Protein AF-0000000079718919 (afdb_homodimer)

Sequence (500 aa):
MRYFVQFSYQGRSYHGWQKQPNAISVQEVLENAFSLILRETVSLTGAGRTDTGVHAREMFAHFDSDSLFEETALVHRLNAYLPDDIAIVSIFKVSAEAHARFNATERTYEYWIVQNKNPFLVDGAYYVKYPLNIEQMNKAAAILVENKDFECFSKSNTDVKTYLCDVRKAQWIKDEEKLVFTISADRFLRNMVRAIVGTLLDVGLGKSSHTDMEYVLASKDRGKAGVSVPAKGLYLTSIKYPNNIFDHNGMRYFVQFSYQGRSYHGWQKQPNAISVQEVLENAFSLILRETVSLTGAGRTDTGVHAREMFAHFDSDSLFEETALVHRLNAYLPDDIAIVSIFKVSAEAHARFNATERTYEYWIVQNKNPFLVDGAYYVKYPLNIEQMNKAAAILVENKDFECFSKSNTDVKTYLCDVRKAQWIKDEEKLVFTISADRFLRNMVRAIVGTLLDVGLGKSSHTDMEYVLASKDRGKAGVSVPAKGLYLTSIKYPNNIFDHNG

Nearest PDB structures (foldseek):
  2nr0-assembly1_B  TM=9.378E-01  e=8.195E-27  Escherichia coli K-12
  1vs3-assembly1_B  TM=9.331E-01  e=2.948E-26  Thermus thermophilus HB8
  2nre-assembly1_A-2  TM=9.370E-01  e=4.939E-24  Escherichia coli K-12
  8q70-assembly1_A-2  TM=8.753E-01  e=7.188E-19  Pyrococcus furiosus
  7r9f-assembly1_A-2  TM=7.290E-01  e=6.333E-15  Saccharomyces cerevisiae

pLDDT: mean 95.97, std 6.85, range [35.44, 98.94]

Radius of gyration: 26.05 Å; Cα contacts (8 Å, |Δi|>4): 1152; chains: 2; bounding box: 63×74×56 Å

InterPro domains:
  IPR001406 Pseudouridine synthase I, TruA [MF_00171] (1-241)
  IPR001406 Pseudouridine synthase I, TruA [PIRSF001430] (1-245)
  IPR001406 Pseudouridine synthase I, TruA [PTHR11142] (3-241)
  IPR001406 Pseudouridine synthase I, TruA [TIGR00071] (5-236)
  IPR001406 Pseudouridine synthase I, TruA [cd02570] (7-241)
  IPR020094 Pseudouridine synthase TruA/RsuA/RluB/E/F, N-terminal [G3DSA:3.30.70.580] (1-104)
  IPR020095 Pseudouridine synthase I, TruA, C-terminal [G3DSA:3.30.70.660] (105-239)
  IPR020097 Pseudouridine synthase I, TruA, alpha/beta domain [PF01416] (8-103)
  IPR020097 Pseudouridine synthase I, TruA, alpha/beta domain [PF01416] (141-242)
  IPR020103 Pseudouridine synthase, catalytic domain superfamily [SSF55120] (1-246)

Organism: NCBI:txid616991

Secondary structure (DSSP, 8-state):
-EEEEEEEE-GGGSS-SS-BTTB--HHHHHHHHHHHHHTS----EES--PPTT-EEEEEEEEEE------HHHHHHHHHHHS-TTEEEEEEEEE-TT--TTTT--EEEEEEEEESS--TTSTTTSEE--S---HHHHHHHHHHHHT--B-GGGSPSS---S--B--EEEEEEEEETTEEEEEEEES---TTHHHHHHHHHHHHHTTSS-TTHHHHHHHHT-GGGSPPPPPGGGEEEEEEE--GGGB----/-EEEEEEEE-GGGSS-SS-BTTB--HHHHHHHHHHHHHTS----EES--PPTT-EEEEEEEEEE------HHHHHHHHHHHS-TTEEEEEEEEE-TT--TTTT--EEEEEEEEESS--TTSTTTSEE--S---HHHHHHHHHHHHT--B-GGGSPSS---S--B--EEEEEEEEETTEEEEEEEES---TTHHHHHHHHHHHHHTTSS-TTHHHHHHHHT-GGGSPPPPPGGGEEEEEEE--GGGB----

Solvent-accessible surface area (backbone atoms only — not comparable to full-atom values): 25404 Å² total; per-residue (Å²): 85,29,30,39,38,35,30,29,30,49,18,73,86,25,56,14,31,56,69,50,97,87,47,59,15,51,45,46,55,48,28,52,50,50,16,62,76,67,71,42,91,44,65,71,43,48,39,64,76,47,53,52,23,27,27,24,70,34,42,41,24,26,36,64,47,85,72,89,73,57,47,69,59,50,36,51,54,48,45,69,69,44,58,71,40,41,22,60,76,46,48,46,68,29,33,81,81,56,41,42,41,79,49,35,57,32,38,30,38,36,36,32,32,21,61,60,82,45,31,88,37,64,78,48,29,40,78,43,79,64,79,62,41,59,67,46,24,35,57,27,32,48,52,51,47,77,42,43,61,45,44,16,32,31,55,80,91,61,93,66,91,66,49,67,34,54,36,73,41,45,42,68,44,82,52,91,82,29,38,36,36,38,36,28,18,48,53,79,58,62,62,21,68,35,16,47,51,23,33,37,46,35,24,17,63,64,77,41,54,41,72,47,46,58,53,29,45,72,60,48,34,44,86,66,40,32,59,68,47,72,37,44,14,34,29,33,59,37,70,40,63,59,76,80,39,51,51,69,78,118,87,30,30,38,36,35,28,30,30,48,19,73,85,23,55,12,29,57,68,49,96,90,48,59,15,51,45,46,56,48,27,53,51,49,15,62,77,66,70,42,92,43,64,71,44,50,38,63,78,48,53,53,24,28,27,24,70,34,42,40,24,26,38,64,48,84,72,89,74,57,48,69,59,51,37,51,53,48,46,69,68,44,59,71,42,39,21,60,74,45,49,46,67,30,32,82,81,55,42,44,41,79,49,34,56,32,37,29,38,36,37,33,32,22,59,60,80,45,32,86,37,64,76,48,26,41,81,43,77,64,77,62,42,60,67,46,24,33,57,27,32,49,52,51,47,76,44,42,60,46,42,15,32,31,56,79,93,61,93,65,91,66,50,67,35,54,36,74,43,45,42,69,44,81,52,91,80,30,38,37,35,38,37,29,18,48,54,79,56,62,62,22,68,35,17,48,50,24,34,37,47,36,26,18,62,62,76,40,55,41,70,46,47,57,54,30,45,72,60,49,34,44,86,65,41,32,59,70,47,71,36,42,14,32,29,32,58,37,70,40,64,59,78,80,39,50,52,68,79,116

Foldseek 3Di:
DKKKWKKWFQQQQFQKADDDDPTHHVQVLQQVLCCVVQVHRKHWDWQDIAGRRATAQIIMIMIDDPGDDDWVVSQVSSQVVGDPRMHIDTMADWDPPDGSHPQWQKWKKKFKEACDDDPVCPQAHHHDPDFFPQVQLFLLQVVVQVDFAQLLQADPPDPDPGRGKHKHDWHWDDDVRIIMTMIMIRDHHVLRVQQSVQQSRCCRRVVDTSVCSVVSRVVSHNVSTGDRGDNSRMYTYDIDGDPNGHPPPD/DKKKWKKWFQQQQFQKADDDDPTHHVQVLQQVLCCVVQVHRKHWDWQDIAGRRATAQIIMIMIDDPGDDDWVVSQVSSQVVGDPRMHIDTMADWDPPDGSHPQWQKWKKKFKEACDDDPVCPQAHHHDPDFFDQVQLFLLQVVVQVDFAQLLQADPPDPDPGRGKHKHDWHWDDDVRIIMTMIMIRDHHVLRVQQSVQQSRCCRRVVDTSVCSVVSRVVSHNVSTGDRGDNSRMYTYDIDGDPNGHPPPD

Structure (mmCIF, N/CA/C/O backbone):
data_AF-0000000079718919-model_v1
#
loop_
_entity.id
_entity.type
_entity.pdbx_description
1 polymer 'tRNA pseudouridine38-40 synthase'
#
loop_
_atom_site.group_PDB
_atom_site.id
_atom_site.type_symbol
_atom_site.label_atom_id
_atom_site.label_alt_id
_atom_site.label_comp_id
_atom_site.label_asym_id
_atom_site.label_entity_id
_atom_site.label_seq_id
_atom_site.pdbx_PDB_ins_code
_atom_site.Cartn_x
_atom_site.Cartn_y
_atom_site.Cartn_z
_atom_site.occupancy
_atom_site.B_iso_or_equiv
_atom_site.auth_seq_id
_atom_site.auth_comp_id
_atom_site.auth_asym_id
_atom_site.auth_atom_id
_atom_site.pdbx_PDB_model_num
ATOM 1 N N . MET A 1 1 ? -10.75 -34.656 -10.258 1 93.75 1 MET A N 1
ATOM 2 C CA . MET A 1 1 ? -10.859 -33.469 -11.078 1 93.75 1 MET A CA 1
ATOM 3 C C . MET A 1 1 ? -9.766 -32.469 -10.727 1 93.75 1 MET A C 1
ATOM 5 O O . MET A 1 1 ? -9.336 -32.375 -9.578 1 93.75 1 MET A O 1
ATOM 9 N N . ARG A 1 2 ? -9.25 -31.859 -11.766 1 96.62 2 ARG A N 1
ATOM 10 C CA . ARG A 1 2 ? -8.195 -30.875 -11.547 1 96.62 2 ARG A CA 1
ATOM 11 C C . ARG A 1 2 ? -8.773 -29.453 -11.453 1 96.62 2 ARG A C 1
ATOM 13 O O . ARG A 1 2 ? -9.641 -29.094 -12.242 1 96.62 2 ARG A O 1
ATOM 20 N N . TYR A 1 3 ? -8.266 -28.703 -10.461 1 97.81 3 TYR A N 1
ATOM 21 C CA . TYR A 1 3 ? -8.672 -27.312 -10.25 1 97.81 3 TYR A CA 1
ATOM 22 C C . TYR A 1 3 ? -7.465 -26.391 -10.203 1 97.81 3 TYR A C 1
ATOM 24 O O . TYR A 1 3 ? -6.387 -26.797 -9.758 1 97.81 3 TYR A O 1
ATOM 32 N N . PHE A 1 4 ? -7.66 -25.203 -10.727 1 98.38 4 PHE A N 1
ATOM 33 C CA . PHE A 1 4 ? -6.738 -24.094 -10.469 1 98.38 4 PHE A CA 1
ATOM 34 C C . PHE A 1 4 ? -7.234 -23.234 -9.312 1 98.38 4 PHE A C 1
ATOM 36 O O . PHE A 1 4 ? -8.438 -23.016 -9.172 1 98.38 4 PHE A O 1
ATOM 43 N N . VAL A 1 5 ? -6.367 -22.812 -8.547 1 98.62 5 VAL A N 1
ATOM 44 C CA . VAL A 1 5 ? -6.629 -21.781 -7.559 1 98.62 5 VAL A CA 1
ATOM 45 C C . VAL A 1 5 ? -5.773 -20.547 -7.855 1 98.62 5 VAL A C 1
ATOM 47 O O . VAL A 1 5 ? -4.57 -20.672 -8.094 1 98.62 5 VAL A O 1
ATOM 50 N N . GLN A 1 6 ? -6.426 -19.422 -7.988 1 98.69 6 GLN A N 1
ATOM 51 C CA . GLN A 1 6 ? -5.777 -18.125 -8.078 1 98.69 6 GLN A CA 1
ATOM 52 C C . GLN A 1 6 ? -5.711 -17.453 -6.711 1 98.69 6 GLN A C 1
ATOM 54 O O . GLN A 1 6 ? -6.715 -17.375 -5.996 1 98.69 6 GLN A O 1
ATOM 59 N N . PHE A 1 7 ? -4.547 -16.969 -6.344 1 98.75 7 PHE A N 1
ATOM 60 C CA . PHE A 1 7 ? -4.422 -16.391 -5.012 1 98.75 7 PHE A CA 1
ATOM 61 C C . PHE A 1 7 ? -3.32 -15.336 -4.984 1 98.75 7 PHE A C 1
ATOM 63 O O . PHE A 1 7 ? -2.6 -15.148 -5.969 1 98.75 7 PHE A O 1
ATOM 70 N N . SER A 1 8 ? -3.262 -14.547 -3.938 1 98.75 8 SER A N 1
ATOM 71 C CA . SER A 1 8 ? -2.234 -13.555 -3.648 1 98.75 8 SER A CA 1
ATOM 72 C C . SER A 1 8 ? -1.724 -13.68 -2.219 1 98.75 8 SER A C 1
ATOM 74 O O . SER A 1 8 ? -2.379 -14.297 -1.373 1 98.75 8 SER A O 1
ATOM 76 N N . TYR A 1 9 ? -0.496 -13.203 -2 1 98.69 9 TYR A N 1
ATOM 77 C CA . TYR A 1 9 ? 0.038 -13.234 -0.643 1 98.69 9 TYR A CA 1
ATOM 78 C C . TYR A 1 9 ? 1.132 -12.188 -0.463 1 98.69 9 TYR A C 1
ATOM 80 O O . TYR A 1 9 ? 1.843 -11.859 -1.413 1 98.69 9 TYR A O 1
ATOM 88 N N . GLN A 1 10 ? 1.203 -11.625 0.717 1 98.44 10 GLN A N 1
ATOM 89 C CA . GLN A 1 10 ? 2.363 -10.875 1.187 1 98.44 10 GLN A CA 1
ATOM 90 C C . GLN A 1 10 ? 3.426 -11.805 1.761 1 98.44 10 GLN A C 1
ATOM 92 O O . GLN A 1 10 ? 3.174 -12.523 2.732 1 98.44 10 GLN A O 1
ATOM 97 N N . GLY A 1 11 ? 4.594 -11.82 1.207 1 98.19 11 GLY A N 1
ATOM 98 C CA . GLY A 1 11 ? 5.566 -12.875 1.424 1 98.19 11 GLY A CA 1
ATOM 99 C C . GLY A 1 11 ? 6.445 -12.641 2.639 1 98.19 11 GLY A C 1
ATOM 100 O O . GLY A 1 11 ? 7.258 -13.492 2.998 1 98.19 11 GLY A O 1
ATOM 101 N N . ARG A 1 12 ? 6.246 -11.57 3.375 1 96.94 12 ARG A N 1
ATOM 102 C CA . ARG A 1 12 ? 7.133 -11.141 4.449 1 96.94 12 ARG A CA 1
ATOM 103 C C . ARG A 1 12 ? 7.32 -12.25 5.484 1 96.94 12 ARG A C 1
ATOM 105 O O . ARG A 1 12 ? 8.422 -12.461 5.984 1 96.94 12 ARG A O 1
ATOM 112 N N . SER A 1 13 ? 6.316 -12.938 5.809 1 97.06 13 SER A N 1
ATOM 113 C CA . SER A 1 13 ? 6.34 -13.898 6.906 1 97.06 13 SER A CA 1
ATOM 114 C C . SER A 1 13 ? 6.633 -15.305 6.41 1 97.06 13 SER A C 1
ATOM 116 O O . SER A 1 13 ? 6.527 -16.266 7.164 1 97.06 13 SER A O 1
ATOM 118 N N . TYR A 1 14 ? 7.02 -15.438 5.176 1 98 14 TYR A N 1
ATOM 119 C CA . TYR A 1 14 ? 7.141 -16.781 4.609 1 98 14 TYR A CA 1
ATOM 120 C C . TYR A 1 14 ? 8.531 -17 4.023 1 98 14 TYR A C 1
ATOM 122 O O . TYR A 1 14 ? 9.156 -16.062 3.529 1 98 14 TYR A O 1
ATOM 130 N N . HIS A 1 15 ? 8.93 -18.172 4.066 1 97.44 15 HIS A N 1
ATOM 131 C CA . HIS A 1 15 ? 10.195 -18.594 3.465 1 97.44 15 HIS A CA 1
ATOM 132 C C . HIS A 1 15 ? 9.984 -19.094 2.039 1 97.44 15 HIS A C 1
ATOM 134 O O . HIS A 1 15 ? 10.461 -20.172 1.681 1 97.44 15 HIS A O 1
ATOM 140 N N . GLY A 1 16 ? 9.203 -18.312 1.299 1 96.69 16 GLY A N 1
ATOM 141 C CA . GLY A 1 16 ? 8.938 -18.625 -0.098 1 96.69 16 GLY A CA 1
ATOM 142 C C . GLY A 1 16 ? 7.68 -19.438 -0.301 1 96.69 16 GLY A C 1
ATOM 143 O O . GLY A 1 16 ? 6.902 -19.641 0.635 1 96.69 16 GLY A O 1
ATOM 144 N N . TRP A 1 17 ? 7.516 -19.812 -1.487 1 96.62 17 TRP A N 1
ATOM 145 C CA . TRP A 1 17 ? 6.359 -20.609 -1.866 1 96.62 17 TRP A CA 1
ATOM 146 C C . TRP A 1 17 ? 6.516 -22.047 -1.39 1 96.62 17 TRP A C 1
ATOM 148 O O . TRP A 1 17 ? 5.648 -22.578 -0.691 1 96.62 17 TRP A O 1
ATOM 158 N N . GLN A 1 18 ? 7.621 -22.672 -1.676 1 94.62 18 GLN A N 1
ATOM 159 C CA . GLN A 1 18 ? 7.812 -24.109 -1.602 1 94.62 18 GLN A CA 1
ATOM 160 C C . GLN A 1 18 ? 7.941 -24.578 -0.154 1 94.62 18 GLN A C 1
ATOM 162 O O . GLN A 1 18 ? 8.672 -23.969 0.635 1 94.62 18 GLN A O 1
ATOM 167 N N . LYS A 1 19 ? 7.219 -25.641 0.083 1 95.62 19 LYS A N 1
ATOM 168 C CA . LYS A 1 19 ? 7.262 -26.266 1.403 1 95.62 19 LYS A CA 1
ATOM 169 C C . LYS A 1 19 ? 8.688 -26.688 1.767 1 95.62 19 LYS A C 1
ATOM 171 O O . LYS A 1 19 ? 9.406 -27.234 0.933 1 95.62 19 LYS A O 1
ATOM 176 N N . GLN A 1 20 ? 9.047 -26.344 3.018 1 90.75 20 GLN A N 1
ATOM 177 C CA . GLN A 1 20 ? 10.352 -26.688 3.572 1 90.75 20 GLN A CA 1
ATOM 178 C C . GLN A 1 20 ? 10.219 -27.219 4.996 1 90.75 20 GLN A C 1
ATOM 180 O O . GLN A 1 20 ? 9.305 -26.828 5.727 1 90.75 20 GLN A O 1
ATOM 185 N N . PRO A 1 21 ? 11.031 -28.172 5.469 1 89.5 21 PRO A N 1
ATOM 186 C CA . PRO A 1 21 ? 10.898 -28.812 6.777 1 89.5 21 PRO A CA 1
ATOM 187 C C . PRO A 1 21 ? 10.992 -27.812 7.934 1 89.5 21 PRO A C 1
ATOM 189 O O . PRO A 1 21 ? 10.25 -27.938 8.914 1 89.5 21 PRO A O 1
ATOM 192 N N . ASN A 1 22 ? 11.805 -26.797 7.883 1 90.75 22 ASN A N 1
ATOM 193 C CA . ASN A 1 22 ? 12.078 -26 9.07 1 90.75 22 ASN A CA 1
ATOM 194 C C . ASN A 1 22 ? 11.672 -24.531 8.859 1 90.75 22 ASN A C 1
ATOM 196 O O . ASN A 1 22 ? 12.211 -23.641 9.516 1 90.75 22 ASN A O 1
ATOM 200 N N . ALA A 1 23 ? 10.773 -24.375 8.016 1 94.19 23 ALA A N 1
ATOM 201 C CA . ALA A 1 23 ? 10.352 -22.984 7.789 1 94.19 23 ALA A CA 1
ATOM 202 C C . ALA A 1 23 ? 8.938 -22.938 7.215 1 94.19 23 ALA A C 1
ATOM 204 O O . ALA A 1 23 ? 8.547 -23.797 6.43 1 94.19 23 ALA A O 1
ATOM 205 N N . ILE A 1 24 ? 8.18 -21.953 7.59 1 97.12 24 ILE A N 1
ATOM 206 C CA . ILE A 1 24 ? 6.805 -21.797 7.121 1 97.12 24 ILE A CA 1
ATOM 207 C C . ILE A 1 24 ? 6.801 -21.281 5.684 1 97.12 24 ILE A C 1
ATOM 209 O O . ILE A 1 24 ? 7.508 -20.328 5.359 1 97.12 24 ILE A O 1
ATOM 213 N N . SER A 1 25 ? 6.098 -21.953 4.809 1 98.12 25 SER A N 1
ATOM 214 C CA . SER A 1 25 ? 5.965 -21.562 3.41 1 98.12 25 SER A CA 1
ATOM 215 C C . SER A 1 25 ? 4.504 -21.297 3.045 1 98.12 25 SER A C 1
ATOM 217 O O . SER A 1 25 ? 3.596 -21.719 3.766 1 98.12 25 SER A O 1
ATOM 219 N N . VAL A 1 26 ? 4.258 -20.594 2.004 1 98.56 26 VAL A N 1
ATOM 220 C CA . VAL A 1 26 ? 2.904 -20.312 1.528 1 98.56 26 VAL A CA 1
ATOM 221 C C . VAL A 1 26 ? 2.217 -21.625 1.15 1 98.56 26 VAL A C 1
ATOM 223 O O . VAL A 1 26 ? 1.047 -21.844 1.479 1 98.56 26 VAL A O 1
ATOM 226 N N . GLN A 1 27 ? 2.977 -22.5 0.453 1 98.5 27 GLN A N 1
ATOM 227 C CA . GLN A 1 27 ? 2.455 -23.797 0.025 1 98.5 27 GLN A CA 1
ATOM 228 C C . GLN A 1 27 ? 1.922 -24.594 1.211 1 98.5 27 GLN A C 1
ATOM 230 O O . GLN A 1 27 ? 0.815 -25.141 1.156 1 98.5 27 GLN A O 1
ATOM 235 N N . GLU A 1 28 ? 2.699 -24.672 2.252 1 98.25 28 GLU A N 1
ATOM 236 C CA . GLU A 1 28 ? 2.316 -25.422 3.439 1 98.25 28 GLU A CA 1
ATOM 237 C C . GLU A 1 28 ? 1.033 -24.875 4.055 1 98.25 28 GLU A C 1
ATOM 239 O O . GLU A 1 28 ? 0.125 -25.641 4.395 1 98.25 28 GLU A O 1
ATOM 244 N N . VAL A 1 29 ? 0.955 -23.594 4.195 1 98.62 29 VAL A N 1
ATOM 245 C CA . VAL A 1 29 ? -0.207 -22.953 4.801 1 98.62 29 VAL A CA 1
ATOM 246 C C . VAL A 1 29 ? -1.449 -23.234 3.955 1 98.62 29 VAL A C 1
ATOM 248 O O . VAL A 1 29 ? -2.508 -23.562 4.488 1 98.62 29 VAL A O 1
ATOM 251 N N . LEU A 1 30 ? -1.323 -23.125 2.662 1 98.75 30 LEU A N 1
ATOM 252 C CA . LEU A 1 30 ? -2.441 -23.375 1.757 1 98.75 30 LEU A CA 1
ATOM 253 C C . LEU A 1 30 ? -2.865 -24.844 1.799 1 98.75 30 LEU A C 1
ATOM 255 O O . LEU A 1 30 ? -4.055 -25.141 1.899 1 98.75 30 LEU A O 1
ATOM 259 N N . GLU A 1 31 ? -1.901 -25.734 1.683 1 98.62 31 GLU A N 1
ATOM 260 C CA . GLU A 1 31 ? -2.227 -27.156 1.685 1 98.62 31 GLU A CA 1
ATOM 261 C C . GLU A 1 31 ? -2.934 -27.562 2.977 1 98.62 31 GLU A C 1
ATOM 263 O O . GLU A 1 31 ? -3.881 -28.359 2.953 1 98.62 31 GLU A O 1
ATOM 268 N N . ASN A 1 32 ? -2.449 -27.031 4.078 1 98.38 32 ASN A N 1
ATOM 269 C CA . ASN A 1 32 ? -3.115 -27.297 5.352 1 98.38 32 ASN A CA 1
ATOM 270 C C . ASN A 1 32 ? -4.562 -26.828 5.336 1 98.38 32 ASN A C 1
ATOM 272 O O . ASN A 1 32 ? -5.465 -27.547 5.77 1 98.38 32 ASN A O 1
ATOM 276 N N . ALA A 1 33 ? -4.805 -25.625 4.879 1 98.75 33 ALA A N 1
ATOM 277 C CA . ALA A 1 33 ? -6.148 -25.062 4.82 1 98.75 33 ALA A CA 1
ATOM 278 C C . ALA A 1 33 ? -7.047 -25.875 3.898 1 98.75 33 ALA A C 1
ATOM 280 O O . ALA A 1 33 ? -8.164 -26.234 4.27 1 98.75 33 ALA A O 1
ATOM 281 N N . PHE A 1 34 ? -6.574 -26.156 2.674 1 98.69 34 PHE A N 1
ATOM 282 C CA . PHE A 1 34 ? -7.336 -26.953 1.712 1 98.69 34 PHE A CA 1
ATOM 283 C C . PHE A 1 34 ? -7.676 -28.312 2.283 1 98.69 34 PHE A C 1
ATOM 285 O O . PHE A 1 34 ? -8.82 -28.766 2.188 1 98.69 34 PHE A O 1
ATOM 292 N N . SER A 1 35 ? -6.688 -28.953 2.844 1 98.56 35 SER A N 1
ATOM 293 C CA . SER A 1 35 ? -6.887 -30.297 3.361 1 98.56 35 SER A CA 1
ATOM 294 C C . SER A 1 35 ? -7.914 -30.312 4.488 1 98.56 35 SER A C 1
ATOM 296 O O . SER A 1 35 ? -8.758 -31.219 4.551 1 98.56 35 SER A O 1
ATOM 298 N N . LEU A 1 36 ? -7.816 -29.359 5.32 1 98.25 36 LEU A N 1
ATOM 299 C CA . LEU A 1 36 ? -8.758 -29.25 6.43 1 98.25 36 LEU A CA 1
ATOM 300 C C . LEU A 1 36 ? -10.18 -29.047 5.922 1 98.25 36 LEU A C 1
ATOM 302 O O . LEU A 1 36 ? -11.102 -29.766 6.328 1 98.25 36 LEU A O 1
ATOM 306 N N . ILE A 1 37 ? -10.398 -28.141 5.043 1 98.06 37 ILE A N 1
ATOM 307 C CA . ILE A 1 37 ? -11.719 -27.703 4.621 1 98.06 37 ILE A CA 1
ATOM 308 C C . ILE A 1 37 ? -12.344 -28.75 3.701 1 98.06 37 ILE A C 1
ATOM 310 O O . ILE A 1 37 ? -13.547 -29 3.752 1 98.06 37 ILE A O 1
ATOM 314 N N . LEU A 1 38 ? -11.523 -29.406 2.891 1 97.69 38 LEU A N 1
ATOM 315 C CA . LEU A 1 38 ? -12.031 -30.422 1.966 1 97.69 38 LEU A CA 1
ATOM 316 C C . LEU A 1 38 ? -12.039 -31.797 2.615 1 97.69 38 LEU A C 1
ATOM 318 O O . LEU A 1 38 ? -12.531 -32.75 2.025 1 97.69 38 LEU A O 1
ATOM 322 N N . ARG A 1 39 ? -11.391 -31.906 3.811 1 97.06 39 ARG A N 1
ATOM 323 C CA . ARG A 1 39 ? -11.328 -33.156 4.57 1 97.06 39 ARG A CA 1
ATOM 324 C C . ARG A 1 39 ? -10.672 -34.25 3.754 1 97.06 39 ARG A C 1
ATOM 326 O O . ARG A 1 39 ? -11.18 -35.375 3.693 1 97.06 39 ARG A O 1
ATOM 333 N N . GLU A 1 40 ? -9.625 -33.875 3.062 1 97.44 40 GLU A N 1
ATOM 334 C CA . GLU A 1 40 ? -8.75 -34.781 2.314 1 97.44 40 GLU A CA 1
ATOM 335 C C . GLU A 1 40 ? -7.344 -34.188 2.182 1 97.44 40 GLU A C 1
ATOM 337 O O . GLU A 1 40 ? -7.152 -33 2.312 1 97.44 40 GLU A O 1
ATOM 342 N N . THR A 1 41 ? -6.43 -35.125 1.991 1 97.44 41 THR A N 1
ATOM 343 C CA . THR A 1 41 ? -5.078 -34.625 1.77 1 97.44 41 THR A CA 1
ATOM 344 C C . THR A 1 41 ? -4.973 -33.906 0.417 1 97.44 41 THR A C 1
ATOM 346 O O . THR A 1 41 ? -5.254 -34.531 -0.622 1 97.44 41 THR A O 1
ATOM 349 N N . VAL A 1 42 ? -4.613 -32.656 0.385 1 98 42 VAL A N 1
ATOM 350 C CA . VAL A 1 42 ? -4.504 -31.875 -0.843 1 98 42 VAL A CA 1
ATOM 351 C C . VAL A 1 42 ? -3.061 -31.422 -1.045 1 98 42 VAL A C 1
ATOM 353 O O . VAL A 1 42 ? -2.426 -30.922 -0.115 1 98 42 VAL A O 1
ATOM 356 N N . SER A 1 43 ? -2.51 -31.734 -2.174 1 98 43 SER A N 1
ATOM 357 C CA . SER A 1 43 ? -1.211 -31.219 -2.596 1 98 43 SER A CA 1
ATOM 358 C C . SER A 1 43 ? -1.363 -30.141 -3.67 1 98 43 SER A C 1
ATOM 360 O O . SER A 1 43 ? -2.133 -30.312 -4.617 1 98 43 SER A O 1
ATOM 362 N N . LEU A 1 44 ? -0.668 -29.062 -3.482 1 98.5 44 LEU A N 1
ATOM 363 C CA . LEU A 1 44 ? -0.723 -27.969 -4.449 1 98.5 44 LEU A CA 1
ATOM 364 C C . LEU A 1 44 ? 0.582 -27.859 -5.234 1 98.5 44 LEU A C 1
ATOM 366 O O . LEU A 1 44 ? 1.667 -27.922 -4.648 1 98.5 44 LEU A O 1
ATOM 370 N N . THR A 1 45 ? 0.476 -27.781 -6.516 1 98.19 45 THR A N 1
ATOM 371 C CA . THR A 1 45 ? 1.601 -27.453 -7.387 1 98.19 45 THR A CA 1
ATOM 372 C C . THR A 1 45 ? 1.509 -26 -7.867 1 98.19 45 THR A C 1
ATOM 374 O O . THR A 1 45 ? 0.561 -25.625 -8.562 1 98.19 45 THR A O 1
ATOM 377 N N . GLY A 1 46 ? 2.443 -25.219 -7.539 1 97.75 46 GLY A N 1
ATOM 378 C CA . GLY A 1 46 ? 2.418 -23.797 -7.855 1 97.75 46 GLY A CA 1
ATOM 379 C C . GLY A 1 46 ? 2.893 -23.5 -9.258 1 97.75 46 GLY A C 1
ATOM 380 O O . GLY A 1 46 ? 3.6 -24.297 -9.875 1 97.75 46 GLY A O 1
ATOM 381 N N . ALA A 1 47 ? 2.471 -22.297 -9.719 1 97.44 47 ALA A N 1
ATOM 382 C CA . ALA A 1 47 ? 2.865 -21.828 -11.039 1 97.44 47 ALA A CA 1
ATOM 383 C C . ALA A 1 47 ? 4.336 -21.422 -11.062 1 97.44 47 ALA A C 1
ATOM 385 O O . ALA A 1 47 ? 4.918 -21.234 -12.133 1 97.44 47 ALA A O 1
ATOM 386 N N . GLY A 1 48 ? 4.918 -21.234 -9.984 1 92.12 48 GLY A N 1
ATOM 387 C CA . GLY A 1 48 ? 6.309 -20.859 -9.797 1 92.12 48 GLY A CA 1
ATOM 388 C C . GLY A 1 48 ? 6.742 -20.891 -8.344 1 92.12 48 GLY A C 1
ATOM 389 O O . GLY A 1 48 ? 5.926 -21.141 -7.449 1 92.12 48 GLY A O 1
ATOM 390 N N . ARG A 1 49 ? 7.996 -20.734 -8.18 1 90.69 49 ARG A N 1
ATOM 391 C CA . ARG A 1 49 ? 8.555 -20.703 -6.832 1 90.69 49 ARG A CA 1
ATOM 392 C C . ARG A 1 49 ? 9.125 -19.312 -6.523 1 90.69 49 ARG A C 1
ATOM 394 O O . ARG A 1 49 ? 10.031 -18.844 -7.211 1 90.69 49 ARG A O 1
ATOM 401 N N . THR A 1 50 ? 8.5 -18.672 -5.59 1 95.44 50 THR A N 1
ATOM 402 C CA . THR A 1 50 ? 9.016 -17.375 -5.156 1 95.44 50 THR A CA 1
ATOM 403 C C . THR A 1 50 ? 9.984 -17.547 -3.99 1 95.44 50 THR A C 1
ATOM 405 O O . THR A 1 50 ? 9.797 -18.422 -3.139 1 95.44 50 THR A O 1
ATOM 408 N N . ASP A 1 51 ? 10.984 -16.656 -3.936 1 94.69 51 ASP A N 1
ATOM 409 C CA . ASP A 1 51 ? 11.977 -16.656 -2.859 1 94.69 51 ASP A CA 1
ATOM 410 C C . ASP A 1 51 ? 11.359 -16.188 -1.546 1 94.69 51 ASP A C 1
ATOM 412 O O . ASP A 1 51 ? 10.258 -15.633 -1.537 1 94.69 51 ASP A O 1
ATOM 416 N N . THR A 1 52 ? 12.133 -16.5 -0.5 1 96.69 52 THR A N 1
ATOM 417 C CA . THR A 1 52 ? 11.781 -15.977 0.815 1 96.69 52 THR A CA 1
ATOM 418 C C . THR A 1 52 ? 11.539 -14.477 0.752 1 96.69 52 THR A C 1
ATOM 420 O O . THR A 1 52 ? 12.344 -13.734 0.194 1 96.69 52 THR A O 1
ATOM 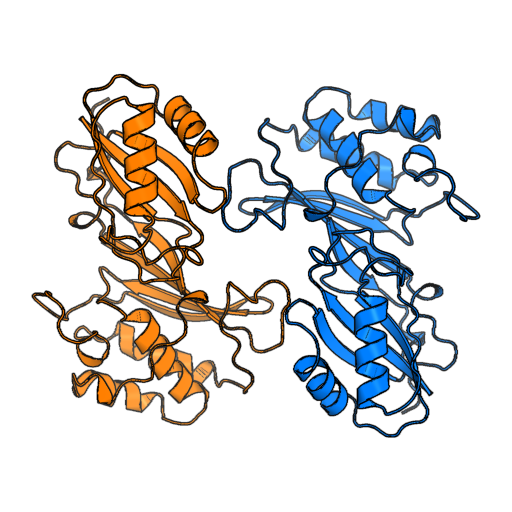423 N N . GLY A 1 53 ? 10.375 -14.078 1.227 1 97.88 53 GLY A N 1
ATOM 424 C CA . GLY A 1 53 ? 10.102 -12.656 1.38 1 97.88 53 GLY A CA 1
ATOM 425 C C . GLY A 1 53 ? 9.453 -12.039 0.153 1 97.88 53 GLY A C 1
ATOM 426 O O . GLY A 1 53 ? 8.992 -10.898 0.196 1 97.88 53 GLY A O 1
ATOM 427 N N . VAL A 1 54 ? 9.391 -12.758 -0.969 1 98.62 54 VAL A N 1
ATOM 428 C CA . VAL A 1 54 ? 8.836 -12.219 -2.205 1 98.62 54 VAL A CA 1
ATOM 429 C C . VAL A 1 54 ? 7.309 -12.289 -2.154 1 98.62 54 VAL A C 1
ATOM 431 O O . VAL A 1 54 ? 6.742 -13.25 -1.639 1 98.62 54 VAL A O 1
ATOM 434 N N . HIS A 1 55 ? 6.695 -11.258 -2.674 1 98.75 55 HIS A N 1
ATOM 435 C CA . HIS A 1 55 ? 5.242 -11.148 -2.688 1 98.75 55 HIS A CA 1
ATOM 436 C C . HIS A 1 55 ? 4.66 -11.695 -3.986 1 98.75 55 HIS A C 1
ATOM 438 O O . HIS A 1 55 ? 5.367 -11.812 -4.988 1 98.75 55 HIS A O 1
ATOM 444 N N . ALA A 1 56 ? 3.387 -11.984 -3.92 1 98.75 56 ALA A N 1
ATOM 445 C CA . ALA A 1 56 ? 2.645 -12.312 -5.133 1 98.75 56 ALA A CA 1
ATOM 446 C C . ALA A 1 56 ? 1.275 -11.641 -5.141 1 98.75 56 ALA A C 1
ATOM 448 O O . ALA A 1 56 ? 0.438 -11.914 -4.277 1 98.75 56 ALA A O 1
ATOM 449 N N . ARG A 1 57 ? 1.068 -10.805 -6.078 1 98.31 57 ARG A N 1
ATOM 450 C CA . ARG A 1 57 ? -0.25 -10.219 -6.281 1 98.31 57 ARG A CA 1
ATOM 451 C C . ARG A 1 57 ? -1.16 -11.156 -7.062 1 98.31 57 ARG A C 1
ATOM 453 O O . ARG A 1 57 ? -2.385 -11.078 -6.957 1 98.31 57 ARG A O 1
ATOM 460 N N . GLU A 1 58 ? -0.518 -11.961 -7.863 1 98.5 58 GLU A N 1
ATOM 461 C CA . GLU A 1 58 ? -1.208 -13.039 -8.57 1 98.5 58 GLU A CA 1
ATOM 462 C C . GLU A 1 58 ? -0.343 -14.289 -8.648 1 98.5 58 GLU A C 1
ATOM 464 O O . GLU A 1 58 ? 0.764 -14.258 -9.188 1 98.5 58 GLU A O 1
ATOM 469 N N . MET A 1 59 ? -0.847 -15.336 -8.133 1 98.62 59 MET A N 1
ATOM 470 C CA . MET A 1 59 ? -0.232 -16.656 -8.188 1 98.62 59 MET A CA 1
ATOM 471 C C . MET A 1 59 ? -1.278 -17.734 -8.477 1 98.62 59 MET A C 1
ATOM 473 O O . MET A 1 59 ? -2.469 -17.531 -8.227 1 98.62 59 MET A O 1
ATOM 477 N N . PHE A 1 60 ? -0.857 -18.797 -9.117 1 98.56 60 PHE A N 1
ATOM 478 C CA . PHE A 1 60 ? -1.735 -19.938 -9.375 1 98.56 60 PHE A CA 1
ATOM 479 C C . PHE A 1 60 ? -1.126 -21.219 -8.844 1 98.56 60 PHE A C 1
ATOM 481 O O . PHE A 1 60 ? 0.098 -21.359 -8.758 1 98.56 60 PHE A O 1
ATOM 488 N N . ALA A 1 61 ? -1.938 -22.062 -8.508 1 98.69 61 ALA A N 1
ATOM 489 C CA . ALA A 1 61 ? -1.593 -23.453 -8.234 1 98.69 61 ALA A CA 1
ATOM 490 C C . ALA A 1 61 ? -2.697 -24.406 -8.711 1 98.69 61 ALA A C 1
ATOM 492 O O . ALA A 1 61 ? -3.822 -23.969 -8.969 1 98.69 61 ALA A O 1
ATOM 493 N N . HIS A 1 62 ? -2.334 -25.625 -8.961 1 98.5 62 HIS A N 1
ATOM 494 C CA . HIS A 1 62 ? -3.383 -26.609 -9.25 1 98.5 62 HIS A CA 1
ATOM 495 C C . HIS A 1 62 ? -3.4 -27.719 -8.211 1 98.5 62 HIS A C 1
ATOM 497 O O . HIS A 1 62 ? -2.406 -27.938 -7.512 1 98.5 62 HIS A O 1
ATOM 503 N N . PHE A 1 63 ? -4.48 -28.312 -8.039 1 98.5 63 PHE A N 1
ATOM 504 C CA . PHE A 1 63 ? -4.699 -29.453 -7.164 1 98.5 63 PHE A CA 1
ATOM 505 C C . PHE A 1 63 ? -5.797 -30.344 -7.715 1 98.5 63 PHE A C 1
ATOM 507 O O . PHE A 1 63 ? -6.559 -29.938 -8.594 1 98.5 63 PHE A O 1
ATOM 514 N N . ASP A 1 64 ? -5.797 -31.562 -7.266 1 97.69 64 ASP A N 1
ATOM 515 C CA . ASP A 1 64 ? -6.828 -32.531 -7.641 1 97.69 64 ASP A CA 1
ATOM 516 C C . ASP A 1 64 ? -7.75 -32.812 -6.461 1 97.69 64 ASP A C 1
ATOM 518 O O . ASP A 1 64 ? -7.301 -32.906 -5.316 1 97.69 64 ASP A O 1
ATOM 522 N N . SER A 1 65 ? -8.969 -32.875 -6.77 1 96.81 65 SER A N 1
ATOM 523 C CA . SER A 1 65 ? -9.938 -33.219 -5.742 1 96.81 65 SER A CA 1
ATOM 524 C C . SER A 1 65 ? -11.141 -33.938 -6.344 1 96.81 65 SER A C 1
ATOM 526 O O . SER A 1 65 ? -11.625 -33.562 -7.418 1 96.81 65 SER A O 1
ATOM 528 N N . ASP A 1 66 ? -11.617 -34.938 -5.602 1 91.69 66 ASP A N 1
ATOM 529 C CA . ASP A 1 66 ? -12.836 -35.625 -6.012 1 91.69 66 ASP A CA 1
ATOM 530 C C . ASP A 1 66 ? -14.039 -35.156 -5.195 1 91.69 66 ASP A C 1
ATOM 532 O O . ASP A 1 66 ? -15.164 -35.594 -5.43 1 91.69 66 ASP A O 1
ATOM 536 N N . SER A 1 67 ? -13.734 -34.25 -4.285 1 92.25 67 SER A N 1
ATOM 537 C CA . SER A 1 67 ? -14.812 -33.719 -3.451 1 92.25 67 SER A CA 1
ATOM 538 C C . SER A 1 67 ? -15.734 -32.812 -4.254 1 92.25 67 SER A C 1
ATOM 540 O O . SER A 1 67 ? -15.297 -32.156 -5.195 1 92.25 67 SER A O 1
ATOM 542 N N . LEU A 1 68 ? -17.016 -32.875 -3.865 1 91.62 68 LEU A N 1
ATOM 543 C CA . LEU A 1 68 ? -17.984 -31.953 -4.445 1 91.62 68 LEU A CA 1
ATOM 544 C C . LEU A 1 68 ? -18.047 -30.672 -3.643 1 91.62 68 LEU A C 1
ATOM 546 O O . LEU A 1 68 ? -18.188 -30.703 -2.418 1 91.62 68 LEU A O 1
ATOM 550 N N . PHE A 1 69 ? -17.766 -29.625 -4.23 1 94.94 69 PHE A N 1
ATOM 551 C CA . PHE A 1 69 ? -17.875 -28.328 -3.59 1 94.94 69 PHE A CA 1
ATOM 552 C C . PHE A 1 69 ? -18.266 -27.266 -4.605 1 94.94 69 PHE A C 1
ATOM 554 O O . PHE A 1 69 ? -18.094 -27.453 -5.812 1 94.94 69 PHE A O 1
ATOM 561 N N . GLU A 1 70 ? -18.969 -26.25 -4.113 1 96.94 70 GLU A N 1
ATOM 562 C CA . GLU A 1 70 ? -19.188 -25.047 -4.895 1 96.94 70 GLU A CA 1
ATOM 563 C C . GLU A 1 70 ? -17.984 -24.109 -4.832 1 96.94 70 GLU A C 1
ATOM 565 O O . GLU A 1 70 ? -17.531 -23.734 -3.744 1 96.94 70 GLU A O 1
ATOM 570 N N . GLU A 1 71 ? -17.391 -23.75 -5.965 1 97.25 71 GLU A N 1
ATOM 571 C CA . GLU A 1 71 ? -16.125 -23.031 -6.055 1 97.25 71 GLU A CA 1
ATOM 572 C C . GLU A 1 71 ? -16.156 -21.734 -5.246 1 97.25 71 GLU A C 1
ATOM 574 O O . GLU A 1 71 ? -15.234 -21.469 -4.469 1 97.25 71 GLU A O 1
ATOM 579 N N . THR A 1 72 ? -17.188 -20.984 -5.371 1 96.94 72 THR A N 1
ATOM 580 C CA . THR A 1 72 ? -17.297 -19.703 -4.664 1 96.94 72 THR A CA 1
ATOM 581 C C . THR A 1 72 ? -17.375 -19.922 -3.158 1 96.94 72 THR A C 1
ATOM 583 O O . THR A 1 72 ? -16.781 -19.172 -2.383 1 96.94 72 THR A O 1
ATOM 586 N N . ALA A 1 73 ? -18.125 -20.906 -2.768 1 97.69 73 ALA A N 1
ATOM 587 C CA . ALA A 1 73 ? -18.234 -21.219 -1.349 1 97.69 73 ALA A CA 1
ATOM 588 C C . ALA A 1 73 ? -16.891 -21.656 -0.777 1 97.69 73 ALA A C 1
ATOM 590 O O . ALA A 1 73 ? -16.531 -21.312 0.352 1 97.69 73 ALA A O 1
ATOM 591 N N . LEU A 1 74 ? -16.203 -22.469 -1.554 1 98.38 74 LEU A N 1
ATOM 592 C CA . LEU A 1 74 ? -14.891 -22.906 -1.116 1 98.38 74 LEU A CA 1
ATOM 593 C C . LEU A 1 74 ? -13.945 -21.734 -0.945 1 98.38 74 LEU A C 1
ATOM 595 O O . LEU A 1 74 ? -13.195 -21.656 0.032 1 98.38 74 LEU A O 1
ATOM 599 N N . VAL A 1 75 ? -13.961 -20.766 -1.882 1 98.56 75 VAL A N 1
ATOM 600 C CA . VAL A 1 75 ? -13.156 -19.547 -1.792 1 98.56 75 VAL A CA 1
ATOM 601 C C . VAL A 1 75 ? -13.461 -18.828 -0.481 1 98.56 75 VAL A C 1
ATOM 603 O O . VAL A 1 75 ? -12.547 -18.453 0.248 1 98.56 75 VAL A O 1
ATOM 606 N N . HIS A 1 76 ? -14.711 -18.734 -0.204 1 97.69 76 HIS A N 1
ATOM 607 C CA . HIS A 1 76 ? -15.133 -18.031 1 1 97.69 76 HIS A CA 1
ATOM 608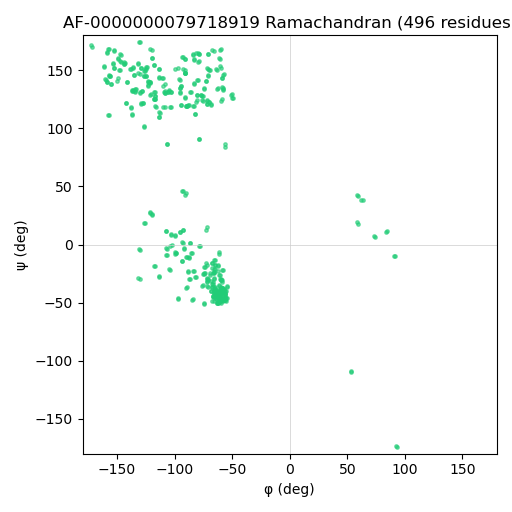 C C . HIS A 1 76 ? -14.633 -18.734 2.256 1 97.69 76 HIS A C 1
ATOM 610 O O . HIS A 1 76 ? -14.109 -18.094 3.168 1 97.69 76 HIS A O 1
ATOM 616 N N . ARG A 1 77 ? -14.789 -19.984 2.32 1 98.31 77 ARG A N 1
ATOM 617 C CA . ARG A 1 77 ? -14.367 -20.766 3.484 1 98.31 77 ARG A CA 1
ATOM 618 C C . ARG A 1 77 ? -12.859 -20.703 3.678 1 98.31 77 ARG A C 1
ATOM 620 O O . ARG A 1 77 ? -12.383 -20.547 4.805 1 98.31 77 ARG A O 1
ATOM 627 N N . LEU A 1 78 ? -12.156 -20.828 2.584 1 98.81 78 LEU A N 1
ATOM 628 C CA . LEU A 1 78 ? -10.703 -20.766 2.656 1 98.81 78 LEU A CA 1
ATOM 629 C C . LEU A 1 78 ? -10.242 -19.391 3.148 1 98.81 78 LEU A C 1
ATOM 631 O O . LEU A 1 78 ? -9.375 -19.297 4.02 1 98.81 78 LEU A O 1
ATOM 635 N N . ASN A 1 79 ? -10.812 -18.344 2.619 1 98.5 79 ASN A N 1
ATOM 636 C CA . ASN A 1 79 ? -10.414 -17 3 1 98.5 79 ASN A CA 1
ATOM 637 C C . ASN A 1 79 ? -10.75 -16.703 4.461 1 98.5 79 ASN A C 1
ATOM 639 O O . ASN A 1 79 ? -10.062 -15.922 5.113 1 98.5 79 ASN A O 1
ATOM 643 N N . ALA A 1 80 ? -11.766 -17.344 4.922 1 97.75 80 ALA A N 1
ATOM 644 C CA . ALA A 1 80 ? -12.117 -17.188 6.332 1 97.75 80 ALA A CA 1
ATOM 645 C C . ALA A 1 80 ? -11.102 -17.891 7.23 1 97.75 80 ALA A C 1
ATOM 647 O O . ALA A 1 80 ? -10.844 -17.438 8.352 1 97.75 80 ALA A O 1
ATOM 648 N N . TYR A 1 81 ? -10.516 -18.891 6.805 1 98.56 81 TYR A N 1
ATOM 649 C CA . TYR A 1 81 ? -9.609 -19.719 7.598 1 98.56 81 TYR A CA 1
ATOM 650 C C . TYR A 1 81 ? -8.172 -19.219 7.477 1 98.56 81 TYR A C 1
ATOM 652 O O . TYR A 1 81 ? -7.43 -19.203 8.461 1 98.56 81 TYR A O 1
ATOM 660 N N . LEU A 1 82 ? -7.762 -18.766 6.348 1 98.81 82 LEU A N 1
ATOM 661 C CA . LEU A 1 82 ? -6.379 -18.406 6.051 1 98.81 82 LEU A CA 1
ATOM 662 C C . LEU A 1 82 ? -5.977 -17.141 6.781 1 98.81 82 LEU A C 1
ATOM 664 O O . LEU A 1 82 ? -6.828 -16.297 7.074 1 98.81 82 LEU A O 1
ATOM 668 N N . PRO A 1 83 ? -4.625 -17.062 7.078 1 98.5 83 PRO A N 1
ATOM 669 C CA . PRO A 1 83 ? -4.164 -15.797 7.656 1 98.5 83 PRO A CA 1
ATOM 670 C C . PRO A 1 83 ? -4.41 -14.602 6.738 1 98.5 83 PRO A C 1
ATOM 672 O O . PRO A 1 83 ? -4.691 -14.781 5.551 1 98.5 83 PRO A O 1
ATOM 675 N N . ASP A 1 84 ? -4.25 -13.367 7.281 1 98 84 ASP A N 1
ATOM 676 C CA . ASP A 1 84 ? -4.586 -12.133 6.57 1 98 84 ASP A CA 1
ATOM 677 C C . ASP A 1 84 ? -3.668 -11.922 5.371 1 98 84 ASP A C 1
ATOM 679 O O . ASP A 1 84 ? -4.039 -11.25 4.406 1 98 84 ASP A O 1
ATOM 683 N N . ASP A 1 85 ? -2.518 -12.508 5.441 1 98.31 85 ASP A N 1
ATOM 684 C CA . ASP A 1 85 ? -1.507 -12.188 4.434 1 98.31 85 ASP A CA 1
ATOM 685 C C . ASP A 1 85 ? -1.571 -13.164 3.264 1 98.31 85 ASP A C 1
ATOM 687 O O . AS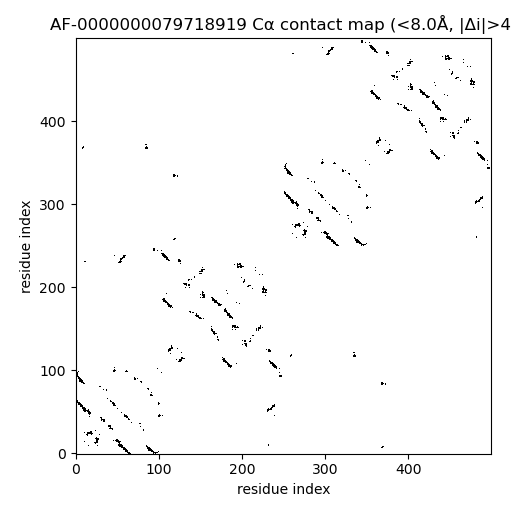P A 1 85 ? -0.663 -13.211 2.432 1 98.31 85 ASP A O 1
ATOM 691 N N . ILE A 1 86 ? -2.629 -14 3.141 1 98.81 86 ILE A N 1
ATOM 692 C CA . ILE A 1 86 ? -2.932 -14.844 1.991 1 98.81 86 ILE A CA 1
ATOM 693 C C . ILE A 1 86 ? -4.41 -14.703 1.626 1 98.81 86 ILE A C 1
ATOM 695 O O . ILE A 1 86 ? -5.277 -14.781 2.496 1 98.81 86 ILE A O 1
ATOM 699 N N . ALA A 1 87 ? -4.684 -14.531 0.384 1 98.81 87 ALA A N 1
ATOM 700 C CA . ALA A 1 87 ? -6.066 -14.398 -0.071 1 98.81 87 ALA A CA 1
ATOM 701 C C . ALA A 1 87 ? -6.32 -15.25 -1.312 1 98.81 87 ALA A C 1
ATOM 703 O O . ALA A 1 87 ? -5.547 -15.203 -2.271 1 98.81 87 ALA A O 1
ATOM 704 N N . ILE A 1 88 ? -7.395 -16.016 -1.309 1 98.81 88 ILE A N 1
ATOM 705 C CA . ILE A 1 88 ? -7.848 -16.75 -2.48 1 98.81 88 ILE A CA 1
ATOM 706 C C . ILE A 1 88 ? -8.734 -15.852 -3.346 1 98.81 88 ILE A C 1
ATOM 708 O O . ILE A 1 88 ? -9.656 -15.219 -2.842 1 98.81 88 ILE A O 1
ATOM 712 N N . VAL A 1 89 ? -8.453 -15.82 -4.598 1 98.12 89 VAL A N 1
ATOM 713 C CA . VAL A 1 89 ? -9.203 -14.984 -5.527 1 98.12 89 VAL A CA 1
ATOM 714 C C . VAL A 1 89 ? -10.281 -15.812 -6.219 1 98.12 89 VAL A C 1
ATOM 716 O O . VAL A 1 89 ? -11.445 -15.406 -6.273 1 98.12 89 VAL A O 1
ATOM 719 N N . SER A 1 90 ? -9.875 -16.984 -6.676 1 98.12 90 SER A N 1
ATOM 720 C CA . SER A 1 90 ? -10.82 -17.828 -7.391 1 98.12 90 SER A CA 1
ATOM 721 C C . SER A 1 90 ? -10.336 -19.281 -7.438 1 98.12 90 SER A C 1
ATOM 723 O O . SER A 1 90 ? -9.148 -19.547 -7.281 1 98.12 90 SER A O 1
ATOM 725 N N . ILE A 1 91 ? -11.211 -20.156 -7.531 1 98.25 91 ILE A N 1
ATOM 726 C CA . ILE A 1 91 ? -11 -21.578 -7.789 1 98.25 91 ILE A CA 1
ATOM 727 C C . ILE A 1 91 ? -11.883 -22.016 -8.953 1 98.25 91 ILE A C 1
ATOM 729 O O . ILE A 1 91 ? -13.07 -21.688 -9.008 1 98.25 91 ILE A O 1
ATOM 733 N N . PHE A 1 92 ? -11.242 -22.734 -9.875 1 97 92 PHE A N 1
ATOM 734 C CA . PHE A 1 92 ? -12.039 -23.141 -11.023 1 97 92 PHE A CA 1
ATOM 735 C C . PHE A 1 92 ? -11.5 -24.438 -11.625 1 97 92 PHE A C 1
ATOM 737 O O . PHE A 1 92 ? -10.305 -24.719 -11.516 1 97 92 PHE A O 1
ATOM 744 N N . LYS A 1 93 ? -12.398 -25.172 -12.234 1 95.56 93 LYS A N 1
ATOM 745 C CA . LYS A 1 93 ? -12.047 -26.438 -12.859 1 95.56 93 LYS A CA 1
ATOM 746 C C . LYS A 1 93 ? -11.25 -26.219 -14.141 1 95.56 93 LYS A C 1
ATOM 748 O O . LYS A 1 93 ? -11.539 -25.312 -14.914 1 95.56 93 LYS A O 1
ATOM 753 N N . VAL A 1 94 ? -10.273 -27.062 -14.336 1 96.5 94 VAL A N 1
ATOM 754 C CA . VAL A 1 94 ? -9.469 -27.031 -15.555 1 96.5 94 VAL A CA 1
ATOM 755 C C . VAL A 1 94 ? -9.359 -28.422 -16.141 1 96.5 94 VAL A C 1
ATOM 757 O O . VAL A 1 94 ? -9.891 -29.391 -15.578 1 96.5 94 VAL A O 1
ATOM 760 N N . SER A 1 95 ? -8.742 -28.5 -17.344 1 94.25 95 SER A N 1
ATOM 761 C CA . SER A 1 95 ? -8.508 -29.812 -17.953 1 94.25 95 SER A CA 1
ATOM 762 C C . SER A 1 95 ? -7.633 -30.688 -17.062 1 94.25 95 SER A C 1
ATOM 764 O O . SER A 1 95 ? -6.805 -30.172 -16.312 1 94.25 95 SER A O 1
ATOM 766 N N . ALA A 1 96 ? -7.797 -31.953 -17.172 1 93.81 96 ALA A N 1
ATOM 767 C CA . ALA A 1 96 ? -7.082 -32.906 -16.328 1 93.81 96 ALA A CA 1
ATOM 768 C C . ALA A 1 96 ? -5.574 -32.812 -16.562 1 93.81 96 ALA A C 1
ATOM 770 O O . ALA A 1 96 ? -4.789 -33.125 -15.664 1 93.81 96 ALA A O 1
ATOM 771 N N . GLU A 1 97 ? -5.18 -32.312 -17.688 1 94.06 97 GLU A N 1
ATOM 772 C CA . GLU A 1 97 ? -3.764 -32.281 -18.031 1 94.06 97 GLU A CA 1
ATOM 773 C C . GLU A 1 97 ? -3.16 -30.922 -17.75 1 94.06 97 GLU A C 1
ATOM 775 O O . GLU A 1 97 ? -1.955 -30.719 -17.922 1 94.06 97 GLU A O 1
ATOM 780 N N . ALA A 1 98 ? -4.047 -29.984 -17.391 1 96.31 98 ALA A N 1
ATOM 781 C CA . ALA A 1 98 ? -3.562 -28.625 -17.125 1 96.31 98 ALA A CA 1
ATOM 782 C C . ALA A 1 98 ? -2.525 -28.641 -16 1 96.31 98 ALA A C 1
ATOM 784 O O . ALA A 1 98 ? -2.676 -29.344 -15.008 1 96.31 98 ALA A O 1
ATOM 785 N N . HIS A 1 99 ? -1.468 -27.938 -16.203 1 97.5 99 HIS A N 1
ATOM 786 C CA . HIS A 1 99 ? -0.384 -27.844 -15.234 1 97.5 99 HIS A CA 1
ATOM 787 C C . HIS A 1 99 ? -0.049 -26.391 -14.93 1 97.5 99 HIS A C 1
ATOM 789 O O . HIS A 1 99 ? 0.343 -25.641 -15.828 1 97.5 99 HIS A O 1
ATOM 795 N N . ALA A 1 100 ? -0.151 -26.016 -13.648 1 97.5 100 ALA A N 1
ATOM 796 C CA . ALA A 1 100 ? -0.011 -24.625 -13.25 1 97.5 100 ALA A CA 1
ATOM 797 C C . ALA A 1 100 ? 1.353 -24.062 -13.648 1 97.5 100 ALA A C 1
ATOM 799 O O . ALA A 1 100 ? 1.462 -22.906 -14.07 1 97.5 100 ALA A O 1
ATOM 800 N N . ARG A 1 101 ? 2.375 -24.812 -13.562 1 96 101 ARG A N 1
ATOM 801 C CA . ARG A 1 101 ? 3.738 -24.359 -13.812 1 96 101 ARG A CA 1
ATOM 802 C C . ARG A 1 101 ? 4.066 -24.391 -15.305 1 96 101 ARG A C 1
ATOM 804 O O . ARG A 1 101 ? 4.473 -23.375 -15.875 1 96 101 ARG A O 1
ATOM 811 N N . PHE A 1 102 ? 3.725 -25.516 -15.93 1 95.06 102 PHE A N 1
ATOM 812 C CA . PHE A 1 102 ? 4.285 -25.781 -17.25 1 95.06 102 PHE A CA 1
ATOM 813 C C . PHE A 1 102 ? 3.406 -25.172 -18.344 1 95.06 102 PHE A C 1
ATOM 815 O O . PHE A 1 102 ? 3.875 -24.906 -19.453 1 95.06 102 PHE A O 1
ATOM 822 N N . ASN A 1 103 ? 2.172 -24.984 -18.031 1 97.19 103 ASN A N 1
ATOM 823 C CA . ASN A 1 103 ? 1.293 -24.406 -19.047 1 97.19 103 ASN A CA 1
ATOM 824 C C . ASN A 1 103 ? 1.331 -22.875 -19 1 97.19 103 ASN A C 1
ATOM 826 O O . ASN A 1 103 ? 0.783 -22.219 -19.891 1 97.19 103 ASN A O 1
ATOM 830 N N . ALA A 1 104 ? 1.944 -22.328 -17.938 1 97.06 104 ALA A N 1
ATOM 831 C CA . ALA A 1 104 ? 2.082 -20.875 -17.906 1 97.06 104 ALA A CA 1
ATOM 832 C C . ALA A 1 104 ? 2.953 -20.391 -19.062 1 97.06 104 ALA A C 1
ATOM 834 O O . ALA A 1 104 ? 4.039 -20.922 -19.297 1 97.06 104 ALA A O 1
ATOM 835 N N . THR A 1 105 ? 2.51 -19.375 -19.734 1 97.62 105 THR A N 1
ATOM 836 C CA . THR A 1 105 ? 3.215 -18.906 -20.922 1 97.62 105 THR A CA 1
ATOM 837 C C . THR A 1 105 ? 3.998 -17.641 -20.625 1 97.62 105 THR A C 1
ATOM 839 O O . THR A 1 105 ? 4.895 -17.266 -21.391 1 97.62 105 THR A O 1
ATOM 842 N N . GLU A 1 106 ? 3.592 -17 -19.625 1 98.38 106 GLU A N 1
ATOM 843 C CA . GLU A 1 106 ? 4.242 -15.742 -19.281 1 98.38 106 GLU A CA 1
ATOM 844 C C . GLU A 1 106 ? 4.086 -15.422 -17.797 1 98.38 106 GLU A C 1
ATOM 846 O O . GLU A 1 106 ? 3.023 -15.648 -17.219 1 98.38 106 GLU A O 1
ATOM 851 N N . ARG A 1 107 ? 5.121 -14.961 -17.234 1 98.38 107 ARG A N 1
ATOM 852 C CA . ARG A 1 107 ? 5.117 -14.391 -15.891 1 98.38 107 ARG A CA 1
ATOM 853 C C . ARG A 1 107 ? 5.625 -12.953 -15.906 1 98.38 107 ARG A C 1
ATOM 855 O O . ARG A 1 107 ? 6.574 -12.633 -16.625 1 98.38 107 ARG A O 1
ATOM 862 N N . THR A 1 108 ? 4.992 -12.148 -15.141 1 98.88 108 THR A N 1
ATOM 863 C CA . THR A 1 108 ? 5.414 -10.758 -15.008 1 98.88 108 THR A CA 1
ATOM 864 C C . THR A 1 108 ? 5.742 -10.422 -13.555 1 98.88 108 THR A C 1
ATOM 866 O O . THR A 1 108 ? 4.973 -10.75 -12.648 1 98.88 108 THR A O 1
ATOM 869 N N . TYR A 1 109 ? 6.883 -9.875 -13.398 1 98.81 109 TYR A N 1
ATOM 870 C CA . TYR A 1 109 ? 7.301 -9.383 -12.094 1 98.81 109 TYR A CA 1
ATOM 871 C C . TYR A 1 109 ? 7.426 -7.863 -12.102 1 98.81 109 TYR A C 1
ATOM 873 O O . TYR A 1 109 ? 7.688 -7.262 -13.141 1 98.81 109 TYR A O 1
ATOM 881 N N . GLU A 1 110 ? 7.203 -7.301 -10.938 1 98.88 110 GLU A N 1
ATOM 882 C CA . GLU A 1 110 ? 7.559 -5.91 -10.664 1 98.88 110 GLU A CA 1
ATOM 883 C C . GLU A 1 110 ? 8.523 -5.805 -9.484 1 98.88 110 GLU A C 1
ATOM 885 O O . GLU A 1 110 ? 8.383 -6.531 -8.5 1 98.88 110 GLU A O 1
ATOM 890 N N . TYR A 1 111 ? 9.453 -4.965 -9.609 1 98.94 111 TYR A N 1
ATOM 891 C CA . TYR A 1 111 ? 10.297 -4.586 -8.484 1 98.94 111 TYR A CA 1
ATOM 892 C C . TYR A 1 111 ? 10.141 -3.105 -8.156 1 98.94 111 TYR A C 1
ATOM 894 O O . TYR A 1 111 ? 10.305 -2.25 -9.031 1 98.94 111 TYR A O 1
ATOM 902 N N . TRP A 1 112 ? 9.867 -2.814 -6.883 1 98.88 112 TRP A N 1
ATOM 903 C CA . TRP A 1 112 ? 9.578 -1.442 -6.477 1 98.88 112 TRP A CA 1
ATOM 904 C C . TRP A 1 112 ? 10.758 -0.835 -5.723 1 98.88 112 TRP A C 1
ATOM 906 O O . TRP A 1 112 ? 11.289 -1.45 -4.797 1 98.88 112 TRP A O 1
ATOM 916 N N . ILE A 1 113 ? 11.125 0.371 -6.141 1 98.75 113 ILE A N 1
ATOM 917 C CA . ILE A 1 113 ? 12.164 1.151 -5.477 1 98.75 113 ILE A CA 1
ATOM 918 C C . ILE A 1 113 ? 11.602 2.504 -5.047 1 98.75 113 ILE A C 1
ATOM 920 O O . ILE A 1 113 ? 10.844 3.131 -5.793 1 98.75 113 ILE A O 1
ATOM 924 N N . VAL A 1 114 ? 11.922 2.906 -3.883 1 98.12 114 VAL A N 1
ATOM 925 C CA . VAL A 1 114 ? 11.633 4.277 -3.477 1 98.12 114 VAL A CA 1
ATOM 926 C C . VAL A 1 114 ? 12.938 5.043 -3.283 1 98.12 114 VAL A C 1
ATOM 928 O O . VAL A 1 114 ? 13.93 4.484 -2.807 1 98.12 114 VAL A O 1
ATOM 931 N N . GLN A 1 115 ? 12.953 6.371 -3.65 1 96.5 115 GLN A N 1
ATOM 932 C CA . GLN A 1 115 ? 14.156 7.188 -3.555 1 96.5 115 GLN A CA 1
ATOM 933 C C . GLN A 1 115 ? 14.055 8.188 -2.402 1 96.5 115 GLN A C 1
ATOM 935 O O . GLN A 1 115 ? 15.008 8.898 -2.107 1 96.5 115 GLN A O 1
ATOM 940 N N . ASN A 1 116 ? 12.898 8.297 -1.806 1 95.94 116 ASN A N 1
ATOM 941 C CA . ASN A 1 116 ? 12.633 9.055 -0.588 1 95.94 116 ASN A CA 1
ATOM 942 C C . ASN A 1 116 ? 11.992 8.18 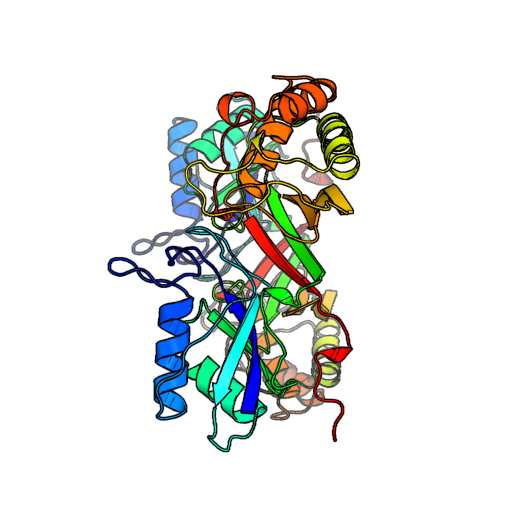0.49 1 95.94 116 ASN A C 1
ATOM 944 O O . ASN A 1 116 ? 11.273 7.23 0.179 1 95.94 116 ASN A O 1
ATOM 948 N N . LYS A 1 117 ? 12.383 8.492 1.739 1 97.31 117 LYS A N 1
ATOM 949 C CA . LYS A 1 117 ? 11.75 7.773 2.846 1 97.31 117 LYS A CA 1
ATOM 950 C C . LYS A 1 117 ? 10.234 7.789 2.719 1 97.31 117 LYS A C 1
ATOM 952 O O . LYS A 1 117 ? 9.633 8.844 2.477 1 97.31 117 LYS A O 1
ATOM 957 N N . ASN A 1 118 ? 9.578 6.609 2.811 1 97.62 118 ASN A N 1
ATOM 958 C CA . ASN A 1 118 ? 8.133 6.457 2.639 1 97.62 118 ASN A CA 1
ATOM 959 C C . ASN A 1 118 ? 7.543 5.52 3.688 1 97.62 118 ASN A C 1
ATOM 961 O O . ASN A 1 118 ? 7.746 4.305 3.625 1 97.62 118 ASN A O 1
ATOM 965 N N . PRO A 1 119 ? 6.754 6.023 4.582 1 98.06 119 PRO A N 1
ATOM 966 C CA . PRO A 1 119 ? 6.223 5.207 5.672 1 98.06 119 PRO A CA 1
ATOM 967 C C . PRO A 1 119 ? 5.285 4.105 5.184 1 98.06 119 PRO A C 1
ATOM 969 O O . PRO A 1 119 ? 5.016 3.148 5.914 1 98.06 119 PRO A O 1
ATOM 972 N N . PHE A 1 120 ? 4.801 4.188 4.023 1 97.25 120 PHE A N 1
ATOM 973 C CA . PHE A 1 120 ? 3.762 3.287 3.543 1 97.25 120 PHE A CA 1
ATOM 974 C C . PHE A 1 120 ? 4.359 2.18 2.682 1 97.25 120 PHE A C 1
ATOM 976 O O . PHE A 1 120 ? 3.668 1.23 2.312 1 97.25 120 PHE A O 1
ATOM 983 N N . LEU A 1 121 ? 5.656 2.283 2.367 1 97.25 121 LEU A N 1
ATOM 984 C CA . LEU A 1 121 ? 6.262 1.323 1.45 1 97.25 121 LEU A CA 1
ATOM 985 C C . LEU A 1 121 ? 7.492 0.679 2.076 1 97.25 121 LEU A C 1
ATOM 987 O O . LEU A 1 121 ? 8.297 0.063 1.375 1 97.25 121 LEU A O 1
ATOM 991 N N . VAL A 1 122 ? 7.582 0.784 3.398 1 96.06 122 VAL A N 1
ATOM 992 C CA . VAL A 1 122 ? 8.75 0.301 4.129 1 96.06 122 VAL A CA 1
ATOM 993 C C . VAL A 1 122 ? 8.938 -1.194 3.881 1 96.06 122 VAL A C 1
ATOM 995 O O . VAL A 1 122 ? 10.047 -1.653 3.619 1 96.06 122 VAL A O 1
ATOM 998 N N . ASP A 1 123 ? 7.848 -1.906 3.824 1 94.5 123 ASP A N 1
ATOM 999 C CA . ASP A 1 123 ? 7.922 -3.359 3.701 1 94.5 123 ASP A CA 1
ATOM 1000 C C . ASP A 1 123 ? 7.617 -3.807 2.273 1 94.5 123 ASP A C 1
ATOM 1002 O O . ASP A 1 123 ? 7.5 -5.004 2.004 1 94.5 123 ASP A O 1
ATOM 1006 N N . GLY A 1 124 ? 7.523 -2.861 1.39 1 97.5 124 GLY A N 1
ATOM 1007 C CA . GLY A 1 124 ? 7.047 -3.246 0.071 1 97.5 124 GLY A CA 1
ATOM 1008 C C . GLY A 1 124 ? 7.926 -2.734 -1.054 1 97.5 124 GLY A C 1
ATOM 1009 O O . GLY A 1 124 ? 7.691 -3.045 -2.223 1 97.5 124 GLY A O 1
ATOM 1010 N N . ALA A 1 125 ? 8.953 -1.916 -0.635 1 98.5 125 ALA A N 1
ATOM 1011 C CA . ALA A 1 125 ? 9.844 -1.347 -1.644 1 98.5 125 ALA A CA 1
ATOM 1012 C C . ALA A 1 125 ? 11.281 -1.261 -1.126 1 98.5 125 ALA A C 1
ATOM 1014 O O . ALA A 1 125 ? 11.508 -1.298 0.085 1 98.5 125 ALA A O 1
ATOM 1015 N N . TYR A 1 126 ? 12.219 -1.252 -2.041 1 98.69 126 TYR A N 1
ATOM 1016 C CA . TYR A 1 126 ? 13.633 -1.11 -1.729 1 98.69 126 TYR A CA 1
ATOM 1017 C C . TYR A 1 126 ? 14.047 0.357 -1.708 1 98.69 126 TYR A C 1
ATOM 1019 O O . TYR A 1 126 ? 13.867 1.072 -2.697 1 98.69 126 TYR A O 1
ATOM 1027 N N . TYR A 1 127 ? 14.516 0.863 -0.63 1 98 127 TYR A N 1
ATOM 1028 C CA . TYR A 1 127 ? 14.93 2.254 -0.5 1 98 127 TYR A CA 1
ATOM 1029 C C . TYR A 1 127 ? 16.344 2.451 -1.028 1 98 127 TYR A C 1
ATOM 1031 O O . TYR A 1 127 ? 17.297 1.895 -0.484 1 98 127 TYR A O 1
ATOM 1039 N N . VAL A 1 128 ? 16.438 3.168 -2.109 1 97.25 128 VAL A N 1
ATOM 1040 C CA . VAL A 1 128 ? 17.734 3.559 -2.684 1 97.25 128 VAL A CA 1
ATOM 1041 C C . VAL A 1 128 ? 17.906 5.074 -2.582 1 97.25 128 VAL A C 1
ATOM 1043 O O . VAL A 1 128 ? 17.281 5.828 -3.334 1 97.25 128 VAL A O 1
ATOM 1046 N N . LYS A 1 129 ? 18.797 5.523 -1.741 1 92.25 129 LYS A N 1
ATOM 1047 C CA . LYS A 1 129 ? 18.922 6.926 -1.349 1 92.25 129 LYS A CA 1
ATOM 1048 C C . LYS A 1 129 ? 19.547 7.758 -2.463 1 92.25 129 LYS A C 1
ATOM 1050 O O . LYS A 1 129 ? 19.219 8.938 -2.623 1 92.25 129 LYS A O 1
ATOM 1055 N N . TYR A 1 130 ? 20.328 7.156 -3.332 1 94.5 130 TYR A N 1
ATOM 1056 C CA . TYR A 1 130 ? 21.109 7.91 -4.309 1 94.5 130 TYR A CA 1
ATOM 1057 C C . TYR A 1 130 ? 20.328 8.086 -5.605 1 94.5 130 TYR A C 1
ATOM 1059 O O . TYR A 1 130 ? 19.547 7.215 -5.992 1 94.5 130 TYR A O 1
ATOM 1067 N N . PRO A 1 131 ? 20.594 9.219 -6.219 1 95.69 131 PRO A N 1
ATOM 1068 C CA . PRO A 1 131 ? 19.938 9.414 -7.512 1 95.69 131 PRO A CA 1
ATOM 1069 C C . PRO A 1 131 ? 20.281 8.328 -8.523 1 95.69 131 PRO A C 1
ATOM 1071 O O . PRO A 1 131 ? 21.422 7.84 -8.547 1 95.69 131 PRO A O 1
ATOM 1074 N N . LEU A 1 132 ? 19.266 7.969 -9.328 1 98.12 132 LEU A N 1
ATOM 1075 C CA . LEU A 1 132 ? 19.422 6.918 -10.328 1 98.12 132 LEU A CA 1
ATOM 1076 C C . LEU A 1 132 ? 19.234 7.469 -11.734 1 98.12 132 LEU A C 1
ATOM 1078 O O . LEU A 1 132 ? 18.297 8.242 -11.977 1 98.12 132 LEU A O 1
ATOM 1082 N N . ASN A 1 133 ? 20.141 7.164 -12.641 1 98.5 133 ASN A N 1
ATOM 1083 C CA . ASN A 1 133 ? 19.953 7.484 -14.055 1 98.5 133 ASN A CA 1
ATOM 1084 C C . ASN A 1 133 ? 19.031 6.492 -14.734 1 98.5 133 ASN A C 1
ATOM 1086 O O . ASN A 1 133 ? 19.484 5.508 -15.32 1 98.5 133 ASN A O 1
ATOM 1090 N N . ILE A 1 134 ? 17.734 6.777 -14.75 1 98.44 134 ILE A N 1
ATOM 1091 C CA . ILE A 1 134 ? 16.688 5.863 -15.195 1 98.44 134 ILE A CA 1
ATOM 1092 C C . ILE A 1 134 ? 16.844 5.582 -16.688 1 98.44 134 ILE A C 1
ATOM 1094 O O . ILE A 1 134 ? 16.609 4.465 -17.156 1 98.44 134 ILE A O 1
ATOM 1098 N N . GLU A 1 135 ? 17.234 6.594 -17.391 1 98.5 135 GLU A N 1
ATOM 1099 C CA . GLU A 1 135 ? 17.438 6.426 -18.828 1 98.5 135 GLU A CA 1
ATOM 1100 C C . GLU A 1 135 ? 18.5 5.355 -19.125 1 98.5 135 GLU A C 1
ATOM 1102 O O . GLU A 1 135 ? 18.281 4.469 -19.938 1 98.5 135 GLU A O 1
ATOM 1107 N N . GLN A 1 136 ? 19.625 5.438 -18.453 1 98.62 136 GLN A N 1
ATOM 1108 C CA . GLN A 1 136 ? 20.672 4.453 -18.641 1 98.62 136 GLN A CA 1
ATOM 1109 C C . GLN A 1 136 ? 20.234 3.068 -18.172 1 98.62 136 GLN A C 1
ATOM 1111 O O . GLN A 1 136 ? 20.594 2.061 -18.797 1 98.62 136 GLN A O 1
ATOM 1116 N N . MET A 1 137 ? 19.516 3.051 -17.109 1 98.75 137 MET A N 1
ATOM 1117 C CA . MET A 1 137 ? 18.984 1.783 -16.625 1 98.75 137 MET A CA 1
ATOM 1118 C C . MET A 1 137 ? 18.062 1.143 -17.656 1 98.75 137 MET A C 1
ATOM 1120 O O . MET A 1 137 ? 18.125 -0.068 -17.891 1 98.75 137 MET A O 1
ATOM 1124 N N . ASN A 1 138 ? 17.234 1.966 -18.328 1 98.88 138 ASN A N 1
ATOM 1125 C CA . ASN A 1 138 ? 16.328 1.446 -19.344 1 98.88 138 ASN A CA 1
ATOM 1126 C C . ASN A 1 138 ? 17.078 1.006 -20.594 1 98.88 138 ASN A C 1
ATOM 1128 O O . ASN A 1 138 ? 16.672 0.043 -21.266 1 98.88 138 ASN A O 1
ATOM 1132 N N . LYS A 1 139 ? 18.078 1.721 -20.922 1 98.69 139 LYS A N 1
ATOM 1133 C CA . LYS A 1 139 ? 18.922 1.265 -22.031 1 98.69 139 LYS A CA 1
ATOM 1134 C C . LYS A 1 139 ? 19.5 -0.117 -21.734 1 98.69 139 LYS A C 1
ATOM 1136 O O . LYS A 1 139 ? 19.5 -0.989 -22.609 1 98.69 139 LYS A O 1
ATOM 1141 N N . ALA A 1 140 ? 20 -0.315 -20.547 1 98.69 140 ALA A N 1
ATOM 1142 C CA . ALA A 1 140 ? 20.531 -1.614 -20.141 1 98.69 140 ALA A CA 1
ATOM 1143 C C . ALA A 1 140 ? 19.438 -2.674 -20.125 1 98.69 140 ALA A C 1
ATOM 1145 O O . ALA A 1 140 ? 19.656 -3.807 -20.562 1 98.69 140 ALA A O 1
ATOM 1146 N N . ALA A 1 141 ? 18.281 -2.326 -19.625 1 98.75 141 ALA A N 1
ATOM 1147 C CA . ALA A 1 141 ? 17.156 -3.248 -19.562 1 98.75 141 ALA A CA 1
ATOM 1148 C C . ALA A 1 141 ? 16.75 -3.725 -20.953 1 98.75 141 ALA A C 1
ATOM 1150 O O . ALA A 1 141 ? 16.375 -4.887 -21.125 1 98.75 141 ALA A O 1
ATOM 1151 N N . ALA A 1 142 ? 16.797 -2.83 -21.906 1 98.5 142 ALA A N 1
ATOM 1152 C CA . ALA A 1 142 ? 16.438 -3.162 -23.281 1 98.5 142 ALA A CA 1
ATOM 1153 C C . ALA A 1 142 ? 17.312 -4.281 -23.828 1 98.5 142 ALA A C 1
ATOM 1155 O O . ALA A 1 142 ? 16.875 -5.082 -24.656 1 98.5 142 ALA A O 1
ATOM 1156 N N . ILE A 1 143 ? 18.5 -4.367 -23.375 1 98.5 143 ILE A N 1
ATOM 1157 C CA . ILE A 1 143 ? 19.438 -5.383 -23.828 1 98.5 143 ILE A CA 1
ATOM 1158 C C . ILE A 1 143 ? 18.969 -6.762 -23.359 1 98.5 143 ILE A C 1
ATOM 1160 O O . ILE A 1 143 ? 19.188 -7.762 -24.047 1 98.5 143 ILE A O 1
ATOM 1164 N N . LEU A 1 144 ? 18.312 -6.832 -22.234 1 98.5 144 LEU A N 1
ATOM 1165 C CA . LEU A 1 144 ? 17.781 -8.094 -21.719 1 98.5 144 LEU A CA 1
ATOM 1166 C C . LEU A 1 144 ? 16.797 -8.719 -22.703 1 98.5 144 LEU A C 1
ATOM 1168 O O . LEU A 1 144 ? 16.797 -9.938 -22.891 1 98.5 144 LEU A O 1
ATOM 1172 N N . VAL A 1 145 ? 15.953 -7.875 -23.297 1 98.31 145 VAL A N 1
ATOM 1173 C CA . VAL A 1 145 ? 14.906 -8.336 -24.203 1 98.31 145 VAL A CA 1
ATOM 1174 C C . VAL A 1 145 ? 15.539 -8.938 -25.453 1 98.31 145 VAL A C 1
ATOM 1176 O O . VAL A 1 145 ? 14.969 -9.844 -26.078 1 98.31 145 VAL A O 1
ATOM 1179 N N . GLU A 1 146 ? 16.75 -8.539 -25.75 1 97 146 GLU A N 1
ATOM 1180 C CA . GLU A 1 146 ? 17.438 -8.961 -26.969 1 97 146 GLU A CA 1
ATOM 1181 C C . GLU A 1 146 ? 18.281 -10.203 -26.719 1 97 146 GLU A C 1
ATOM 1183 O O . GLU A 1 146 ? 18.984 -10.672 -27.625 1 97 146 GLU A O 1
ATOM 1188 N N . ASN A 1 147 ? 18.266 -10.703 -25.547 1 97.12 147 ASN A N 1
ATOM 1189 C CA . ASN A 1 147 ? 19.109 -11.844 -25.188 1 97.12 147 ASN A CA 1
ATOM 1190 C C . ASN A 1 147 ? 18.281 -13.031 -24.734 1 97.12 147 ASN A C 1
ATOM 1192 O O . ASN A 1 147 ? 17.094 -12.891 -24.438 1 97.12 147 ASN A O 1
ATOM 1196 N N . LYS A 1 148 ? 18.953 -14.203 -24.641 1 97.44 148 LYS A N 1
ATOM 1197 C CA . LYS A 1 148 ? 18.203 -15.406 -24.297 1 97.44 148 LYS A CA 1
ATOM 1198 C C . LYS A 1 148 ? 18.859 -16.172 -23.172 1 97.44 148 LYS A C 1
ATOM 1200 O O . LYS A 1 148 ? 18.203 -16.938 -22.453 1 97.44 148 LYS A O 1
ATOM 1205 N N . ASP A 1 149 ? 20.141 -16.078 -23.062 1 97.81 149 ASP A N 1
ATOM 1206 C CA . ASP A 1 149 ? 20.859 -16.812 -22.031 1 97.81 149 ASP A CA 1
ATOM 1207 C C . ASP A 1 149 ? 21.062 -15.945 -20.781 1 97.81 149 ASP A C 1
ATOM 1209 O O . ASP A 1 149 ? 21.75 -14.922 -20.844 1 97.81 149 ASP A O 1
ATOM 1213 N N . PHE A 1 150 ? 20.547 -16.359 -19.656 1 98.19 150 PHE A N 1
ATOM 1214 C CA . PHE A 1 150 ? 20.578 -15.547 -18.453 1 98.19 150 PHE A CA 1
ATOM 1215 C C . PHE A 1 150 ? 21.297 -16.266 -17.328 1 98.19 150 PHE A C 1
ATOM 1217 O O . PHE A 1 150 ? 20.984 -16.062 -16.156 1 98.19 150 PHE A O 1
ATOM 1224 N N . GLU A 1 151 ? 22.219 -17.141 -17.656 1 96.88 151 GLU A N 1
ATOM 1225 C CA . GLU A 1 151 ? 22.984 -17.938 -16.688 1 96.88 151 GLU A CA 1
ATOM 1226 C C . GLU A 1 151 ? 23.656 -17.031 -15.656 1 96.88 151 GLU A C 1
ATOM 1228 O O . GLU A 1 151 ? 23.75 -17.391 -14.484 1 96.88 151 GLU A O 1
ATOM 1233 N N . CYS A 1 152 ? 24.141 -15.836 -16.078 1 97.12 152 CYS A N 1
ATOM 1234 C CA . CYS A 1 152 ? 24.859 -14.922 -15.195 1 97.12 152 CYS A CA 1
ATOM 1235 C C . CYS A 1 152 ? 23.938 -14.406 -14.094 1 97.12 152 CYS A C 1
ATOM 1237 O O . CYS A 1 152 ? 24.406 -13.812 -13.117 1 97.12 152 CYS A O 1
ATOM 1239 N N . PHE A 1 153 ? 22.656 -14.594 -14.227 1 97.69 153 PHE A N 1
ATOM 1240 C CA . PHE A 1 153 ? 21.719 -14.094 -13.234 1 97.69 153 PHE A CA 1
ATOM 1241 C C . PHE A 1 153 ? 21.156 -15.234 -12.398 1 97.69 153 PHE A C 1
ATOM 1243 O O . PHE A 1 153 ? 20.328 -15.008 -11.508 1 97.69 153 PHE A O 1
ATOM 1250 N N . SER A 1 154 ? 21.516 -16.391 -12.727 1 95.38 154 SER A N 1
ATOM 1251 C CA . SER A 1 154 ? 21 -17.562 -12.039 1 95.38 154 SER A CA 1
ATOM 1252 C C . SER A 1 154 ? 21.766 -17.844 -10.758 1 95.38 154 SER A C 1
ATOM 1254 O O . SER A 1 154 ? 22.984 -17.719 -10.719 1 95.38 154 SER A O 1
ATOM 1256 N N . LYS A 1 155 ? 21.016 -18.203 -9.719 1 90.5 155 LYS A N 1
ATOM 1257 C CA . LYS A 1 155 ? 21.703 -18.719 -8.539 1 90.5 155 LYS A CA 1
ATOM 1258 C C . LYS A 1 155 ? 22.5 -19.984 -8.867 1 90.5 155 LYS A C 1
ATOM 1260 O O . LYS A 1 155 ? 22.203 -20.656 -9.859 1 90.5 155 LYS A O 1
ATOM 1265 N N . SER A 1 156 ? 23.453 -20.25 -7.988 1 82.5 156 SER A N 1
ATOM 1266 C CA . SER A 1 156 ? 24.25 -21.453 -8.18 1 82.5 156 SER A CA 1
ATOM 1267 C C . SER A 1 156 ? 23.516 -22.703 -7.73 1 82.5 156 SER A C 1
ATOM 1269 O O . SER A 1 156 ? 22.594 -22.625 -6.906 1 82.5 156 SER A O 1
ATOM 1271 N N . ASN A 1 157 ? 23.859 -23.797 -8.195 1 80.94 157 ASN A N 1
ATOM 1272 C CA . ASN A 1 157 ? 23.375 -25.109 -7.762 1 80.94 157 ASN A CA 1
ATOM 1273 C C . ASN A 1 157 ? 21.875 -25.25 -7.98 1 80.94 157 ASN A C 1
ATOM 1275 O O . ASN A 1 157 ? 21.141 -25.672 -7.082 1 80.94 157 ASN A O 1
ATOM 1279 N N . THR A 1 158 ? 21.469 -24.719 -9.031 1 78.88 158 THR A N 1
ATOM 1280 C CA . THR A 1 158 ? 20.062 -24.891 -9.391 1 78.88 158 THR A CA 1
ATOM 1281 C C . THR A 1 158 ? 19.875 -26.125 -10.273 1 78.88 158 THR A C 1
ATOM 1283 O O . THR A 1 158 ? 20.828 -26.609 -10.891 1 78.88 158 THR A O 1
ATOM 1286 N N . ASP A 1 159 ? 18.75 -26.734 -10.188 1 80.44 159 ASP A N 1
ATOM 1287 C CA . ASP A 1 159 ? 18.422 -27.953 -10.938 1 80.44 159 ASP A CA 1
ATOM 1288 C C . ASP A 1 159 ? 17.781 -27.609 -12.289 1 80.44 159 ASP A C 1
ATOM 1290 O O . ASP A 1 159 ? 16.844 -28.281 -12.711 1 80.44 159 ASP A O 1
ATOM 1294 N N . VAL A 1 160 ? 18.312 -26.672 -12.992 1 83.94 160 VAL A N 1
ATOM 1295 C CA . VAL A 1 160 ? 17.672 -26.297 -14.25 1 83.94 160 VAL A CA 1
ATOM 1296 C C . VAL A 1 160 ? 18.391 -26.953 -15.414 1 83.94 160 VAL A C 1
ATOM 1298 O O . VAL A 1 160 ? 19.594 -27.234 -15.336 1 83.94 160 VAL A O 1
ATOM 1301 N N . LYS A 1 161 ? 17.688 -27.203 -16.453 1 88.88 161 LYS A N 1
ATOM 1302 C CA . LYS A 1 161 ? 18.234 -27.844 -17.656 1 88.88 161 LYS A CA 1
ATOM 1303 C C . LYS A 1 161 ? 18.844 -26.812 -18.594 1 88.88 161 LYS A C 1
ATOM 1305 O O . LYS A 1 161 ? 19.719 -27.156 -19.406 1 88.88 161 LYS A O 1
ATOM 1310 N N . THR A 1 162 ? 18.344 -25.672 -18.578 1 94.06 162 THR A N 1
ATOM 1311 C CA . THR A 1 162 ? 18.828 -24.594 -19.453 1 94.06 162 THR A CA 1
ATOM 1312 C C . THR A 1 162 ? 18.703 -23.25 -18.75 1 94.06 162 THR A C 1
ATOM 1314 O O . THR A 1 162 ? 17.938 -23.109 -17.781 1 94.06 162 THR A O 1
ATOM 1317 N N . TYR A 1 163 ? 19.469 -22.375 -19.203 1 96.25 163 TYR A N 1
ATOM 1318 C CA . TYR A 1 163 ? 19.438 -21.031 -18.641 1 96.25 163 TYR A CA 1
ATOM 1319 C C . TYR A 1 163 ? 18.781 -20.047 -19.609 1 96.25 163 TYR A C 1
ATOM 1321 O O . TYR A 1 163 ? 18.875 -18.828 -19.422 1 96.25 163 TYR A O 1
ATOM 1329 N N . LEU A 1 164 ? 18.156 -20.625 -20.625 1 97.38 164 LEU A N 1
ATOM 1330 C CA . LEU A 1 164 ? 17.5 -19.797 -21.641 1 97.38 164 LEU A CA 1
ATOM 1331 C C . LEU A 1 164 ? 16.141 -19.328 -21.172 1 97.38 164 LEU A C 1
ATOM 1333 O O . LEU A 1 164 ? 15.352 -20.109 -20.641 1 97.38 164 LEU A O 1
ATOM 1337 N N . CYS A 1 165 ? 15.906 -18.078 -21.25 1 98 165 CYS A N 1
ATOM 1338 C CA . CYS A 1 165 ? 14.617 -17.438 -21 1 98 165 CYS A CA 1
ATOM 1339 C C . CYS A 1 165 ? 14.227 -16.516 -22.141 1 98 165 CYS A C 1
ATOM 1341 O O . CYS A 1 165 ? 15.094 -16 -22.859 1 98 165 CYS A O 1
ATOM 1343 N N . ASP A 1 166 ? 12.977 -16.344 -22.328 1 98.44 166 ASP A N 1
ATOM 1344 C CA . ASP A 1 166 ? 12.445 -15.414 -23.328 1 98.44 166 ASP A CA 1
ATOM 1345 C C . ASP A 1 166 ? 11.867 -14.172 -22.656 1 98.44 166 ASP A C 1
ATOM 1347 O O . ASP A 1 166 ? 10.664 -14.102 -22.406 1 98.44 166 ASP A O 1
ATOM 1351 N N . VAL A 1 167 ? 12.719 -13.219 -22.422 1 98.69 167 VAL A N 1
ATOM 1352 C CA . VAL A 1 167 ? 12.281 -11.961 -21.828 1 98.69 167 VAL A CA 1
ATOM 1353 C C . VAL A 1 167 ? 11.594 -11.102 -22.875 1 98.69 167 VAL A C 1
ATOM 1355 O O . VAL A 1 167 ? 12.164 -10.812 -23.938 1 98.69 167 VAL A O 1
ATOM 1358 N N . ARG A 1 168 ? 10.438 -10.664 -22.516 1 98.5 168 ARG A N 1
ATOM 1359 C CA . ARG A 1 168 ? 9.609 -9.977 -23.516 1 98.5 168 ARG A CA 1
ATOM 1360 C C . ARG A 1 168 ? 9.438 -8.5 -23.156 1 98.5 168 ARG A C 1
ATOM 1362 O O . ARG A 1 168 ? 9.141 -7.684 -24.031 1 98.5 168 ARG A O 1
ATOM 1369 N N . LYS A 1 169 ? 9.508 -8.211 -21.969 1 98.69 169 LYS A N 1
ATOM 1370 C CA . LYS A 1 169 ? 9.414 -6.848 -21.469 1 98.69 169 LYS A CA 1
ATOM 1371 C C . LYS A 1 169 ? 10.398 -6.617 -20.312 1 98.69 169 LYS A C 1
ATOM 1373 O O . LYS A 1 169 ? 10.625 -7.512 -19.5 1 98.69 169 LYS A O 1
ATOM 1378 N N . ALA A 1 170 ? 11.016 -5.484 -20.297 1 98.88 170 ALA A N 1
ATOM 1379 C CA . ALA A 1 170 ? 11.891 -5.031 -19.219 1 98.88 170 ALA A CA 1
ATOM 1380 C C . ALA A 1 170 ? 12 -3.51 -19.203 1 98.88 170 ALA A C 1
ATOM 1382 O O . ALA A 1 170 ? 12.617 -2.92 -20.094 1 98.88 170 ALA A O 1
ATOM 1383 N N . GLN A 1 171 ? 11.43 -2.936 -18.172 1 98.81 171 GLN A N 1
ATOM 1384 C CA . GLN A 1 171 ? 11.391 -1.478 -18.234 1 98.81 171 GLN A CA 1
ATOM 1385 C C . GLN A 1 171 ? 11.18 -0.877 -16.844 1 98.81 171 GLN A C 1
ATOM 1387 O O . GLN A 1 171 ? 10.422 -1.417 -16.031 1 98.81 171 GLN A O 1
ATOM 1392 N N . TRP A 1 172 ? 11.875 0.23 -16.656 1 98.81 172 TRP A N 1
ATOM 1393 C CA . TRP A 1 172 ? 11.648 1.069 -15.484 1 98.81 172 TRP A CA 1
ATOM 1394 C C . TRP A 1 172 ? 10.68 2.203 -15.812 1 98.81 172 TRP A C 1
ATOM 1396 O O . TRP A 1 172 ? 10.812 2.859 -16.844 1 98.81 172 TRP A O 1
ATOM 1406 N N . ILE A 1 173 ? 9.734 2.438 -14.953 1 98.56 173 ILE A N 1
ATOM 1407 C CA . ILE A 1 173 ? 8.82 3.57 -15.062 1 98.56 173 ILE A CA 1
ATOM 1408 C C . ILE A 1 173 ? 8.641 4.23 -13.695 1 98.56 173 ILE A C 1
ATOM 1410 O O . ILE A 1 173 ? 8.469 3.543 -12.688 1 98.56 173 ILE A O 1
ATOM 1414 N N . LYS A 1 174 ? 8.75 5.5 -13.656 1 96.38 174 LYS A N 1
ATOM 1415 C CA . LYS A 1 174 ? 8.391 6.223 -12.438 1 96.38 174 LYS A CA 1
ATOM 1416 C C . LYS A 1 174 ? 6.875 6.238 -12.242 1 96.38 174 LYS A C 1
ATOM 1418 O O . LYS A 1 174 ? 6.129 6.609 -13.148 1 96.38 174 LYS A O 1
ATOM 1423 N N . ASP A 1 175 ? 6.449 5.77 -11.125 1 92.81 175 ASP A N 1
ATOM 1424 C CA . ASP A 1 175 ? 5.039 5.723 -10.758 1 92.81 175 ASP A CA 1
ATOM 1425 C C . ASP A 1 175 ? 4.801 6.398 -9.406 1 92.81 175 ASP A C 1
ATOM 1427 O O . ASP A 1 175 ? 4.867 5.746 -8.359 1 92.81 175 ASP A O 1
ATOM 1431 N N . GLU A 1 176 ? 4.305 7.645 -9.438 1 88.75 176 GLU A N 1
ATOM 1432 C CA . GLU A 1 176 ? 4.074 8.43 -8.234 1 88.75 176 GLU A CA 1
ATOM 1433 C C . GLU A 1 176 ? 5.332 8.5 -7.371 1 88.75 176 GLU A C 1
ATOM 1435 O O . GLU A 1 176 ? 6.363 9.016 -7.812 1 88.75 176 GLU A O 1
ATOM 1440 N N . GLU A 1 177 ? 5.266 7.801 -6.254 1 90.94 177 GLU A N 1
ATOM 1441 C CA . GLU A 1 177 ? 6.352 7.953 -5.285 1 90.94 177 GLU A CA 1
ATOM 1442 C C . GLU A 1 177 ? 7.348 6.801 -5.387 1 90.94 177 GLU A C 1
ATOM 1444 O O . GLU A 1 177 ? 8.266 6.695 -4.57 1 90.94 177 GLU A O 1
ATOM 1449 N N . LYS A 1 178 ? 7.152 5.949 -6.445 1 97.25 178 LYS A N 1
ATOM 1450 C CA . LYS A 1 178 ? 8.055 4.809 -6.543 1 97.25 178 LYS A CA 1
ATOM 1451 C C . LYS A 1 178 ? 8.523 4.602 -7.98 1 97.25 178 LYS A C 1
ATOM 1453 O O . LYS A 1 178 ? 7.902 5.102 -8.922 1 97.25 178 LYS A O 1
ATOM 1458 N N . LEU A 1 179 ? 9.711 4.031 -8.156 1 98.31 179 LEU A N 1
ATOM 1459 C CA . LEU A 1 179 ? 10.227 3.484 -9.406 1 98.31 179 LEU A CA 1
ATOM 1460 C C . LEU A 1 179 ? 9.875 2.008 -9.539 1 98.31 179 LEU A C 1
ATOM 1462 O O . LEU A 1 179 ? 10.109 1.224 -8.617 1 98.31 179 LEU A O 1
ATOM 1466 N N . VAL A 1 180 ? 9.258 1.683 -10.641 1 98.88 180 VAL A N 1
ATOM 1467 C CA . VAL A 1 180 ? 8.797 0.312 -10.836 1 98.88 180 VAL A CA 1
ATOM 1468 C C . VAL A 1 180 ? 9.531 -0.319 -12.016 1 98.88 180 VAL A C 1
ATOM 1470 O O . VAL A 1 180 ? 9.492 0.205 -13.133 1 98.88 180 VAL A O 1
ATOM 1473 N N . PHE A 1 181 ? 10.266 -1.362 -11.766 1 98.94 181 PHE A N 1
ATOM 1474 C CA . PHE A 1 181 ? 10.82 -2.201 -12.82 1 98.94 181 PHE A CA 1
ATOM 1475 C C . PHE A 1 181 ? 9.844 -3.32 -13.188 1 98.94 181 PHE A C 1
ATOM 1477 O O . PHE A 1 181 ? 9.445 -4.102 -12.328 1 98.94 181 PHE A O 1
ATOM 1484 N N . THR A 1 182 ? 9.391 -3.383 -14.391 1 98.94 182 THR A N 1
ATOM 1485 C CA . THR A 1 182 ? 8.523 -4.453 -14.867 1 98.94 182 THR A CA 1
ATOM 1486 C C . THR A 1 182 ? 9.281 -5.371 -15.82 1 98.94 182 THR A C 1
ATOM 1488 O O . THR A 1 182 ? 9.922 -4.902 -16.766 1 98.94 182 THR A O 1
ATOM 1491 N N . ILE A 1 183 ? 9.203 -6.668 -15.586 1 98.94 183 ILE A N 1
ATOM 1492 C CA . ILE A 1 183 ? 9.828 -7.645 -16.469 1 98.94 183 ILE A CA 1
ATOM 1493 C C . ILE A 1 183 ? 8.875 -8.812 -16.703 1 98.94 183 ILE A C 1
ATOM 1495 O O . ILE A 1 183 ? 8.211 -9.273 -15.781 1 98.94 183 ILE A O 1
ATOM 1499 N N . SER A 1 184 ? 8.727 -9.188 -17.938 1 98.88 184 SER A N 1
ATOM 1500 C CA . SER A 1 184 ? 7.914 -10.336 -18.328 1 98.88 184 SER A CA 1
ATOM 1501 C C . SER A 1 184 ? 8.727 -11.344 -19.125 1 98.88 184 SER A C 1
ATOM 1503 O O . SER A 1 184 ? 9.555 -10.961 -19.969 1 98.88 184 SER A O 1
ATOM 1505 N N . ALA A 1 185 ? 8.523 -12.586 -18.906 1 98.69 185 ALA A N 1
ATOM 1506 C CA . ALA A 1 185 ? 9.211 -13.656 -19.625 1 98.69 185 ALA A CA 1
ATOM 1507 C C . ALA A 1 185 ? 8.414 -14.953 -19.562 1 98.69 185 ALA A C 1
ATOM 1509 O O . ALA A 1 185 ? 7.418 -15.047 -18.844 1 98.69 185 ALA A O 1
ATOM 1510 N N . ASP A 1 186 ? 8.828 -15.891 -20.375 1 97.5 186 ASP A N 1
ATOM 1511 C CA . ASP A 1 186 ? 8.227 -17.219 -20.328 1 97.5 186 ASP A CA 1
ATOM 1512 C C . ASP A 1 186 ? 8.555 -17.922 -19 1 97.5 186 ASP A C 1
ATOM 1514 O O . ASP A 1 186 ? 7.746 -18.688 -18.484 1 97.5 186 ASP A O 1
ATOM 1518 N N . ARG A 1 187 ? 9.641 -17.672 -18.547 1 96.56 187 ARG A N 1
ATOM 1519 C CA . ARG A 1 187 ? 10.109 -18.219 -17.281 1 96.56 187 ARG A CA 1
ATOM 1520 C C . ARG A 1 187 ? 11.234 -17.359 -16.703 1 96.56 187 ARG A C 1
ATOM 1522 O O . ARG A 1 187 ? 11.812 -16.531 -17.391 1 96.56 187 ARG A O 1
ATOM 1529 N N . PHE A 1 188 ? 11.5 -17.578 -15.508 1 97.25 188 PHE A N 1
ATOM 1530 C CA . PHE A 1 188 ? 12.633 -16.969 -14.828 1 97.25 188 PHE A CA 1
ATOM 1531 C C . PHE A 1 188 ? 13.438 -18.016 -14.07 1 97.25 188 PHE A C 1
ATOM 1533 O O . PHE A 1 188 ? 12.883 -19 -13.586 1 97.25 188 PHE A O 1
ATOM 1540 N N . LEU A 1 189 ? 14.688 -17.781 -14.008 1 96.62 189 LEU A N 1
ATOM 1541 C CA . LEU A 1 189 ? 15.555 -18.609 -13.172 1 96.62 189 LEU A CA 1
ATOM 1542 C C . LEU A 1 189 ? 15.484 -18.156 -11.719 1 96.62 189 LEU A C 1
ATOM 1544 O O . LEU A 1 189 ? 14.977 -17.078 -11.414 1 96.62 189 LEU A O 1
ATOM 1548 N N . ARG A 1 190 ? 16 -19.078 -10.812 1 94.81 190 ARG A N 1
ATOM 1549 C CA . ARG A 1 190 ? 16.031 -18.734 -9.398 1 94.81 190 ARG A CA 1
ATOM 1550 C C . ARG A 1 190 ? 16.844 -17.484 -9.148 1 94.81 190 ARG A C 1
ATOM 1552 O O . ARG A 1 190 ? 18 -17.391 -9.57 1 94.81 190 ARG A O 1
ATOM 1559 N N . ASN A 1 191 ? 16.25 -16.469 -8.492 1 96.25 191 ASN A N 1
ATOM 1560 C CA . ASN A 1 191 ? 16.891 -15.227 -8.062 1 96.25 191 ASN A CA 1
ATOM 1561 C C . ASN A 1 191 ? 17.172 -14.305 -9.242 1 96.25 191 ASN A C 1
ATOM 1563 O O . ASN A 1 191 ? 17.766 -13.242 -9.078 1 96.25 191 ASN A O 1
ATOM 1567 N N . MET A 1 192 ? 16.719 -14.648 -10.344 1 97.81 192 MET A N 1
ATOM 1568 C CA . MET A 1 192 ? 17.094 -13.984 -11.586 1 97.81 192 MET A CA 1
ATOM 1569 C C . MET A 1 192 ? 16.703 -12.508 -11.562 1 97.81 192 MET A C 1
ATOM 1571 O O . MET A 1 192 ? 17.547 -11.633 -11.789 1 97.81 192 MET A O 1
ATOM 1575 N N . VAL A 1 193 ? 15.461 -12.203 -11.203 1 98.69 193 VAL A N 1
ATOM 1576 C CA . VAL A 1 193 ? 14.938 -10.836 -11.289 1 98.69 193 VAL A CA 1
ATOM 1577 C C . VAL A 1 193 ? 15.672 -9.938 -10.305 1 98.69 193 VAL A C 1
ATOM 1579 O O . VAL A 1 193 ? 16.031 -8.805 -10.633 1 98.69 193 VAL A O 1
ATOM 1582 N N . ARG A 1 194 ? 15.945 -10.438 -9.156 1 98.69 194 ARG A N 1
ATOM 1583 C CA . ARG A 1 194 ? 16.625 -9.648 -8.133 1 98.69 194 ARG A CA 1
ATOM 1584 C C . ARG A 1 194 ? 18.062 -9.344 -8.539 1 98.69 194 ARG A C 1
ATOM 1586 O O . ARG A 1 194 ? 18.562 -8.25 -8.281 1 98.69 194 ARG A O 1
ATOM 1593 N N . ALA A 1 195 ? 18.703 -10.289 -9.188 1 98.44 195 ALA A N 1
ATOM 1594 C CA . ALA A 1 195 ? 20.047 -10.062 -9.703 1 98.44 195 ALA A CA 1
ATOM 1595 C C . ALA A 1 195 ? 20.047 -9.055 -10.852 1 98.44 195 ALA A C 1
ATOM 1597 O O . ALA A 1 195 ? 20.938 -8.211 -10.953 1 98.44 195 ALA A O 1
ATOM 1598 N N . ILE A 1 196 ? 19.047 -9.18 -11.68 1 98.75 196 ILE A N 1
ATOM 1599 C CA . ILE A 1 196 ? 18.906 -8.242 -12.789 1 98.75 196 ILE A CA 1
ATOM 1600 C C . ILE A 1 196 ? 18.75 -6.824 -12.242 1 98.75 196 ILE A C 1
ATOM 1602 O O . ILE A 1 196 ? 19.438 -5.902 -12.68 1 98.75 196 ILE A O 1
ATOM 1606 N N . VAL A 1 197 ? 17.875 -6.656 -11.289 1 98.88 197 VAL A N 1
ATOM 1607 C CA . VAL A 1 197 ? 17.625 -5.34 -10.711 1 98.88 197 VAL A CA 1
ATOM 1608 C C . VAL A 1 197 ? 18.922 -4.797 -10.094 1 98.88 197 VAL A C 1
ATOM 1610 O O . VAL A 1 197 ? 19.266 -3.627 -10.281 1 98.88 197 VAL A O 1
ATOM 1613 N N . GLY A 1 198 ? 19.625 -5.656 -9.375 1 98.81 198 GLY A N 1
ATOM 1614 C CA . GLY A 1 198 ? 20.906 -5.234 -8.82 1 98.81 198 GLY A CA 1
ATOM 1615 C C . GLY A 1 198 ? 21.875 -4.727 -9.875 1 98.81 198 GLY A C 1
ATOM 1616 O O . GLY A 1 198 ? 22.562 -3.727 -9.656 1 98.81 198 GLY A O 1
ATOM 1617 N N . THR A 1 199 ? 21.922 -5.398 -10.953 1 98.81 199 THR A N 1
ATOM 1618 C CA . THR A 1 199 ? 22.812 -5.012 -12.055 1 98.81 199 THR A CA 1
ATOM 1619 C C . THR A 1 199 ? 22.359 -3.688 -12.664 1 98.81 199 THR A C 1
ATOM 1621 O O . THR A 1 199 ? 23.188 -2.818 -12.945 1 98.81 199 THR A O 1
ATOM 1624 N N . LEU A 1 200 ? 21.094 -3.568 -12.883 1 98.88 200 LEU A N 1
ATOM 1625 C CA . LEU A 1 200 ? 20.547 -2.332 -13.43 1 98.88 200 LEU A CA 1
ATOM 1626 C C . LEU A 1 200 ? 20.797 -1.161 -12.492 1 98.88 200 LEU A C 1
ATOM 1628 O O . LEU A 1 200 ? 21.016 -0.034 -12.938 1 98.88 200 LEU A O 1
ATOM 1632 N N . LEU A 1 201 ? 20.75 -1.407 -11.188 1 98.75 201 LEU A N 1
ATOM 1633 C CA . LEU A 1 201 ? 21.047 -0.37 -10.203 1 98.75 201 LEU A CA 1
ATOM 1634 C C . LEU A 1 201 ? 22.5 0.08 -10.312 1 98.75 201 LEU A C 1
ATOM 1636 O O . LEU A 1 201 ? 22.797 1.271 -10.188 1 98.75 201 LEU A O 1
ATOM 1640 N N . ASP A 1 202 ? 23.422 -0.854 -10.547 1 98.56 202 ASP A N 1
ATOM 1641 C CA . ASP A 1 202 ? 24.812 -0.475 -10.766 1 98.56 202 ASP A CA 1
ATOM 1642 C C . ASP A 1 202 ? 24.938 0.512 -11.922 1 98.56 202 ASP A C 1
ATOM 1644 O O . ASP A 1 202 ? 25.672 1.493 -11.836 1 98.56 202 ASP A O 1
ATOM 1648 N N . VAL A 1 203 ? 24.219 0.234 -12.961 1 98.69 203 VAL A N 1
ATOM 1649 C CA . VAL A 1 203 ? 24.203 1.125 -14.117 1 98.69 203 VAL A CA 1
ATOM 1650 C C . VAL A 1 203 ? 23.625 2.48 -13.719 1 98.69 203 VAL A C 1
ATOM 1652 O O . VAL A 1 203 ? 24.219 3.523 -14.016 1 98.69 203 VAL A O 1
ATOM 1655 N N . GLY A 1 204 ? 22.484 2.461 -13.078 1 98.56 204 GLY A N 1
ATOM 1656 C CA . GLY A 1 204 ? 21.828 3.691 -12.68 1 98.56 204 GLY A CA 1
ATOM 1657 C C . GLY A 1 204 ? 22.672 4.547 -11.75 1 98.56 204 GLY A C 1
ATOM 1658 O O . GLY A 1 204 ? 22.562 5.773 -11.758 1 98.56 204 GLY A O 1
ATOM 1659 N N . LEU A 1 205 ? 23.531 3.916 -10.93 1 98.19 205 LEU A N 1
ATOM 1660 C CA . LEU A 1 205 ? 24.375 4.594 -9.961 1 98.19 205 LEU A CA 1
ATOM 1661 C C . LEU A 1 205 ? 25.688 5.059 -10.602 1 98.19 205 LEU A C 1
ATOM 1663 O O . LEU A 1 205 ? 26.484 5.734 -9.961 1 98.19 205 LEU A O 1
ATOM 1667 N N . GLY A 1 206 ? 25.891 4.641 -11.852 1 97.69 206 GLY A N 1
ATOM 1668 C CA . GLY A 1 206 ? 27.078 5.035 -12.586 1 97.69 206 GLY A CA 1
ATOM 1669 C C . GLY A 1 206 ? 28.281 4.152 -12.297 1 97.69 206 GLY A C 1
ATOM 1670 O O . GLY A 1 206 ? 29.406 4.504 -12.625 1 97.69 206 GLY A O 1
ATOM 1671 N N . LYS A 1 207 ? 28.016 3.082 -11.648 1 97.12 207 LYS A N 1
ATOM 1672 C CA . LYS A 1 207 ? 29.094 2.148 -11.352 1 97.12 207 LYS A CA 1
ATOM 1673 C C . LYS A 1 207 ? 29.516 1.37 -12.602 1 97.12 207 LYS A C 1
ATOM 1675 O O . LYS A 1 207 ? 30.609 0.816 -12.656 1 97.12 207 LYS A O 1
ATOM 1680 N N . SER A 1 208 ? 28.625 1.258 -13.547 1 96.75 208 SER A N 1
ATOM 1681 C CA . SER A 1 208 ? 28.859 0.63 -14.844 1 96.75 208 SER A CA 1
ATOM 1682 C C . SER A 1 208 ? 28.031 1.31 -15.938 1 96.75 208 SER A C 1
ATOM 1684 O O . SER A 1 208 ? 27.156 2.119 -15.648 1 96.75 208 SER A O 1
ATOM 1686 N N . SER A 1 209 ? 28.406 1.057 -17.125 1 96.56 209 SER A N 1
ATOM 1687 C CA . SER A 1 209 ? 27.656 1.586 -18.25 1 96.56 209 SER A CA 1
ATOM 1688 C C . SER A 1 209 ? 26.562 0.609 -18.703 1 96.56 209 SER A C 1
ATOM 1690 O O . SER A 1 209 ? 26.625 -0.579 -18.375 1 96.56 209 SER A O 1
ATOM 1692 N N . HIS A 1 210 ? 25.547 1.169 -19.438 1 96 210 HIS A N 1
ATOM 1693 C CA . HIS A 1 210 ? 24.5 0.29 -19.953 1 96 210 HIS A CA 1
ATOM 1694 C C . HIS A 1 210 ? 25.078 -0.756 -20.906 1 96 210 HIS A C 1
ATOM 1696 O O . HIS A 1 210 ? 24.562 -1.871 -20.984 1 96 210 HIS A O 1
ATOM 1702 N N . THR A 1 211 ? 26.219 -0.479 -21.562 1 95.25 211 THR A N 1
ATOM 1703 C CA . THR A 1 211 ? 26.828 -1.403 -22.516 1 95.25 211 THR A CA 1
ATOM 1704 C C . THR A 1 211 ? 27.484 -2.574 -21.797 1 95.25 211 THR A C 1
ATOM 1706 O O . THR A 1 211 ? 27.703 -3.631 -22.391 1 95.25 211 THR A O 1
ATOM 1709 N N . ASP A 1 212 ? 27.75 -2.357 -20.516 1 96.12 212 ASP A N 1
ATOM 1710 C CA . ASP A 1 212 ? 28.359 -3.424 -19.734 1 96.12 212 ASP A CA 1
ATOM 1711 C C . ASP A 1 212 ? 27.391 -4.598 -19.562 1 96.12 212 ASP A C 1
ATOM 1713 O O . ASP A 1 212 ? 27.812 -5.715 -19.266 1 96.12 212 ASP A O 1
ATOM 1717 N N . MET A 1 213 ? 26.125 -4.332 -19.734 1 97.19 213 MET A N 1
ATOM 1718 C CA . MET A 1 213 ? 25.141 -5.395 -19.625 1 97.19 213 MET A CA 1
ATOM 1719 C C . MET A 1 213 ? 25.438 -6.523 -20.609 1 97.19 213 MET A C 1
ATOM 1721 O O . MET A 1 213 ? 25.297 -7.699 -20.266 1 97.19 213 MET A O 1
ATOM 1725 N N . GLU A 1 214 ? 25.875 -6.172 -21.797 1 96.81 214 GLU A N 1
ATOM 1726 C CA . GLU A 1 214 ? 26.234 -7.176 -22.797 1 96.81 214 GLU A CA 1
ATOM 1727 C C . GLU A 1 214 ? 27.391 -8.055 -22.312 1 96.81 214 GLU A C 1
ATOM 1729 O O . GLU A 1 214 ? 27.359 -9.273 -22.5 1 96.81 214 GLU A O 1
ATOM 1734 N N . TYR A 1 215 ? 28.297 -7.375 -21.688 1 96.56 215 TYR A N 1
ATOM 1735 C CA . TYR A 1 215 ? 29.438 -8.102 -21.156 1 96.56 215 TYR A CA 1
ATOM 1736 C C . TYR A 1 215 ? 29.031 -9.031 -20.031 1 96.56 215 TYR A C 1
ATOM 1738 O O . TYR A 1 215 ? 29.469 -10.188 -19.969 1 96.56 215 TYR A O 1
ATOM 1746 N N . VAL A 1 216 ? 28.234 -8.57 -19.156 1 97.75 216 VAL A N 1
ATOM 1747 C CA . VAL A 1 216 ? 27.734 -9.367 -18.047 1 97.75 216 VAL A CA 1
ATOM 1748 C C . VAL A 1 216 ? 27.016 -10.602 -18.562 1 97.75 216 VAL A C 1
ATOM 1750 O O . VAL A 1 216 ? 27.328 -11.727 -18.156 1 97.75 216 VAL A O 1
ATOM 1753 N N . LEU A 1 217 ? 26.125 -10.414 -19.547 1 97.75 217 LEU A N 1
ATOM 1754 C CA . LEU A 1 217 ? 25.359 -11.508 -20.125 1 97.75 217 LEU A CA 1
ATOM 1755 C C . LEU A 1 217 ? 26.266 -12.508 -20.828 1 97.75 217 LEU A C 1
ATOM 1757 O O . LEU A 1 217 ? 26.125 -13.719 -20.641 1 97.75 217 LEU A O 1
ATOM 1761 N N . ALA A 1 218 ? 27.234 -12.008 -21.531 1 96.81 218 ALA A N 1
ATOM 1762 C CA . ALA A 1 218 ? 28.156 -12.852 -22.312 1 96.81 218 ALA A CA 1
ATOM 1763 C C . ALA A 1 218 ? 29.047 -13.664 -21.375 1 96.81 218 ALA A C 1
ATOM 1765 O O . ALA A 1 218 ? 29.484 -14.766 -21.734 1 96.81 218 ALA A O 1
ATOM 1766 N N . SER A 1 219 ? 29.266 -13.203 -20.234 1 96.56 219 SER A N 1
ATOM 1767 C CA . SER A 1 219 ? 30.188 -13.852 -19.312 1 96.56 219 SER A CA 1
ATOM 1768 C C . SER A 1 219 ? 29.609 -15.156 -18.766 1 96.56 219 SER A C 1
ATOM 1770 O O . SER A 1 219 ? 30.344 -16.047 -18.359 1 96.56 219 SER A O 1
ATOM 1772 N N . LYS A 1 220 ? 28.328 -15.234 -18.625 1 96.06 220 LYS A N 1
ATOM 1773 C CA . LYS A 1 220 ? 27.609 -16.359 -18.031 1 96.06 220 LYS A CA 1
ATOM 1774 C C . LYS A 1 220 ? 28.047 -16.609 -16.594 1 96.06 220 LYS A C 1
ATOM 1776 O O . LYS A 1 220 ? 27.875 -17.703 -16.078 1 96.06 220 LYS A O 1
ATOM 1781 N N . ASP A 1 221 ? 28.672 -15.602 -16.031 1 95.62 221 ASP A N 1
ATOM 1782 C CA . ASP A 1 221 ? 29.25 -15.672 -14.688 1 95.62 221 ASP A CA 1
ATOM 1783 C C . ASP A 1 221 ? 28.438 -14.828 -13.695 1 95.62 221 ASP A C 1
ATOM 1785 O O . ASP A 1 221 ? 28.422 -13.602 -13.797 1 95.62 221 ASP A O 1
ATOM 1789 N N . ARG A 1 222 ? 27.891 -15.477 -12.711 1 96 222 ARG A N 1
ATOM 1790 C CA . ARG A 1 222 ? 27.078 -14.797 -11.711 1 96 222 ARG A CA 1
ATOM 1791 C C . ARG A 1 222 ? 27.875 -13.727 -10.984 1 96 222 ARG A C 1
ATOM 1793 O O . ARG A 1 222 ? 27.344 -12.688 -10.586 1 96 222 ARG A O 1
ATOM 1800 N N . GLY A 1 223 ? 29.141 -13.914 -10.859 1 95.69 223 GLY A N 1
ATOM 1801 C CA . GLY A 1 223 ? 30.016 -12.984 -10.156 1 95.69 223 GLY A CA 1
ATOM 1802 C C . GLY A 1 223 ? 30.156 -11.648 -10.859 1 95.69 223 GLY A C 1
ATOM 1803 O O . GLY A 1 223 ? 30.625 -10.672 -10.258 1 95.69 223 GLY A O 1
ATOM 1804 N N . LYS A 1 224 ? 29.766 -11.602 -12.117 1 96.69 224 LYS A N 1
ATOM 1805 C CA . LYS A 1 224 ? 29.891 -10.375 -12.891 1 96.69 224 LYS A CA 1
ATOM 1806 C C . LYS A 1 224 ? 28.609 -9.555 -12.828 1 96.69 224 LYS A C 1
ATOM 1808 O O . LYS A 1 224 ? 28.578 -8.391 -13.219 1 96.69 224 LYS A O 1
ATOM 1813 N N . ALA A 1 225 ? 27.516 -10.164 -12.367 1 97.12 225 ALA A N 1
ATOM 1814 C CA . ALA A 1 225 ? 26.234 -9.477 -12.227 1 97.12 225 ALA A CA 1
ATOM 1815 C C . ALA A 1 225 ? 26.156 -8.719 -10.906 1 97.12 225 ALA A C 1
ATOM 1817 O O . ALA A 1 225 ? 27 -8.906 -10.023 1 97.12 225 ALA A O 1
ATOM 1818 N N . GLY A 1 226 ? 25.25 -7.828 -10.797 1 96.62 226 GLY A N 1
ATOM 1819 C CA . GLY A 1 226 ? 25.031 -7.074 -9.578 1 96.62 226 GLY A CA 1
ATOM 1820 C C . GLY A 1 226 ? 24.547 -7.926 -8.422 1 96.62 226 GLY A C 1
ATOM 1821 O O . GLY A 1 226 ? 24.188 -9.094 -8.617 1 96.62 226 GLY A O 1
ATOM 1822 N N . VAL A 1 227 ? 24.594 -7.391 -7.273 1 97.12 227 VAL A N 1
ATOM 1823 C CA . VAL A 1 227 ? 24.141 -8.062 -6.062 1 97.12 227 VAL A CA 1
ATOM 1824 C C . VAL A 1 227 ? 22.641 -8.336 -6.152 1 97.12 227 VAL A C 1
ATOM 1826 O O . VAL A 1 227 ? 21.922 -7.605 -6.836 1 97.12 227 VAL A O 1
ATOM 1829 N N . SER A 1 228 ? 22.188 -9.391 -5.504 1 97.56 228 SER A N 1
ATOM 1830 C CA . SER A 1 228 ? 20.75 -9.633 -5.395 1 97.56 228 SER A CA 1
ATOM 1831 C C . SER A 1 228 ? 20.078 -8.617 -4.473 1 97.56 228 SER A C 1
ATOM 1833 O O . SER A 1 228 ? 20.422 -8.531 -3.289 1 97.56 228 SER A O 1
ATOM 1835 N N . VAL A 1 229 ? 19.125 -7.918 -4.961 1 98.56 229 VAL A N 1
ATOM 1836 C CA . VAL A 1 229 ? 18.453 -6.875 -4.191 1 98.56 229 VAL A CA 1
ATOM 1837 C C . VAL A 1 229 ? 17.453 -7.504 -3.234 1 98.56 229 VAL A C 1
ATOM 1839 O O . VAL A 1 229 ? 17.125 -8.688 -3.355 1 98.56 229 VAL A O 1
ATOM 1842 N N . PRO A 1 230 ? 16.984 -6.75 -2.232 1 98.44 230 PRO A N 1
ATOM 1843 C CA . PRO A 1 230 ? 16.078 -7.297 -1.227 1 98.44 230 PRO A CA 1
ATOM 1844 C C . PRO A 1 230 ? 14.805 -7.879 -1.839 1 98.44 230 PRO A C 1
ATOM 1846 O O . PRO A 1 230 ? 14.25 -7.301 -2.779 1 98.44 230 PRO A O 1
ATOM 1849 N N . ALA A 1 231 ? 14.281 -8.93 -1.231 1 98.5 231 ALA A N 1
ATOM 1850 C CA . ALA A 1 231 ? 13.109 -9.648 -1.724 1 98.5 231 ALA A CA 1
ATOM 1851 C C . ALA A 1 231 ? 11.844 -8.82 -1.539 1 98.5 231 ALA A C 1
ATOM 1853 O O . ALA A 1 231 ? 10.898 -8.938 -2.322 1 98.5 231 ALA A O 1
ATOM 1854 N N . LYS A 1 232 ? 11.812 -7.961 -0.525 1 98.19 232 LYS A N 1
ATOM 1855 C CA . LYS A 1 232 ? 10.609 -7.246 -0.127 1 98.19 232 LYS A CA 1
ATOM 1856 C C . LYS A 1 232 ? 10.117 -6.328 -1.244 1 98.19 232 LYS A C 1
ATOM 1858 O O . LYS A 1 232 ? 8.969 -5.867 -1.219 1 98.19 232 LYS A O 1
ATOM 1863 N N . GLY A 1 233 ? 10.992 -6.035 -2.184 1 98.69 233 GLY A N 1
ATOM 1864 C CA . GLY A 1 233 ? 10.594 -5.164 -3.279 1 98.69 233 GLY A CA 1
ATOM 1865 C C . GLY A 1 233 ? 10.055 -5.918 -4.477 1 98.69 233 GLY A C 1
ATOM 1866 O O . GLY A 1 233 ? 9.602 -5.312 -5.445 1 98.69 233 GLY A O 1
ATOM 1867 N N . LEU A 1 234 ? 10.055 -7.207 -4.457 1 98.88 234 LEU A N 1
ATOM 1868 C CA . LEU A 1 234 ? 9.727 -8.008 -5.629 1 98.88 234 LEU A CA 1
ATOM 1869 C C . LEU A 1 234 ? 8.312 -8.578 -5.52 1 98.88 234 LEU A C 1
ATOM 1871 O O . LEU A 1 234 ? 7.945 -9.141 -4.484 1 98.88 234 LEU A O 1
ATOM 1875 N N . TYR A 1 235 ? 7.527 -8.406 -6.613 1 98.81 235 TYR A N 1
ATOM 1876 C CA . TYR A 1 235 ? 6.141 -8.852 -6.691 1 98.81 235 TYR A CA 1
ATOM 1877 C C . TYR A 1 235 ? 5.906 -9.664 -7.957 1 98.81 235 TYR A C 1
ATOM 1879 O O . TYR A 1 235 ? 6.16 -9.195 -9.07 1 98.81 235 TYR A O 1
ATOM 1887 N N . LEU A 1 236 ? 5.465 -10.906 -7.82 1 98.81 236 LEU A N 1
ATOM 1888 C CA . LEU A 1 236 ? 4.828 -11.562 -8.953 1 98.81 236 LEU A CA 1
ATOM 1889 C C . LEU A 1 236 ? 3.449 -10.969 -9.219 1 98.81 236 LEU A C 1
ATOM 1891 O O . LEU A 1 236 ? 2.564 -11.039 -8.367 1 98.81 236 LEU A O 1
ATOM 1895 N N . THR A 1 237 ? 3.236 -10.43 -10.445 1 98.5 237 THR A N 1
ATOM 1896 C CA . THR A 1 237 ? 2.039 -9.609 -10.586 1 98.5 237 THR A CA 1
ATOM 1897 C C . THR A 1 237 ? 1.084 -10.219 -11.609 1 98.5 237 THR A C 1
ATOM 1899 O O . THR A 1 237 ? -0.093 -9.859 -11.656 1 98.5 237 THR A O 1
ATOM 1902 N N . SER A 1 238 ? 1.648 -11.094 -12.43 1 98.38 238 SER A N 1
ATOM 1903 C CA . SER A 1 238 ? 0.77 -11.656 -13.445 1 98.38 238 SER A CA 1
ATOM 1904 C C . SER A 1 238 ? 1.314 -12.977 -13.977 1 98.38 238 SER A C 1
ATOM 1906 O O . SER A 1 238 ? 2.523 -13.125 -14.164 1 98.38 238 SER A O 1
ATOM 1908 N N . ILE A 1 239 ? 0.464 -13.898 -14.188 1 98.44 239 ILE A N 1
ATOM 1909 C CA . ILE A 1 239 ? 0.757 -15.148 -14.875 1 98.44 239 ILE A CA 1
ATOM 1910 C C . ILE A 1 239 ? -0.286 -15.391 -15.969 1 98.44 239 ILE A C 1
ATOM 1912 O O . ILE A 1 239 ? -1.489 -15.281 -15.719 1 98.44 239 ILE A O 1
ATOM 1916 N N . LYS A 1 240 ? 0.185 -15.695 -17.141 1 97.88 240 LYS A N 1
ATOM 1917 C CA . LYS A 1 240 ? -0.724 -15.938 -18.25 1 97.88 240 LYS A CA 1
ATOM 1918 C C . LYS A 1 240 ? -0.731 -17.406 -18.641 1 97.88 240 LYS A C 1
ATOM 1920 O O . LYS A 1 240 ? 0.313 -18.062 -18.641 1 97.88 240 LYS A O 1
ATOM 1925 N N . TYR A 1 241 ? -1.865 -17.891 -19 1 97.12 241 TYR A N 1
ATOM 1926 C CA . TYR A 1 241 ? -2.076 -19.25 -19.484 1 97.12 241 TYR A CA 1
ATOM 1927 C C . TYR A 1 241 ? -2.742 -19.25 -20.844 1 97.12 241 TYR A C 1
ATOM 1929 O O . TYR A 1 241 ? -3.457 -18.297 -21.203 1 97.12 241 TYR A O 1
ATOM 1937 N N . PRO A 1 242 ? -2.469 -20.297 -21.578 1 94.56 242 PRO A N 1
ATOM 1938 C CA . PRO A 1 242 ? -3.23 -20.422 -22.828 1 94.56 242 PRO A CA 1
ATOM 1939 C C . PRO A 1 242 ? -4.703 -20.734 -22.594 1 94.56 242 PRO A C 1
ATOM 1941 O O . PRO A 1 242 ? -5.059 -21.297 -21.547 1 94.56 242 PRO A O 1
ATOM 1944 N N . ASN A 1 243 ? -5.582 -20.328 -23.438 1 87.44 243 ASN A N 1
ATOM 1945 C CA . ASN A 1 243 ? -7.027 -20.484 -23.297 1 87.44 243 ASN A CA 1
ATOM 1946 C C . ASN A 1 243 ? -7.418 -21.953 -23.172 1 87.44 243 ASN A C 1
ATOM 1948 O O . ASN A 1 243 ? -8.484 -22.281 -22.656 1 87.44 243 ASN A O 1
ATOM 1952 N N . ASN A 1 244 ? -6.629 -22.844 -23.609 1 83.75 244 ASN A N 1
ATOM 1953 C CA . ASN A 1 244 ? -7.008 -24.25 -23.719 1 83.75 244 ASN A CA 1
ATOM 1954 C C . ASN A 1 244 ? -6.938 -24.938 -22.359 1 83.75 244 ASN A C 1
ATOM 1956 O O . ASN A 1 244 ? -7.289 -26.109 -22.234 1 83.75 244 ASN A O 1
ATOM 1960 N N . ILE A 1 245 ? -6.535 -24.188 -21.344 1 82.25 245 ILE A N 1
ATOM 1961 C CA . ILE A 1 245 ? -6.445 -24.875 -20.062 1 82.25 245 ILE A CA 1
ATOM 1962 C C . ILE A 1 245 ? -7.816 -24.891 -19.391 1 82.25 245 ILE A C 1
ATOM 1964 O O . ILE A 1 245 ? -8.047 -25.672 -18.453 1 82.25 245 ILE A O 1
ATOM 1968 N N . PHE A 1 246 ? -8.617 -23.938 -19.828 1 78.06 246 PHE A N 1
ATOM 1969 C CA . PHE A 1 246 ? -9.93 -23.844 -19.219 1 78.06 246 PHE A CA 1
ATOM 1970 C C . PHE A 1 246 ? -10.859 -24.938 -19.719 1 78.06 246 PHE A C 1
ATOM 1972 O O . PHE A 1 246 ? -10.805 -25.312 -20.891 1 78.06 246 PHE A O 1
ATOM 1979 N N . ASP A 1 247 ? -11.43 -25.75 -18.781 1 67.62 247 ASP A N 1
ATOM 1980 C CA . ASP A 1 247 ? -12.359 -26.812 -19.141 1 67.62 247 ASP A CA 1
ATOM 1981 C C . ASP A 1 247 ? -13.539 -26.281 -19.938 1 67.62 247 ASP A C 1
ATOM 1983 O O . ASP A 1 247 ? -14.297 -25.438 -19.453 1 67.62 247 ASP A O 1
ATOM 1987 N N . HIS A 1 248 ? -13.391 -26.125 -21.281 1 55.25 248 HIS A N 1
ATOM 1988 C CA . HIS A 1 248 ? -14.492 -25.719 -22.141 1 55.25 248 HIS A CA 1
ATOM 1989 C C . HIS A 1 248 ? -15.633 -26.734 -22.109 1 55.25 248 HIS A C 1
ATOM 1991 O O . HIS A 1 248 ? -16.625 -26.594 -22.828 1 55.25 248 HIS A O 1
ATOM 1997 N N . ASN A 1 249 ? -15.453 -27.781 -21.5 1 46.44 249 ASN A N 1
ATOM 1998 C CA . ASN A 1 249 ? -16.516 -28.766 -21.688 1 46.44 249 ASN A CA 1
ATOM 1999 C C . ASN A 1 249 ? -17.781 -28.359 -20.953 1 46.44 249 ASN A C 1
ATOM 2001 O O . ASN A 1 249 ? -18.719 -29.172 -20.828 1 46.44 249 ASN A O 1
ATOM 2005 N N . GLY A 1 250 ? -18.125 -27.156 -20.375 1 35.44 250 GLY A N 1
ATOM 2006 C CA . GLY A 1 250 ? -19.578 -27.188 -20.25 1 35.44 250 GLY A CA 1
ATOM 2007 C C . GLY A 1 250 ? -20.297 -27.062 -21.578 1 35.44 250 GLY A C 1
ATOM 2008 O O . GLY A 1 250 ? -19.703 -26.625 -22.562 1 35.44 250 GLY A O 1
ATOM 2009 N N . MET B 1 1 ? 12.734 32.375 13.945 1 93.81 1 MET B N 1
ATOM 2010 C CA . MET B 1 1 ? 12.172 32.188 12.609 1 93.81 1 MET B CA 1
ATOM 2011 C C . MET B 1 1 ? 11.18 31.031 12.602 1 93.81 1 MET B C 1
ATOM 2013 O O . MET B 1 1 ? 11.352 30.062 13.336 1 93.81 1 MET B O 1
ATOM 2017 N N . ARG B 1 2 ? 10.133 31.25 11.875 1 96.69 2 ARG B N 1
ATOM 2018 C CA . ARG B 1 2 ? 9.117 30.203 11.789 1 96.69 2 ARG B CA 1
ATOM 2019 C C . ARG B 1 2 ? 9.336 29.328 10.562 1 96.69 2 ARG B C 1
ATOM 2021 O O . ARG B 1 2 ? 9.625 29.844 9.477 1 96.69 2 ARG B O 1
ATOM 2028 N N . TYR B 1 3 ? 9.203 28.016 10.773 1 97.88 3 TYR B N 1
ATOM 2029 C CA . TYR B 1 3 ? 9.344 27.031 9.703 1 97.88 3 TYR B CA 1
ATOM 2030 C C . TYR B 1 3 ? 8.125 26.109 9.633 1 97.88 3 TYR B C 1
ATOM 2032 O O . TYR B 1 3 ? 7.508 25.812 10.664 1 97.88 3 TYR B O 1
ATOM 2040 N N . PHE B 1 4 ? 7.781 25.734 8.414 1 98.38 4 PHE B N 1
ATOM 2041 C CA . PHE B 1 4 ? 6.875 24.609 8.211 1 98.38 4 PHE B CA 1
ATOM 2042 C C . PHE B 1 4 ? 7.656 23.328 7.953 1 98.38 4 PHE B C 1
ATOM 2044 O O . PHE B 1 4 ? 8.703 23.344 7.301 1 98.38 4 PHE B O 1
ATOM 2051 N N . VAL B 1 5 ? 7.184 22.297 8.461 1 98.62 5 VAL B N 1
ATOM 2052 C CA . VAL B 1 5 ? 7.645 20.969 8.102 1 98.62 5 VAL B CA 1
ATOM 2053 C C . VAL B 1 5 ? 6.496 20.172 7.477 1 98.62 5 VAL B C 1
ATOM 2055 O O . VAL B 1 5 ? 5.383 20.156 8.008 1 98.62 5 VAL B O 1
ATOM 2058 N N . GLN B 1 6 ? 6.738 19.656 6.293 1 98.69 6 GLN B N 1
ATOM 2059 C CA . GLN B 1 6 ? 5.852 18.719 5.621 1 98.69 6 GLN B CA 1
ATOM 2060 C C . GLN B 1 6 ? 6.289 17.281 5.871 1 98.69 6 GLN B C 1
ATOM 2062 O O . GLN B 1 6 ? 7.469 16.953 5.723 1 98.69 6 GLN B O 1
ATOM 2067 N N . PHE B 1 7 ? 5.375 16.438 6.27 1 98.75 7 PHE B N 1
ATOM 2068 C CA . PHE B 1 7 ? 5.766 15.07 6.602 1 98.75 7 PHE B CA 1
ATOM 2069 C C . PHE B 1 7 ? 4.605 14.109 6.387 1 98.75 7 PHE B C 1
ATOM 2071 O O . PHE B 1 7 ? 3.488 14.531 6.086 1 98.75 7 PHE B O 1
ATOM 2078 N N . SER B 1 8 ? 4.883 12.828 6.398 1 98.75 8 SER B N 1
ATOM 2079 C CA . SER B 1 8 ? 3.922 11.727 6.324 1 98.75 8 SER B CA 1
ATOM 2080 C C . SER B 1 8 ? 4.191 10.68 7.398 1 98.75 8 SER B C 1
ATOM 2082 O O . SER B 1 8 ? 5.285 10.633 7.961 1 98.75 8 SER B O 1
ATOM 2084 N N . TYR B 1 9 ? 3.139 9.938 7.758 1 98.69 9 TYR B N 1
ATOM 2085 C CA . TYR B 1 9 ? 3.334 8.875 8.734 1 98.69 9 TYR B CA 1
ATOM 2086 C C . TYR B 1 9 ? 2.256 7.805 8.594 1 98.69 9 TYR B C 1
ATOM 2088 O O . TYR B 1 9 ? 1.125 8.102 8.203 1 98.69 9 TYR B O 1
ATOM 2096 N N . GLN B 1 10 ? 2.625 6.566 8.828 1 98.44 10 GLN B N 1
ATOM 2097 C CA . GLN B 1 10 ? 1.695 5.473 9.086 1 98.44 10 GLN B CA 1
ATOM 2098 C C . GLN B 1 10 ? 1.271 5.445 10.555 1 98.44 10 GLN B C 1
ATOM 2100 O O . GLN B 1 10 ? 2.107 5.285 11.445 1 98.44 10 GLN B O 1
ATOM 2105 N N . GLY B 1 11 ? 0.017 5.59 10.836 1 98.19 11 GLY B N 1
ATOM 2106 C CA . GLY B 1 11 ? -0.472 5.922 12.164 1 98.19 11 GLY B CA 1
ATOM 2107 C C . GLY B 1 11 ? -0.693 4.703 13.039 1 98.19 11 GLY B C 1
ATOM 2108 O O . GLY B 1 11 ? -1.022 4.828 14.219 1 98.19 11 GLY B O 1
ATOM 2109 N N . ARG B 1 12 ? -0.422 3.5 12.562 1 96.94 12 ARG B N 1
ATOM 2110 C CA . ARG B 1 12 ? -0.76 2.248 13.234 1 96.94 12 ARG B CA 1
ATOM 2111 C C . ARG B 1 12 ? -0.179 2.207 14.641 1 96.94 12 ARG B C 1
ATOM 2113 O O . ARG B 1 12 ? -0.836 1.745 15.578 1 96.94 12 ARG B O 1
ATOM 2120 N N . SER B 1 13 ? 0.986 2.662 14.828 1 97.06 13 SER B N 1
ATOM 2121 C CA . SER B 1 13 ? 1.705 2.51 16.078 1 97.06 13 SER B CA 1
ATOM 2122 C C . SER B 1 13 ? 1.53 3.738 16.969 1 97.06 13 SER B C 1
ATOM 2124 O O . SER B 1 13 ? 2.199 3.867 18 1 97.06 13 SER B O 1
ATOM 2126 N N . TYR B 1 14 ? 0.638 4.617 16.625 1 98 14 TYR B N 1
ATOM 2127 C CA . TYR B 1 14 ? 0.565 5.887 17.344 1 98 14 TYR B CA 1
ATOM 2128 C C . TYR B 1 14 ? -0.846 6.141 17.859 1 98 14 TYR B C 1
ATOM 2130 O O . TYR B 1 14 ? -1.825 5.73 17.234 1 98 14 TYR B O 1
ATOM 2138 N N . HIS B 1 15 ? -0.909 6.801 18.906 1 97.5 15 HIS B N 1
ATOM 2139 C CA . HIS B 1 15 ? -2.178 7.223 19.484 1 97.5 15 HIS B CA 1
ATOM 2140 C C . HIS B 1 15 ? -2.568 8.617 19.016 1 97.5 15 HIS B C 1
ATOM 2142 O O . HIS B 1 15 ? -2.902 9.484 19.812 1 97.5 15 HIS B O 1
ATOM 2148 N N . GLY B 1 16 ? -2.432 8.805 17.703 1 96.62 16 GLY B N 1
ATOM 2149 C CA . GLY B 1 16 ? -2.801 10.062 17.062 1 96.62 16 GLY B CA 1
ATOM 2150 C C . GLY B 1 16 ? -1.644 11.031 16.953 1 96.62 16 GLY B C 1
ATOM 2151 O O . GLY B 1 16 ? -0.493 10.672 17.203 1 96.62 16 GLY B O 1
ATOM 2152 N N . TRP B 1 17 ? -1.978 12.156 16.531 1 96.62 17 TRP B N 1
ATOM 2153 C CA . TRP B 1 17 ? -0.991 13.219 16.359 1 96.62 17 TRP B CA 1
ATOM 2154 C C . TRP B 1 17 ? -0.581 13.805 17.703 1 96.62 17 TRP B C 1
ATOM 2156 O O . TRP B 1 17 ? 0.607 13.844 18.031 1 96.62 17 TRP B O 1
ATOM 2166 N N . GLN B 1 18 ? -1.517 14.18 18.516 1 94.56 18 GLN B N 1
ATOM 2167 C CA . GLN B 1 18 ? -1.325 15.047 19.688 1 94.56 18 GLN B CA 1
ATOM 2168 C C . GLN B 1 18 ? -0.642 14.289 20.828 1 94.56 18 GLN B C 1
ATOM 2170 O O . GLN B 1 18 ? -1.026 13.164 21.141 1 94.56 18 GLN B O 1
ATOM 2175 N N . LYS B 1 19 ? 0.336 14.984 21.359 1 95.69 19 LYS B N 1
ATOM 2176 C CA . LYS B 1 19 ? 1.067 14.445 22.5 1 95.69 19 LYS B CA 1
ATOM 2177 C C . LYS B 1 19 ? 0.126 14.156 23.672 1 95.69 19 LYS B C 1
ATOM 2179 O O . LYS B 1 19 ? -0.754 14.961 23.969 1 95.69 19 LYS B O 1
ATOM 2184 N N . GLN B 1 20 ? 0.319 12.953 24.234 1 91 20 GLN B N 1
ATOM 2185 C CA . GLN B 1 20 ? -0.45 12.508 25.391 1 91 20 GLN B CA 1
ATOM 2186 C C . GLN B 1 20 ? 0.454 11.859 26.438 1 91 20 GLN B C 1
ATOM 2188 O O . GLN B 1 20 ? 1.487 11.281 26.094 1 91 20 GLN B O 1
ATOM 2193 N N . PRO B 1 21 ? 0.21 11.977 27.75 1 89.5 21 PRO B N 1
ATOM 2194 C CA . PRO B 1 21 ? 1.088 11.492 28.812 1 89.5 21 PRO B CA 1
ATOM 2195 C C . PRO B 1 21 ? 1.332 9.984 28.734 1 89.5 21 PRO B C 1
ATOM 2197 O O . PRO B 1 21 ? 2.451 9.523 28.984 1 89.5 21 PRO B O 1
ATOM 2200 N N . ASN B 1 22 ? 0.392 9.164 28.375 1 90.62 22 ASN B N 1
ATOM 2201 C CA . ASN B 1 22 ? 0.542 7.719 28.531 1 90.62 22 ASN B CA 1
ATOM 2202 C C . ASN B 1 22 ? 0.459 6.988 27.203 1 90.62 22 ASN B C 1
ATOM 2204 O O . ASN B 1 22 ? 0.121 5.805 27.156 1 90.62 22 ASN B O 1
ATOM 2208 N N . ALA B 1 23 ? 0.774 7.684 26.219 1 94.25 23 ALA B N 1
ATOM 2209 C CA . ALA B 1 23 ? 0.714 7.02 24.922 1 94.25 23 ALA B CA 1
ATOM 2210 C C . ALA B 1 23 ? 1.628 7.711 23.922 1 94.25 23 ALA B C 1
ATOM 2212 O O . ALA B 1 23 ? 1.78 8.938 23.938 1 94.25 23 ALA B O 1
ATOM 2213 N N . ILE B 1 24 ? 2.232 6.961 23.047 1 97.12 24 ILE B N 1
ATOM 2214 C CA . ILE B 1 24 ? 3.15 7.504 22.047 1 97.12 24 ILE B CA 1
ATOM 2215 C C . ILE B 1 24 ? 2.359 8.188 20.938 1 97.12 24 ILE B C 1
ATOM 2217 O O . ILE B 1 24 ? 1.394 7.621 20.422 1 97.12 24 ILE B O 1
ATOM 2221 N N . SER B 1 25 ? 2.693 9.406 20.641 1 98.12 25 SER B N 1
ATOM 2222 C CA . SER B 1 25 ? 2.059 10.172 19.562 1 98.12 25 SER B CA 1
ATOM 2223 C C . SER B 1 25 ? 3.072 10.586 18.5 1 98.12 25 SER B C 1
ATOM 2225 O O . SER B 1 25 ? 4.281 10.555 18.75 1 98.12 25 SER B O 1
ATOM 2227 N N . VAL B 1 26 ? 2.625 10.914 17.344 1 98.56 26 VAL B N 1
ATOM 2228 C CA . VAL B 1 26 ? 3.492 11.375 16.266 1 98.56 26 VAL B CA 1
ATOM 2229 C C . VAL B 1 26 ? 4.191 12.664 16.672 1 98.56 26 VAL B C 1
ATOM 2231 O O . VAL B 1 26 ? 5.391 12.836 16.438 1 98.56 26 VAL B O 1
ATOM 2234 N N . GLN B 1 27 ? 3.414 13.578 17.297 1 98.5 27 GLN B N 1
ATOM 2235 C CA . GLN B 1 27 ? 3.943 14.859 17.75 1 98.5 27 GLN B CA 1
ATOM 2236 C C . GLN B 1 27 ? 5.137 14.656 18.688 1 98.5 27 GLN B C 1
ATOM 2238 O O . GLN B 1 27 ? 6.176 15.305 18.531 1 98.5 27 GLN B O 1
ATOM 2243 N N . GLU B 1 28 ? 4.977 13.789 19.641 1 98.19 28 GLU B N 1
ATOM 2244 C CA . GLU B 1 28 ? 6.035 13.531 20.609 1 98.19 28 GLU B CA 1
ATOM 2245 C C . GLU B 1 28 ? 7.297 13.016 19.938 1 98.19 28 GLU B C 1
ATOM 2247 O O . GLU B 1 28 ? 8.398 13.477 20.219 1 98.19 28 GLU B O 1
ATOM 2252 N N . VAL B 1 29 ? 7.148 12.078 19.047 1 98.62 29 VAL B N 1
ATOM 2253 C CA . VAL B 1 29 ? 8.281 11.484 18.344 1 98.62 29 VAL B CA 1
ATOM 2254 C C . VAL B 1 29 ? 9 12.547 17.531 1 98.62 29 VAL B C 1
ATOM 2256 O O . VAL B 1 29 ? 10.234 12.633 17.547 1 98.62 29 VAL B O 1
ATOM 2259 N N . LEU B 1 30 ? 8.258 13.391 16.859 1 98.75 30 LEU B N 1
ATOM 2260 C CA . LEU B 1 30 ? 8.836 14.445 16.031 1 98.75 30 LEU B CA 1
ATOM 2261 C C . LEU B 1 30 ? 9.539 15.484 16.906 1 98.75 30 LEU B C 1
ATOM 2263 O O . LEU B 1 30 ? 10.672 15.883 16.609 1 98.75 30 LEU B O 1
ATOM 2267 N N . GLU B 1 31 ? 8.867 15.945 17.938 1 98.62 31 GLU B N 1
ATOM 2268 C CA . GLU B 1 31 ? 9.461 16.953 18.797 1 98.62 31 GLU B CA 1
ATOM 2269 C C . GLU B 1 31 ? 10.766 16.469 19.422 1 98.62 31 GLU B C 1
ATOM 2271 O O . GLU B 1 31 ? 11.742 17.219 19.516 1 98.62 31 GLU B O 1
ATOM 2276 N N . ASN B 1 32 ? 10.766 15.219 19.844 1 98.38 32 ASN B N 1
ATOM 2277 C CA . ASN B 1 32 ? 12 14.633 20.375 1 98.38 32 ASN B CA 1
ATOM 2278 C C . ASN B 1 32 ? 13.117 14.648 19.328 1 98.38 32 ASN B C 1
ATOM 2280 O O . ASN B 1 32 ? 14.25 15.023 19.641 1 98.38 32 ASN B O 1
ATOM 2284 N N . ALA B 1 33 ? 12.828 14.234 18.125 1 98.75 33 ALA B N 1
ATOM 2285 C CA . ALA B 1 33 ? 13.82 14.203 17.062 1 98.75 33 ALA B CA 1
ATOM 2286 C C . ALA B 1 33 ? 14.328 15.609 16.75 1 98.75 33 ALA B C 1
ATOM 2288 O O . ALA B 1 33 ? 15.539 15.836 16.656 1 98.75 33 ALA B O 1
ATOM 2289 N N . PHE B 1 34 ? 13.406 16.562 16.531 1 98.69 34 PHE B N 1
ATOM 2290 C CA . PHE B 1 34 ? 13.773 17.953 16.25 1 98.69 34 PHE B CA 1
ATOM 2291 C C . PHE B 1 34 ? 14.641 18.531 17.359 1 98.69 34 PHE B C 1
ATOM 2293 O O . PHE B 1 34 ? 15.672 19.141 17.094 1 98.69 34 PHE B O 1
ATOM 2300 N N . SER B 1 35 ? 14.211 18.328 18.562 1 98.56 35 SER B N 1
ATOM 2301 C CA . SER B 1 35 ? 14.93 18.891 19.703 1 98.56 35 SER B CA 1
ATOM 2302 C C . SER B 1 35 ? 16.344 18.328 19.812 1 98.56 35 SER B C 1
ATOM 2304 O O . SER B 1 35 ? 17.297 19.062 20.078 1 98.56 35 SER B O 1
ATOM 2306 N N . LEU B 1 36 ? 16.438 17.078 19.609 1 98.25 36 LEU B N 1
ATOM 2307 C CA . LEU B 1 36 ? 17.75 16.422 19.656 1 98.25 36 LEU B CA 1
ATOM 2308 C C . LEU B 1 36 ? 18.672 16.969 18.578 1 98.25 36 LEU B C 1
ATOM 2310 O O . LEU B 1 36 ? 19.812 17.344 18.859 1 98.25 36 LEU B O 1
ATOM 2314 N N . ILE B 1 37 ? 18.234 17.047 17.375 1 98.06 37 ILE B N 1
ATOM 2315 C CA . ILE B 1 37 ? 19.062 17.344 16.219 1 98.06 37 ILE B CA 1
ATOM 2316 C C . ILE B 1 37 ? 19.391 18.844 16.203 1 98.06 37 ILE B C 1
ATOM 2318 O O . ILE B 1 37 ? 20.5 19.234 15.828 1 98.06 37 ILE B O 1
ATOM 2322 N N . LEU B 1 38 ? 18.453 19.672 16.625 1 97.75 38 LEU B N 1
ATOM 2323 C CA . LEU B 1 38 ? 18.672 21.109 16.625 1 97.75 38 LEU B CA 1
ATOM 2324 C C . LEU B 1 38 ? 19.297 21.562 17.938 1 97.75 38 LEU B C 1
ATOM 2326 O O . LEU B 1 38 ? 19.656 22.734 18.094 1 97.75 38 LEU B O 1
ATOM 2330 N N . ARG B 1 39 ? 19.344 20.656 18.938 1 97.06 39 ARG B N 1
ATOM 2331 C CA . ARG B 1 39 ? 19.922 20.922 20.25 1 97.06 39 ARG B CA 1
ATOM 2332 C C . ARG B 1 39 ? 19.234 22.094 20.922 1 97.06 39 ARG B C 1
ATOM 2334 O O . ARG B 1 39 ? 19.891 23 21.453 1 97.06 39 ARG B O 1
ATOM 2341 N N . GLU B 1 40 ? 17.906 22.094 20.797 1 97.44 40 GLU B N 1
ATOM 2342 C CA . GLU B 1 40 ? 17.016 23.031 21.469 1 97.44 40 GLU B CA 1
ATOM 2343 C C . GLU B 1 40 ? 15.625 22.422 21.656 1 97.44 40 GLU B C 1
ATOM 2345 O O . GLU B 1 40 ? 15.25 21.484 20.938 1 97.44 40 GLU B O 1
ATOM 2350 N N . THR B 1 41 ? 14.969 22.953 22.656 1 97.44 41 THR B N 1
ATOM 2351 C CA . THR B 1 41 ? 13.602 22.484 22.828 1 97.44 41 THR B CA 1
ATOM 2352 C C . THR B 1 41 ? 12.711 22.969 21.672 1 97.44 41 THR B C 1
ATOM 2354 O O . THR B 1 41 ? 12.594 24.172 21.438 1 97.44 41 THR B O 1
ATOM 2357 N N . VAL B 1 42 ? 12.109 22.078 20.922 1 98.06 42 VAL B N 1
ATOM 2358 C CA . VAL B 1 42 ? 11.266 22.406 19.781 1 98.06 42 VAL B CA 1
ATOM 2359 C C . VAL B 1 42 ? 9.836 21.938 20.047 1 98.06 42 VAL B C 1
ATOM 2361 O O . VAL B 1 42 ? 9.625 20.797 20.453 1 98.06 42 VAL B O 1
ATOM 2364 N N . SER B 1 43 ? 8.898 22.828 19.938 1 98 43 SER B N 1
ATOM 2365 C CA . SER B 1 43 ? 7.48 22.5 19.969 1 98 43 SER B CA 1
ATOM 2366 C C . SER B 1 43 ? 6.859 22.578 18.578 1 98 43 SER B C 1
ATOM 2368 O O . SER B 1 43 ? 7.102 23.547 17.844 1 98 43 SER B O 1
ATOM 2370 N N . LEU B 1 44 ? 6.113 21.562 18.219 1 98.5 44 LEU B N 1
ATOM 2371 C CA . LEU B 1 44 ? 5.457 21.547 16.922 1 98.5 44 LEU B CA 1
ATOM 2372 C C . LEU B 1 44 ? 3.953 21.75 17.062 1 98.5 44 LEU B C 1
ATOM 2374 O O . LEU B 1 44 ? 3.318 21.125 17.922 1 98.5 44 LEU B O 1
ATOM 2378 N N . THR B 1 45 ? 3.414 22.625 16.281 1 98.19 45 THR B N 1
ATOM 2379 C CA . THR B 1 45 ? 1.972 22.766 16.125 1 98.19 45 THR B CA 1
ATOM 2380 C C . THR B 1 45 ? 1.502 22.172 14.812 1 98.19 45 THR B C 1
ATOM 2382 O O . THR B 1 45 ? 1.902 22.625 13.734 1 98.19 45 THR B O 1
ATOM 2385 N N . GLY B 1 46 ? 0.685 21.203 14.867 1 97.75 46 GLY B N 1
ATOM 2386 C CA . GLY B 1 46 ? 0.243 20.5 13.68 1 97.75 46 GLY B CA 1
ATOM 2387 C C . GLY B 1 46 ? -0.9 21.188 12.961 1 97.75 46 GLY B C 1
ATOM 2388 O O . GLY B 1 46 ? -1.612 22 13.555 1 97.75 46 GLY B O 1
ATOM 2389 N N . ALA B 1 47 ? -1.024 20.828 11.68 1 97.38 47 ALA B N 1
ATOM 2390 C CA . ALA B 1 47 ? -2.094 21.359 10.844 1 97.38 47 ALA B CA 1
ATOM 2391 C C . ALA B 1 47 ? -3.447 20.781 11.234 1 97.38 47 ALA B C 1
ATOM 2393 O O . ALA B 1 47 ? -4.492 21.281 10.828 1 97.38 47 ALA B O 1
ATOM 2394 N N . GLY B 1 48 ? -3.473 19.75 11.922 1 92 48 GLY B N 1
ATOM 2395 C CA . GLY B 1 48 ? -4.652 19.047 12.398 1 92 48 GLY B CA 1
ATOM 2396 C C . GLY B 1 48 ? -4.332 17.938 13.383 1 92 48 GLY B C 1
ATOM 2397 O O . GLY B 1 48 ? -3.16 17.641 13.633 1 92 48 GLY B O 1
ATOM 2398 N N . ARG B 1 49 ? -5.363 17.453 13.969 1 90.81 49 ARG B N 1
ATOM 2399 C CA . ARG B 1 49 ? -5.219 16.328 14.906 1 90.81 49 ARG B CA 1
ATOM 2400 C C . ARG B 1 49 ? -5.867 15.07 14.352 1 90.81 49 ARG B C 1
ATOM 2402 O O . ARG B 1 49 ? -7.074 15.039 14.102 1 90.81 49 ARG B O 1
ATOM 2409 N N . THR B 1 50 ? -5.02 14.117 14.07 1 95.38 50 THR B N 1
ATOM 2410 C CA . THR B 1 50 ? -5.539 12.836 13.617 1 95.38 50 THR B CA 1
ATOM 2411 C C . THR B 1 50 ? -5.777 11.898 14.797 1 95.38 50 THR B C 1
ATOM 2413 O O . THR B 1 50 ? -5.027 11.922 15.773 1 95.38 50 THR B O 1
ATOM 2416 N N . ASP B 1 51 ? -6.801 11.047 14.664 1 94.69 51 ASP B N 1
ATOM 2417 C CA . ASP B 1 51 ? -7.133 10.055 15.688 1 94.69 51 ASP B CA 1
ATOM 2418 C C . ASP B 1 51 ? -6.086 8.945 15.734 1 94.69 51 ASP B C 1
ATOM 2420 O O . ASP B 1 51 ? -5.262 8.82 14.828 1 94.69 51 ASP B O 1
ATOM 2424 N N . THR B 1 52 ? -6.18 8.219 16.875 1 96.69 52 THR B N 1
ATOM 2425 C CA . THR B 1 52 ? -5.371 7.008 17.016 1 96.69 52 THR B CA 1
ATOM 2426 C C . THR B 1 52 ? -5.523 6.113 15.781 1 96.69 52 THR B C 1
ATOM 2428 O O . THR B 1 52 ? -6.641 5.836 15.344 1 96.69 52 THR B O 1
ATOM 2431 N N . GLY B 1 53 ? -4.402 5.777 15.203 1 97.81 53 GLY B N 1
ATOM 2432 C CA . GLY B 1 53 ? -4.398 4.789 14.133 1 97.81 53 GLY B CA 1
ATOM 2433 C C . GLY B 1 53 ? -4.566 5.398 12.758 1 97.81 53 GLY B C 1
ATOM 2434 O O . GLY B 1 53 ? -4.398 4.715 11.742 1 97.81 53 GLY B O 1
ATOM 2435 N N . VAL B 1 54 ? -4.898 6.688 12.664 1 98.62 54 VAL B N 1
ATOM 2436 C CA . VAL B 1 54 ? -5.129 7.336 11.375 1 98.62 54 VAL B CA 1
ATOM 2437 C C . VAL B 1 54 ? -3.789 7.688 10.727 1 98.62 54 VAL B C 1
ATOM 2439 O O . VAL B 1 54 ? -2.848 8.094 11.414 1 98.62 54 VAL B O 1
ATOM 2442 N N . HIS B 1 55 ? -3.738 7.516 9.43 1 98.75 55 HIS B N 1
ATOM 2443 C CA . HIS B 1 55 ? -2.531 7.781 8.656 1 98.75 55 HIS B CA 1
ATOM 2444 C C . HIS B 1 55 ? -2.531 9.203 8.102 1 98.75 55 HIS B C 1
ATOM 2446 O O . HIS B 1 55 ? -3.582 9.836 8.016 1 98.75 55 HIS B O 1
ATOM 2452 N N . ALA B 1 56 ? -1.354 9.633 7.742 1 98.75 56 ALA B N 1
ATOM 2453 C CA . ALA B 1 56 ? -1.229 10.883 6.996 1 98.75 56 ALA B CA 1
ATOM 2454 C C . ALA B 1 56 ? -0.211 10.75 5.867 1 98.75 56 ALA B C 1
ATOM 2456 O O . ALA B 1 56 ? 0.971 10.492 6.117 1 98.75 56 ALA B O 1
ATOM 2457 N N . ARG B 1 57 ? -0.655 10.922 4.695 1 98.25 57 ARG B N 1
ATOM 2458 C CA . ARG B 1 57 ? 0.241 10.969 3.545 1 98.25 57 ARG B CA 1
ATOM 2459 C C . ARG B 1 57 ? 0.851 12.359 3.383 1 98.25 57 ARG B C 1
ATOM 2461 O O . ARG B 1 57 ? 1.925 12.508 2.797 1 98.25 57 ARG B O 1
ATOM 2468 N N . GLU B 1 58 ? 0.104 13.305 3.844 1 98.5 58 GLU B N 1
ATOM 2469 C CA . GLU B 1 58 ? 0.593 14.672 3.916 1 98.5 58 GLU B CA 1
ATOM 2470 C C . GLU B 1 58 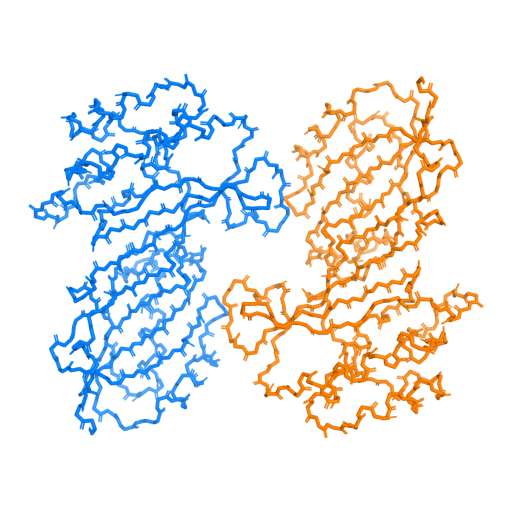? 0.096 15.375 5.18 1 98.5 58 GLU B C 1
ATOM 2472 O O . GLU B 1 58 ? -1.111 15.484 5.398 1 98.5 58 GLU B O 1
ATOM 2477 N N . MET B 1 59 ? 1.003 15.812 5.941 1 98.62 59 MET B N 1
ATOM 2478 C CA . MET B 1 59 ? 0.747 16.594 7.148 1 98.62 59 MET B CA 1
ATOM 2479 C C . MET B 1 59 ? 1.741 17.75 7.277 1 98.62 59 MET B C 1
ATOM 2481 O O . MET B 1 59 ? 2.822 17.703 6.684 1 98.62 59 MET B O 1
ATOM 2485 N N . PHE B 1 60 ? 1.322 18.812 7.91 1 98.56 60 PHE B N 1
ATOM 2486 C CA . PHE B 1 60 ? 2.199 19.938 8.172 1 98.56 60 PHE B CA 1
ATOM 2487 C C . PHE B 1 60 ? 2.221 20.281 9.656 1 98.56 60 PHE B C 1
ATOM 2489 O O . PHE B 1 60 ? 1.244 20.031 10.367 1 98.56 60 PHE B O 1
ATOM 2496 N N . ALA B 1 61 ? 3.25 20.781 10.047 1 98.69 61 ALA B N 1
ATOM 2497 C CA . ALA B 1 61 ? 3.395 21.438 11.344 1 98.69 61 ALA B CA 1
ATOM 2498 C C . ALA B 1 61 ? 4.32 22.641 11.25 1 98.69 61 ALA B C 1
ATOM 2500 O O . ALA B 1 61 ? 5.059 22.781 10.273 1 98.69 61 ALA B O 1
ATOM 2501 N N . HIS B 1 62 ? 4.168 23.562 12.172 1 98.5 62 HIS B N 1
ATOM 2502 C CA . HIS B 1 62 ? 5.141 24.641 12.219 1 98.5 62 HIS B CA 1
ATOM 2503 C C . HIS B 1 62 ? 5.898 24.656 13.547 1 98.5 62 HIS B C 1
ATOM 2505 O O . HIS B 1 62 ? 5.43 24.078 14.531 1 98.5 62 HIS B O 1
ATOM 2511 N N . PHE B 1 63 ? 7.031 25.172 13.539 1 98.5 63 PHE B N 1
ATOM 2512 C CA . PHE B 1 63 ? 7.891 25.359 14.703 1 98.5 63 PHE B CA 1
ATOM 2513 C C . PHE B 1 63 ? 8.766 26.594 14.539 1 98.5 63 PHE B C 1
ATOM 2515 O O . PHE B 1 63 ? 8.906 27.109 13.43 1 98.5 63 PHE B O 1
ATOM 2522 N N . ASP B 1 64 ? 9.25 27.062 15.625 1 97.69 64 ASP B N 1
ATOM 2523 C CA . ASP B 1 64 ? 10.164 28.203 15.633 1 97.69 64 ASP B CA 1
ATOM 2524 C C . ASP B 1 64 ? 11.578 27.781 16.016 1 97.69 64 ASP B C 1
ATOM 2526 O O . ASP B 1 64 ? 11.75 26.906 16.891 1 97.69 64 ASP B O 1
ATOM 2530 N N . SER B 1 65 ? 12.477 28.297 15.312 1 96.88 65 SER B N 1
ATOM 2531 C CA . SER B 1 65 ? 13.875 28.031 15.641 1 96.88 65 SER B CA 1
ATOM 2532 C C . SER B 1 65 ? 14.766 29.203 15.258 1 96.88 65 SER B C 1
ATOM 2534 O O . SER B 1 65 ? 14.586 29.812 14.203 1 96.88 65 SER B O 1
ATOM 2536 N N . ASP B 1 66 ? 15.742 29.422 16.109 1 91.88 66 ASP B N 1
ATOM 2537 C CA . ASP B 1 66 ? 16.734 30.453 15.812 1 91.88 66 ASP B CA 1
ATOM 2538 C C . ASP B 1 66 ? 18.047 29.828 15.336 1 91.88 66 ASP B C 1
ATOM 2540 O O . ASP B 1 66 ? 19 30.531 14.992 1 91.88 66 ASP B O 1
ATOM 2544 N N . SER B 1 67 ? 18.031 28.5 15.305 1 92.38 67 SER B N 1
ATOM 2545 C CA . SER B 1 67 ? 19.219 27.797 14.852 1 92.38 67 SER B CA 1
ATOM 2546 C C . SER B 1 67 ? 19.438 27.969 13.352 1 92.38 67 SER B C 1
ATOM 2548 O O . SER B 1 67 ? 18.469 28.109 12.594 1 92.38 67 SER B O 1
ATOM 2550 N N . LEU B 1 68 ? 20.734 28.031 13.016 1 91.75 68 LEU B N 1
ATOM 2551 C CA . LEU B 1 68 ? 21.078 28.047 11.602 1 91.75 68 LEU B CA 1
ATOM 2552 C C . LEU B 1 68 ? 21.219 26.625 11.062 1 91.75 68 LEU B C 1
ATOM 2554 O O . LEU B 1 68 ? 21.922 25.797 11.648 1 91.75 68 LEU B O 1
ATOM 2558 N N . PHE B 1 69 ? 20.469 26.312 10.141 1 95 69 PHE B N 1
ATOM 2559 C CA . PHE B 1 69 ? 20.578 25.016 9.484 1 95 69 PHE B CA 1
ATOM 2560 C C . PHE B 1 69 ? 20.188 25.109 8.016 1 95 69 PHE B C 1
ATOM 2562 O O . PHE B 1 69 ? 19.516 26.062 7.617 1 95 69 PHE B O 1
ATOM 2569 N N . GLU B 1 70 ? 20.797 24.25 7.215 1 96.94 70 GLU B N 1
ATOM 2570 C CA . GLU B 1 70 ? 20.328 24.062 5.844 1 96.94 70 GLU B CA 1
ATOM 2571 C C . GLU B 1 70 ? 19.125 23.125 5.793 1 96.94 70 GLU B C 1
ATOM 2573 O O . GLU B 1 70 ? 19.188 22 6.301 1 96.94 70 GLU B O 1
ATOM 2578 N N . GLU B 1 71 ? 18.016 23.547 5.227 1 97.25 71 GLU B N 1
ATOM 2579 C CA . GLU B 1 71 ? 16.719 22.859 5.281 1 97.25 71 GLU B CA 1
ATOM 2580 C C . GLU B 1 71 ? 16.844 21.422 4.762 1 97.25 71 GLU B C 1
ATOM 2582 O O . GLU B 1 71 ? 16.375 20.484 5.402 1 97.25 71 GLU B O 1
ATOM 2587 N N . THR B 1 72 ? 17.5 21.25 3.654 1 96.94 72 THR B N 1
ATOM 2588 C CA . THR B 1 72 ? 17.625 19.922 3.064 1 96.94 72 THR B CA 1
ATOM 2589 C C . THR B 1 72 ? 18.453 19 3.963 1 96.94 72 THR B C 1
ATOM 2591 O O . THR B 1 72 ? 18.156 17.812 4.102 1 96.94 72 THR B O 1
ATOM 2594 N N . ALA B 1 73 ? 19.516 19.531 4.508 1 97.69 73 ALA B N 1
ATOM 2595 C CA . ALA B 1 73 ? 20.344 18.766 5.418 1 97.69 73 ALA B CA 1
ATOM 2596 C C . ALA B 1 73 ? 19.578 18.344 6.66 1 97.69 73 ALA B C 1
ATOM 2598 O O . ALA B 1 73 ? 19.734 17.219 7.152 1 97.69 73 ALA B O 1
ATOM 2599 N N . LEU B 1 74 ? 18.812 19.281 7.156 1 98.38 74 LEU B N 1
ATOM 2600 C CA . LEU B 1 74 ? 17.984 18.969 8.328 1 98.38 74 LEU B CA 1
ATOM 2601 C C . LEU B 1 74 ? 17 17.859 8.016 1 98.38 74 LEU B C 1
ATOM 2603 O O . LEU B 1 74 ? 16.812 16.953 8.828 1 98.38 74 LEU B O 1
ATOM 2607 N N . VAL B 1 75 ? 16.359 17.891 6.844 1 98.56 75 VAL B N 1
ATOM 2608 C CA . VAL B 1 75 ? 15.453 16.844 6.406 1 98.56 75 VAL B CA 1
ATOM 2609 C C . VAL B 1 75 ? 16.172 15.492 6.422 1 98.56 75 VAL B C 1
ATOM 2611 O O . VAL B 1 75 ? 15.648 14.508 6.961 1 98.56 75 VAL B O 1
ATOM 2614 N N . HIS B 1 76 ? 17.344 15.508 5.898 1 97.69 76 HIS B N 1
ATOM 2615 C CA . HIS B 1 76 ? 18.109 14.273 5.816 1 97.69 76 HIS B CA 1
ATOM 2616 C C . HIS B 1 76 ? 18.438 13.734 7.203 1 97.69 76 HIS B C 1
ATOM 2618 O O . HIS B 1 76 ? 18.281 12.539 7.461 1 97.69 76 HIS B O 1
ATOM 2624 N N . ARG B 1 77 ? 18.875 14.555 8.062 1 98.31 77 ARG B N 1
ATOM 2625 C CA . ARG B 1 77 ? 19.25 14.148 9.406 1 98.31 77 ARG B CA 1
ATOM 2626 C C . ARG B 1 77 ? 18.047 13.625 10.18 1 98.31 77 ARG B C 1
ATOM 2628 O O . ARG B 1 77 ? 18.125 12.609 10.875 1 98.31 77 ARG B O 1
ATOM 2635 N N . LEU B 1 78 ? 16.953 14.336 10.039 1 98.81 78 LEU B N 1
ATOM 2636 C CA . LEU B 1 78 ? 15.727 13.922 10.719 1 98.81 78 LEU B CA 1
ATOM 2637 C C . LEU B 1 78 ? 15.266 12.555 10.219 1 98.81 78 LEU B C 1
ATOM 2639 O O . LEU B 1 78 ? 14.914 11.68 11.016 1 98.81 78 LEU B O 1
ATOM 2643 N N . ASN B 1 79 ? 15.266 12.367 8.922 1 98.5 79 ASN B N 1
ATOM 2644 C CA . ASN B 1 79 ? 14.805 11.109 8.344 1 98.5 79 ASN B CA 1
ATOM 2645 C C . ASN B 1 79 ? 15.719 9.953 8.734 1 98.5 79 ASN B C 1
ATOM 2647 O O . ASN B 1 79 ? 15.266 8.812 8.836 1 98.5 79 ASN B O 1
ATOM 2651 N N . ALA B 1 80 ? 16.953 10.281 8.945 1 97.75 80 ALA B N 1
ATOM 2652 C CA . ALA B 1 80 ? 17.875 9.25 9.391 1 97.75 80 ALA B CA 1
ATOM 2653 C C . ALA B 1 80 ? 17.594 8.836 10.836 1 97.75 80 ALA B C 1
ATOM 2655 O O . ALA B 1 80 ? 17.812 7.684 11.211 1 97.75 80 ALA B O 1
ATOM 2656 N N . TYR B 1 81 ? 17.125 9.68 11.625 1 98.56 81 TYR B N 1
ATOM 2657 C CA . TYR B 1 81 ? 16.906 9.453 13.047 1 98.56 81 TYR B CA 1
ATOM 2658 C C . TYR B 1 81 ? 15.516 8.891 13.305 1 98.56 81 TYR B C 1
ATOM 2660 O O . TYR B 1 81 ? 15.344 8.016 14.156 1 98.56 81 TYR B O 1
ATOM 2668 N N . LEU B 1 82 ? 14.531 9.305 12.594 1 98.81 82 LEU B N 1
ATOM 2669 C CA . LEU B 1 82 ? 13.125 8.969 12.844 1 98.81 82 LEU B CA 1
ATOM 2670 C C . LEU B 1 82 ? 12.852 7.512 12.492 1 98.81 82 LEU B C 1
ATOM 2672 O O . LEU B 1 82 ? 13.523 6.93 11.641 1 98.81 82 LEU B O 1
ATOM 2676 N N . PRO B 1 83 ? 11.812 6.949 13.234 1 98.5 83 PRO B N 1
ATOM 2677 C CA . PRO B 1 83 ? 11.414 5.594 12.852 1 98.5 83 PRO B CA 1
ATOM 2678 C C . PRO B 1 83 ? 10.922 5.508 11.406 1 98.5 83 PRO B C 1
ATOM 2680 O O . PRO B 1 83 ? 10.641 6.539 10.789 1 98.5 83 PRO B O 1
ATOM 2683 N N . ASP B 1 84 ? 10.773 4.262 10.867 1 97.94 84 ASP B N 1
ATOM 2684 C CA . ASP B 1 84 ? 10.445 4.031 9.461 1 97.94 84 ASP B CA 1
ATOM 2685 C C . ASP B 1 84 ? 9.047 4.543 9.133 1 97.94 84 ASP B C 1
ATOM 2687 O O . ASP B 1 84 ? 8.758 4.863 7.977 1 97.94 84 ASP B O 1
ATOM 2691 N N . ASP B 1 85 ? 8.234 4.621 10.133 1 98.31 85 ASP B N 1
ATOM 2692 C CA . ASP B 1 85 ? 6.824 4.902 9.867 1 98.31 85 ASP B CA 1
ATOM 2693 C C . ASP B 1 85 ? 6.543 6.398 9.938 1 98.31 85 ASP B C 1
ATOM 2695 O O . ASP B 1 85 ? 5.383 6.816 9.969 1 98.31 85 ASP B O 1
ATOM 2699 N N . ILE B 1 86 ? 7.57 7.266 9.961 1 98.81 86 ILE B N 1
ATOM 2700 C CA . ILE B 1 86 ? 7.473 8.719 9.828 1 98.81 86 ILE B CA 1
ATOM 2701 C C . ILE B 1 86 ? 8.531 9.211 8.844 1 98.81 86 ILE B C 1
ATOM 2703 O O . ILE B 1 86 ? 9.695 8.836 8.93 1 98.81 86 ILE B O 1
ATOM 2707 N N . ALA B 1 87 ? 8.133 10.047 7.949 1 98.81 87 ALA B N 1
ATOM 2708 C CA . ALA B 1 87 ? 9.062 10.594 6.965 1 98.81 87 ALA B CA 1
ATOM 2709 C C . ALA B 1 87 ? 8.883 12.102 6.809 1 98.81 87 ALA B C 1
ATOM 2711 O O . ALA B 1 87 ? 7.758 12.578 6.637 1 98.81 87 ALA B O 1
ATOM 2712 N N . ILE B 1 88 ? 9.969 12.844 6.848 1 98.81 88 ILE B N 1
ATOM 2713 C CA . ILE B 1 88 ? 9.961 14.273 6.559 1 98.81 88 ILE B CA 1
ATOM 2714 C C . ILE B 1 88 ? 10.109 14.492 5.055 1 98.81 88 ILE B C 1
ATOM 2716 O O . ILE B 1 88 ? 10.992 13.914 4.414 1 98.81 88 ILE B O 1
ATOM 2720 N N . VAL B 1 89 ? 9.273 15.305 4.516 1 98.12 89 VAL B N 1
ATOM 2721 C CA . VAL B 1 89 ? 9.281 15.578 3.084 1 98.12 89 VAL B CA 1
ATOM 2722 C C . VAL B 1 89 ? 10.062 16.859 2.811 1 98.12 89 VAL B C 1
ATOM 2724 O O . VAL B 1 89 ? 10.93 16.891 1.941 1 98.12 89 VAL B O 1
ATOM 2727 N N . SER B 1 90 ? 9.75 17.875 3.605 1 98.12 90 SER B N 1
ATOM 2728 C CA . SER B 1 90 ? 10.414 19.156 3.393 1 98.12 90 SER B CA 1
ATOM 2729 C C . SER B 1 90 ? 10.305 20.047 4.629 1 98.12 90 SER B C 1
ATOM 2731 O O . SER B 1 90 ? 9.422 19.844 5.469 1 98.12 90 SER B O 1
ATOM 2733 N N . ILE B 1 91 ? 11.195 20.891 4.797 1 98.25 91 ILE B N 1
ATOM 2734 C CA . ILE B 1 91 ? 11.211 21.969 5.773 1 98.25 91 ILE B CA 1
ATOM 2735 C C . ILE B 1 91 ? 11.508 23.297 5.074 1 98.25 91 ILE B C 1
ATOM 2737 O O . ILE B 1 91 ? 12.422 23.391 4.25 1 98.25 91 ILE B O 1
ATOM 2741 N N . PHE B 1 92 ? 10.688 24.281 5.41 1 97.06 92 PHE B N 1
ATOM 2742 C CA . PHE B 1 92 ? 10.906 25.562 4.727 1 97.06 92 PHE B CA 1
ATOM 2743 C C . PHE B 1 92 ? 10.445 26.719 5.594 1 97.06 92 PHE B C 1
ATOM 2745 O O . PHE B 1 92 ? 9.539 26.578 6.422 1 97.06 92 PHE B O 1
ATOM 2752 N N . LYS B 1 93 ? 11.086 27.844 5.375 1 95.56 93 LYS B N 1
ATOM 2753 C CA . LYS B 1 93 ? 10.766 29.062 6.133 1 95.56 93 LYS B CA 1
ATOM 2754 C C . LYS B 1 93 ? 9.43 29.641 5.691 1 95.56 93 LYS B C 1
ATOM 2756 O O . LYS B 1 93 ? 9.109 29.656 4.504 1 95.56 93 LYS B O 1
ATOM 2761 N N . VAL B 1 94 ? 8.688 30.109 6.652 1 96.56 94 VAL B N 1
ATOM 2762 C CA . VAL B 1 94 ? 7.422 30.781 6.383 1 96.56 94 VAL B CA 1
ATOM 2763 C C . VAL B 1 94 ? 7.363 32.125 7.133 1 96.56 94 VAL B C 1
ATOM 2765 O O . VAL B 1 94 ? 8.297 32.469 7.859 1 96.56 94 VAL B O 1
ATOM 2768 N N . SER B 1 95 ? 6.285 32.875 6.855 1 94.31 95 SER B N 1
ATOM 2769 C CA . SER B 1 95 ? 6.094 34.125 7.59 1 94.31 95 SER B CA 1
ATOM 2770 C C . SER B 1 95 ? 5.973 33.875 9.086 1 94.31 95 SER B C 1
ATOM 2772 O O . SER B 1 95 ? 5.508 32.812 9.508 1 94.31 95 SER B O 1
ATOM 2774 N N . ALA B 1 96 ? 6.336 34.875 9.852 1 93.81 96 ALA B N 1
ATOM 2775 C CA . ALA B 1 96 ? 6.336 34.719 11.305 1 93.81 96 ALA B CA 1
ATOM 2776 C C . ALA B 1 96 ? 4.93 34.5 11.836 1 93.81 96 ALA B C 1
ATOM 2778 O O . ALA B 1 96 ? 4.754 33.906 12.906 1 93.81 96 ALA B O 1
ATOM 2779 N N . GLU B 1 97 ? 3.961 34.875 11.094 1 94 97 GLU B N 1
ATOM 2780 C CA . GLU B 1 97 ? 2.58 34.781 11.555 1 94 97 GLU B CA 1
ATOM 2781 C C . GLU B 1 97 ? 1.891 33.562 11.008 1 94 97 GLU B C 1
ATOM 2783 O O . GLU B 1 97 ? 0.741 33.25 11.344 1 94 97 GLU B O 1
ATOM 2788 N N . ALA B 1 98 ? 2.615 32.875 10.109 1 96.31 98 ALA B N 1
ATOM 2789 C CA . ALA B 1 98 ? 2.031 31.656 9.516 1 96.31 98 ALA B CA 1
ATOM 2790 C C . ALA B 1 98 ? 1.677 30.641 10.594 1 96.31 98 ALA B C 1
ATOM 2792 O O . ALA B 1 98 ? 2.436 30.438 11.547 1 96.31 98 ALA B O 1
ATOM 2793 N N . HIS B 1 99 ? 0.519 30.078 10.492 1 97.5 99 HIS B N 1
ATOM 2794 C CA . HIS B 1 99 ? 0.036 29.078 11.43 1 97.5 99 HIS B CA 1
ATOM 2795 C C . HIS B 1 99 ? -0.428 27.812 10.711 1 97.5 99 HIS B C 1
ATOM 2797 O O . HIS B 1 99 ? -1.35 27.859 9.891 1 97.5 99 HIS B O 1
ATOM 2803 N N . ALA B 1 100 ? 0.182 26.672 11.047 1 97.5 100 ALA B N 1
ATOM 2804 C CA . ALA B 1 100 ? -0.057 25.422 10.328 1 97.5 100 ALA B CA 1
ATOM 2805 C C . ALA B 1 100 ? -1.533 25.047 10.367 1 97.5 100 ALA B C 1
ATOM 2807 O O . ALA B 1 100 ? -2.08 24.547 9.383 1 97.5 100 ALA B O 1
ATOM 2808 N N . ARG B 1 101 ? -2.199 25.266 11.43 1 96 101 ARG B N 1
ATOM 2809 C CA . ARG B 1 101 ? -3.578 24.828 11.617 1 96 101 ARG B CA 1
ATOM 2810 C C . ARG B 1 101 ? -4.555 25.828 11.023 1 96 101 ARG B C 1
ATOM 2812 O O . ARG B 1 101 ? -5.395 25.484 10.195 1 96 101 ARG B O 1
ATOM 2819 N N . PHE B 1 102 ? -4.32 27.109 11.359 1 95.06 102 PHE B N 1
ATOM 2820 C CA . PHE B 1 102 ? -5.363 28.094 11.133 1 95.06 102 PHE B CA 1
ATOM 2821 C C . PHE B 1 102 ? -5.262 28.672 9.727 1 95.06 102 PHE B C 1
ATOM 2823 O O . PHE B 1 102 ? -6.246 29.188 9.188 1 95.06 102 PHE B O 1
ATOM 2830 N N . ASN B 1 103 ? -4.105 28.594 9.164 1 97.12 103 ASN B N 1
ATOM 2831 C CA . ASN B 1 103 ? -3.965 29.125 7.812 1 97.12 103 ASN B CA 1
ATOM 2832 C C . ASN B 1 103 ? -4.316 28.078 6.762 1 97.12 103 ASN B C 1
ATOM 2834 O O . ASN B 1 103 ? -4.414 28.391 5.574 1 97.12 103 ASN B O 1
ATOM 2838 N N . ALA B 1 104 ? -4.457 26.812 7.211 1 97.06 104 ALA B N 1
ATOM 2839 C CA . ALA B 1 104 ? -4.887 25.797 6.254 1 97.06 104 ALA B CA 1
ATOM 2840 C C . ALA B 1 104 ? -6.281 26.109 5.719 1 97.06 104 ALA B C 1
ATOM 2842 O O . ALA B 1 104 ? -7.199 26.391 6.492 1 97.06 104 ALA B O 1
ATOM 2843 N N . THR B 1 105 ? -6.453 26 4.438 1 97.62 105 THR B N 1
ATOM 2844 C CA . THR B 1 105 ? -7.723 26.391 3.83 1 97.62 105 THR B CA 1
ATOM 2845 C C . THR B 1 105 ? -8.531 25.156 3.441 1 97.62 105 THR B C 1
ATOM 2847 O O . THR B 1 105 ? -9.742 25.25 3.207 1 97.62 105 THR B O 1
ATOM 2850 N N . GLU B 1 106 ? -7.855 24.109 3.314 1 98.38 106 GLU B N 1
ATOM 2851 C CA . GLU B 1 106 ? -8.531 22.875 2.898 1 98.38 106 GLU B CA 1
ATOM 2852 C C . GLU B 1 106 ? -7.762 21.641 3.365 1 98.38 106 GLU B C 1
ATOM 2854 O O . GLU B 1 106 ? -6.531 21.609 3.316 1 98.38 106 GLU B O 1
ATOM 2859 N N . ARG B 1 107 ? -8.477 20.703 3.822 1 98.38 107 ARG B N 1
ATOM 2860 C CA . ARG B 1 107 ? -7.969 19.359 4.105 1 98.38 107 ARG B CA 1
ATOM 2861 C C . ARG B 1 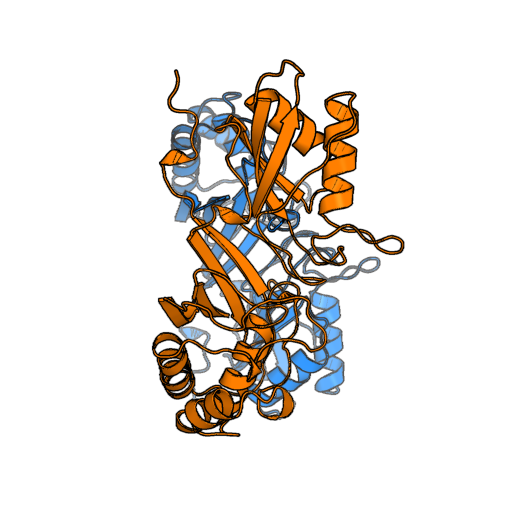107 ? -8.727 18.312 3.309 1 98.38 107 ARG B C 1
ATOM 2863 O O . ARG B 1 107 ? -9.953 18.391 3.162 1 98.38 107 ARG B O 1
ATOM 2870 N N . THR B 1 108 ? -8.008 17.391 2.82 1 98.88 108 THR B N 1
ATOM 2871 C CA . THR B 1 108 ? -8.617 16.266 2.098 1 98.88 108 THR B CA 1
ATOM 2872 C C . THR B 1 108 ? -8.273 14.945 2.766 1 98.88 108 THR B C 1
ATOM 2874 O O . THR B 1 108 ? -7.113 14.688 3.1 1 98.88 108 THR B O 1
ATOM 2877 N N . TYR B 1 109 ? -9.297 14.211 2.992 1 98.81 109 TYR B N 1
ATOM 2878 C CA . TYR B 1 109 ? -9.141 12.852 3.508 1 98.81 109 TYR B CA 1
ATOM 2879 C C . TYR B 1 109 ? -9.586 11.82 2.477 1 98.81 109 TYR B C 1
ATOM 2881 O O . TYR B 1 109 ? -10.445 12.109 1.635 1 98.81 109 TYR B O 1
ATOM 2889 N N . GLU B 1 110 ? -8.969 10.672 2.576 1 98.88 110 GLU B N 1
ATOM 2890 C CA . GLU B 1 110 ? -9.445 9.477 1.891 1 98.88 110 GLU B CA 1
ATOM 2891 C C . GLU B 1 110 ? -9.742 8.352 2.881 1 98.88 110 GLU B C 1
ATOM 2893 O O . GLU B 1 110 ? -9 8.156 3.848 1 98.88 110 GLU B O 1
ATOM 2898 N N . TYR B 1 111 ? -10.781 7.672 2.652 1 98.94 111 TYR B N 1
ATOM 2899 C CA . TYR B 1 111 ? -11.055 6.43 3.363 1 98.94 111 TYR B CA 1
ATOM 2900 C C . TYR B 1 111 ? -11.094 5.25 2.4 1 98.94 111 TYR B C 1
ATOM 2902 O O . TYR B 1 111 ? -11.836 5.27 1.414 1 98.94 111 TYR B O 1
ATOM 2910 N N . TRP B 1 112 ? -10.32 4.199 2.719 1 98.88 112 TRP B N 1
ATOM 2911 C CA . TRP B 1 112 ? -10.18 3.062 1.812 1 98.88 112 TRP B CA 1
ATOM 2912 C C . TRP B 1 112 ? -10.969 1.86 2.324 1 98.88 112 TRP B C 1
ATOM 2914 O O . TRP B 1 112 ? -10.852 1.49 3.494 1 98.88 112 TRP B O 1
ATOM 2924 N N . ILE B 1 113 ? -11.75 1.28 1.418 1 98.75 113 ILE B N 1
ATOM 2925 C CA . ILE B 1 113 ? -12.492 0.055 1.696 1 98.75 113 ILE B CA 1
ATOM 2926 C C . ILE B 1 113 ? -12.109 -1.022 0.685 1 98.75 113 ILE B C 1
ATOM 2928 O O . ILE B 1 113 ? -11.953 -0.739 -0.505 1 98.75 113 ILE B O 1
ATOM 2932 N N . VAL B 1 114 ? -11.922 -2.201 1.153 1 98.12 114 VAL B N 1
ATOM 2933 C CA . VAL B 1 114 ? -11.789 -3.338 0.249 1 98.12 114 VAL B CA 1
ATOM 2934 C C . VAL B 1 114 ? -12.984 -4.273 0.419 1 98.12 114 VAL B C 1
ATOM 2936 O O . VAL B 1 114 ? -13.484 -4.465 1.533 1 98.12 114 VAL B O 1
ATOM 2939 N N . GLN B 1 115 ? -13.461 -4.879 -0.712 1 96.5 115 GLN B N 1
ATOM 2940 C CA . GLN B 1 115 ? -14.625 -5.758 -0.681 1 96.5 115 GLN B CA 1
ATOM 2941 C C . GLN B 1 115 ? -14.211 -7.219 -0.839 1 96.5 115 GLN B C 1
ATOM 2943 O O . GLN B 1 115 ? -15.047 -8.117 -0.748 1 96.5 115 GLN B O 1
ATOM 2948 N N . ASN B 1 116 ? -12.969 -7.473 -1.151 1 95.94 116 ASN B N 1
ATOM 2949 C CA . ASN B 1 116 ? -12.336 -8.781 -1.186 1 95.94 116 ASN B CA 1
ATOM 2950 C C . ASN B 1 116 ? -11.086 -8.828 -0.303 1 95.94 116 ASN B C 1
ATOM 2952 O O . ASN B 1 116 ? -10.414 -7.812 -0.122 1 95.94 116 ASN B O 1
ATOM 2956 N N . LYS B 1 117 ? -10.883 -10.008 0.295 1 97.38 117 LYS B N 1
ATOM 2957 C CA . LYS B 1 117 ? -9.664 -10.172 1.082 1 97.38 117 LYS B CA 1
ATOM 2958 C C . LYS B 1 117 ? -8.43 -9.758 0.284 1 97.38 117 LYS B C 1
ATOM 2960 O O . LYS B 1 117 ? -8.273 -10.156 -0.873 1 97.38 117 LYS B O 1
ATOM 2965 N N . ASN B 1 118 ? -7.578 -8.891 0.855 1 97.69 118 ASN B N 1
ATOM 2966 C CA . ASN B 1 118 ? -6.395 -8.352 0.194 1 97.69 118 ASN B CA 1
ATOM 2967 C C . ASN B 1 118 ? -5.188 -8.336 1.127 1 97.69 118 ASN B C 1
ATOM 2969 O O . ASN B 1 118 ? -5.121 -7.523 2.051 1 97.69 118 ASN B O 1
ATOM 2973 N N . PRO B 1 119 ? -4.215 -9.133 0.869 1 98.06 119 PRO B N 1
ATOM 2974 C CA . PRO B 1 119 ? -3.062 -9.25 1.767 1 98.06 119 PRO B CA 1
ATOM 2975 C C . PRO B 1 119 ? -2.25 -7.965 1.854 1 98.06 119 PRO B C 1
ATOM 2977 O O . PRO B 1 119 ? -1.467 -7.785 2.791 1 98.06 119 PRO B O 1
ATOM 2980 N N . PHE B 1 120 ? -2.4 -7.098 0.954 1 97.25 120 PHE B N 1
ATOM 2981 C CA . PHE B 1 120 ? -1.537 -5.93 0.854 1 97.25 120 PHE B CA 1
ATOM 2982 C C . PHE B 1 120 ? -2.205 -4.711 1.479 1 97.25 120 PHE B C 1
ATOM 2984 O O . PHE B 1 120 ? -1.575 -3.662 1.635 1 97.25 120 PHE B O 1
ATOM 2991 N N . LEU B 1 121 ? -3.484 -4.844 1.861 1 97.31 121 LEU B N 1
ATOM 2992 C CA . LEU B 1 121 ? -4.219 -3.686 2.357 1 97.31 121 LEU B CA 1
ATOM 2993 C C . LEU B 1 121 ? -4.832 -3.975 3.723 1 97.31 121 LEU B C 1
ATOM 2995 O O . LEU B 1 121 ? -5.715 -3.242 4.18 1 97.31 121 LEU B O 1
ATOM 2999 N N . VAL B 1 122 ? -4.305 -5 4.379 1 96.12 122 VAL B N 1
ATOM 3000 C CA . VAL B 1 122 ? -4.848 -5.461 5.652 1 96.12 122 VAL B CA 1
ATOM 3001 C C . VAL B 1 122 ? -4.785 -4.336 6.68 1 96.12 122 VAL B C 1
ATOM 3003 O O . VAL B 1 122 ? -5.754 -4.094 7.402 1 96.12 122 VAL B O 1
ATOM 3006 N N . ASP B 1 123 ? -3.73 -3.578 6.645 1 94.5 123 ASP B N 1
ATOM 3007 C CA . ASP B 1 123 ? -3.523 -2.545 7.652 1 94.5 123 ASP B CA 1
ATOM 3008 C C . ASP B 1 123 ? -3.844 -1.16 7.098 1 94.5 123 ASP B C 1
ATOM 3010 O O . ASP B 1 123 ? -3.602 -0.148 7.758 1 94.5 123 ASP B O 1
ATOM 3014 N N . GLY B 1 124 ? -4.398 -1.138 5.918 1 97.5 124 GLY B N 1
ATOM 3015 C CA . GLY B 1 124 ? -4.535 0.168 5.293 1 97.5 124 GLY B CA 1
ATOM 3016 C C . GLY B 1 124 ? -5.93 0.43 4.758 1 97.5 124 GLY B C 1
ATOM 3017 O O . GLY B 1 124 ? -6.219 1.523 4.266 1 97.5 124 GLY B O 1
ATOM 3018 N N . ALA B 1 125 ? -6.781 -0.644 4.879 1 98.5 125 ALA B N 1
ATOM 3019 C CA . ALA B 1 125 ? -8.141 -0.505 4.367 1 98.5 125 ALA B CA 1
ATOM 3020 C C . ALA B 1 125 ? -9.133 -1.255 5.25 1 98.5 125 ALA B C 1
ATOM 3022 O O . ALA B 1 125 ? -8.75 -2.145 6.012 1 98.5 125 ALA B O 1
ATOM 3023 N N . TYR B 1 126 ? -10.375 -0.818 5.215 1 98.69 126 TYR B N 1
ATOM 3024 C CA . TYR B 1 126 ? -11.461 -1.452 5.949 1 98.69 126 TYR B CA 1
ATOM 3025 C C . TYR B 1 126 ? -12.133 -2.533 5.105 1 98.69 126 TYR B C 1
ATOM 3027 O O . TYR B 1 126 ? -12.609 -2.262 4 1 98.69 126 TYR B O 1
ATOM 3035 N N . TYR B 1 127 ? -12.133 -3.744 5.523 1 98 127 TYR B N 1
ATOM 3036 C CA . TYR B 1 127 ? -12.734 -4.852 4.797 1 98 127 TYR B CA 1
ATOM 3037 C C . TYR B 1 127 ? -14.242 -4.918 5.051 1 98 127 TYR B C 1
ATOM 3039 O O . TYR B 1 127 ? -14.672 -5.141 6.184 1 98 127 TYR B O 1
ATOM 3047 N N . VAL B 1 128 ? -14.992 -4.645 4.023 1 97.25 128 VAL B N 1
ATOM 3048 C CA . VAL B 1 128 ? -16.438 -4.777 4.055 1 97.25 128 VAL B CA 1
ATOM 3049 C C . VAL B 1 128 ? -16.875 -5.895 3.104 1 97.25 128 VAL B C 1
ATOM 3051 O O . VAL B 1 128 ? -16.875 -5.715 1.884 1 97.25 128 VAL B O 1
ATOM 3054 N N . LYS B 1 129 ? -17.344 -7.008 3.637 1 92.31 129 LYS B N 1
ATOM 3055 C CA . LYS B 1 129 ? -17.562 -8.242 2.891 1 92.31 129 LYS B CA 1
ATOM 3056 C C . LYS B 1 129 ? -18.812 -8.141 2.021 1 92.31 129 LYS B C 1
ATOM 3058 O O . LYS B 1 129 ? -18.891 -8.742 0.946 1 92.31 129 LYS B O 1
ATOM 3063 N N . TYR B 1 130 ? -19.766 -7.285 2.387 1 94.5 130 TYR B N 1
ATOM 3064 C CA . TYR B 1 130 ? -21.062 -7.266 1.712 1 94.5 130 TYR B CA 1
ATOM 3065 C C . TYR B 1 130 ? -21.062 -6.285 0.546 1 94.5 130 TYR B C 1
ATOM 3067 O O . TYR B 1 130 ? -20.391 -5.258 0.597 1 94.5 130 TYR B O 1
ATOM 3075 N N . PRO B 1 131 ? -21.828 -6.664 -0.454 1 95.69 131 PRO B N 1
ATOM 3076 C CA . PRO B 1 131 ? -21.922 -5.727 -1.574 1 95.69 131 PRO B CA 1
ATOM 3077 C C . PRO B 1 131 ? -22.453 -4.359 -1.153 1 95.69 131 PRO B C 1
ATOM 3079 O O . PRO B 1 131 ? -23.328 -4.273 -0.282 1 95.69 131 PRO B O 1
ATOM 3082 N N . LEU B 1 132 ? -21.906 -3.314 -1.791 1 98.19 132 LEU B N 1
ATOM 3083 C CA . LEU B 1 132 ? -22.266 -1.938 -1.479 1 98.19 132 LEU B CA 1
ATOM 3084 C C . LEU B 1 132 ? -22.891 -1.253 -2.695 1 98.19 132 LEU B C 1
ATOM 3086 O O . LEU B 1 132 ? -22.375 -1.386 -3.811 1 98.19 132 LEU B O 1
ATOM 3090 N N . ASN B 1 133 ? -24.016 -0.61 -2.516 1 98.5 133 ASN B N 1
ATOM 3091 C CA . ASN B 1 133 ? -24.594 0.226 -3.561 1 98.5 133 ASN B CA 1
ATOM 3092 C C . ASN B 1 133 ? -23.906 1.58 -3.646 1 98.5 133 ASN B C 1
ATOM 3094 O O . ASN B 1 133 ? -24.344 2.551 -3.025 1 98.5 133 ASN B O 1
ATOM 3098 N N . ILE B 1 134 ? -22.875 1.691 -4.469 1 98.44 134 ILE B N 1
ATOM 3099 C CA . ILE B 1 134 ? -22 2.85 -4.543 1 98.44 134 ILE B CA 1
ATOM 3100 C C . ILE B 1 134 ? -22.781 4.066 -5.035 1 98.44 134 ILE B C 1
ATOM 3102 O O . ILE B 1 134 ? -22.531 5.188 -4.59 1 98.44 134 ILE B O 1
ATOM 3106 N N . GLU B 1 135 ? -23.672 3.816 -5.93 1 98.5 135 GLU B N 1
ATOM 3107 C CA . GLU B 1 135 ? -24.484 4.906 -6.453 1 98.5 135 GLU B CA 1
ATOM 3108 C C . GLU B 1 135 ? -25.281 5.586 -5.34 1 98.5 135 GLU B C 1
ATOM 3110 O O . GLU B 1 135 ? -25.281 6.812 -5.234 1 98.5 135 GLU B O 1
ATOM 3115 N N . GLN B 1 136 ? -25.938 4.805 -4.52 1 98.62 136 GLN B N 1
ATOM 3116 C CA . GLN B 1 136 ? -26.719 5.359 -3.412 1 98.62 136 GLN B CA 1
ATOM 3117 C C . GLN B 1 136 ? -25.812 6.051 -2.398 1 98.62 136 GLN B C 1
ATOM 3119 O O . GLN B 1 136 ? -26.172 7.078 -1.825 1 98.62 136 GLN B O 1
ATOM 3124 N N . MET B 1 137 ? -24.672 5.453 -2.178 1 98.81 137 MET B N 1
ATOM 3125 C CA . MET B 1 137 ? -23.703 6.07 -1.277 1 98.81 137 MET B CA 1
ATOM 3126 C C . MET B 1 137 ? -23.281 7.445 -1.791 1 98.81 137 MET B C 1
ATOM 3128 O O . MET B 1 137 ? -23.172 8.391 -1.014 1 98.81 137 MET B O 1
ATOM 3132 N N . ASN B 1 138 ? -23.078 7.555 -3.119 1 98.88 138 ASN B N 1
ATOM 3133 C CA . ASN B 1 138 ? -22.656 8.828 -3.705 1 98.88 138 ASN B CA 1
ATOM 3134 C C . ASN B 1 138 ? -23.797 9.852 -3.684 1 98.88 138 ASN B C 1
ATOM 3136 O O . ASN B 1 138 ? -23.562 11.047 -3.525 1 98.88 138 ASN B O 1
ATOM 3140 N N . LYS B 1 139 ? -24.969 9.375 -3.877 1 98.69 139 LYS B N 1
ATOM 3141 C CA . LYS B 1 139 ? -26.109 10.281 -3.723 1 98.69 139 LYS B CA 1
ATOM 3142 C C . LYS B 1 139 ? -26.156 10.859 -2.314 1 98.69 139 LYS B C 1
ATOM 3144 O O . LYS B 1 139 ? -26.375 12.062 -2.141 1 98.69 139 LYS B O 1
ATOM 3149 N N . ALA B 1 140 ? -25.984 10.023 -1.324 1 98.69 140 ALA B N 1
ATOM 3150 C CA . ALA B 1 140 ? -25.953 10.484 0.063 1 98.69 140 ALA B CA 1
ATOM 3151 C C . ALA B 1 140 ? -24.781 11.422 0.306 1 98.69 140 ALA B C 1
ATOM 3153 O O . ALA B 1 140 ? -24.922 12.438 0.992 1 98.69 140 ALA B O 1
ATOM 3154 N N . ALA B 1 141 ? -23.641 11.094 -0.237 1 98.75 141 ALA B N 1
ATOM 3155 C CA . ALA B 1 141 ? -22.438 11.906 -0.078 1 98.75 141 ALA B CA 1
ATOM 3156 C C . ALA B 1 141 ? -22.641 13.305 -0.648 1 98.75 141 ALA B C 1
ATOM 3158 O O . ALA B 1 141 ? -22.141 14.289 -0.091 1 98.75 141 ALA B O 1
ATOM 3159 N N . ALA B 1 142 ? -23.344 13.391 -1.749 1 98.5 142 ALA B N 1
ATOM 3160 C CA . ALA B 1 142 ? -23.609 14.672 -2.395 1 98.5 142 ALA B CA 1
ATOM 3161 C C . ALA B 1 142 ? -24.359 15.609 -1.462 1 98.5 142 ALA B C 1
ATOM 3163 O O . ALA B 1 142 ? -24.203 16.828 -1.528 1 98.5 142 ALA B O 1
ATOM 3164 N N . ILE B 1 143 ? -25.141 15.078 -0.609 1 98.56 143 ILE B N 1
ATOM 3165 C CA . ILE B 1 143 ? -25.938 15.859 0.335 1 98.56 143 ILE B CA 1
ATOM 3166 C C . ILE B 1 143 ? -25 16.562 1.329 1 98.56 143 ILE B C 1
ATOM 3168 O O . ILE B 1 143 ? -25.312 17.656 1.797 1 98.56 143 ILE B O 1
ATOM 3172 N N . LEU B 1 144 ? -23.891 15.938 1.648 1 98.5 144 LEU B N 1
ATOM 3173 C CA . LEU B 1 144 ? -22.922 16.531 2.566 1 98.5 144 LEU B CA 1
ATOM 3174 C C . LEU B 1 144 ? -22.406 17.859 2.037 1 98.5 144 LEU B C 1
ATOM 3176 O O . LEU B 1 144 ? -22.234 18.812 2.805 1 98.5 144 LEU B O 1
ATOM 3180 N N . VAL B 1 145 ? -22.156 17.922 0.723 1 98.31 145 VAL B N 1
ATOM 3181 C CA . VAL B 1 145 ? -21.594 19.109 0.086 1 98.31 145 VAL B CA 1
ATOM 3182 C C . VAL B 1 145 ? -22.594 20.25 0.172 1 98.31 145 VAL B C 1
ATOM 3184 O O . VAL B 1 145 ? -22.203 21.422 0.226 1 98.31 145 VAL B O 1
ATOM 3187 N N . GLU B 1 146 ? -23.844 19.938 0.318 1 97 146 GLU B N 1
ATOM 3188 C CA . GLU B 1 146 ? -24.906 20.922 0.314 1 97 146 GLU B CA 1
ATOM 3189 C C . GLU B 1 146 ? -25.25 21.375 1.731 1 97 146 GLU B C 1
ATOM 3191 O O . GLU B 1 146 ? -26.172 22.172 1.933 1 97 146 GLU B O 1
ATOM 3196 N N . ASN B 1 147 ? -24.562 20.891 2.691 1 97.19 147 ASN B N 1
ATOM 3197 C CA . ASN B 1 147 ? -24.875 21.203 4.086 1 97.19 147 ASN B CA 1
ATOM 3198 C C . ASN B 1 147 ? -23.672 21.859 4.785 1 97.19 147 ASN B C 1
ATOM 3200 O O . ASN B 1 147 ? -22.562 21.828 4.266 1 97.19 147 ASN B O 1
ATOM 3204 N N . LYS B 1 148 ? -23.953 22.406 5.988 1 97.44 148 LYS B N 1
ATOM 3205 C CA . LYS B 1 148 ? -22.875 23.141 6.66 1 97.44 148 LYS B CA 1
ATOM 3206 C C . LYS B 1 148 ? -22.75 22.688 8.117 1 97.44 148 LYS B C 1
ATOM 3208 O O . LYS B 1 148 ? -21.688 22.844 8.719 1 97.44 148 LYS B O 1
ATOM 3213 N N . ASP B 1 149 ? -23.812 22.266 8.695 1 97.88 149 ASP B N 1
ATOM 3214 C CA . ASP B 1 149 ? -23.766 21.844 10.094 1 97.88 149 ASP B CA 1
ATOM 3215 C C . ASP B 1 149 ? -23.547 20.344 10.211 1 97.88 149 ASP B C 1
ATOM 3217 O O . ASP B 1 149 ? -24.391 19.547 9.766 1 97.88 149 ASP B O 1
ATOM 3221 N N . PHE B 1 150 ? -22.484 19.938 10.844 1 98.19 150 PHE B N 1
ATOM 3222 C CA . PHE B 1 150 ? -22.109 18.531 10.898 1 98.19 150 PHE B CA 1
ATOM 3223 C C . PHE B 1 150 ? -22.031 18.031 12.336 1 98.19 150 PHE B C 1
ATOM 3225 O O . PHE B 1 150 ? -21.25 17.141 12.648 1 98.19 150 PHE B O 1
ATOM 3232 N N . GLU B 1 151 ? -22.781 18.641 13.219 1 96.94 151 GLU B N 1
ATOM 3233 C CA . GLU B 1 151 ? -22.797 18.297 14.641 1 96.94 151 GLU B CA 1
ATOM 3234 C C . GLU B 1 151 ? -23.094 16.812 14.859 1 96.94 151 GLU B C 1
ATOM 3236 O O . GLU B 1 151 ? -22.531 16.188 15.766 1 96.94 151 GLU B O 1
ATOM 3241 N N . CYS B 1 152 ? -23.953 16.219 14.016 1 97.19 152 CYS B N 1
ATOM 3242 C CA . CYS B 1 152 ? -24.344 14.812 14.156 1 97.19 152 CYS B CA 1
ATOM 3243 C C . CYS B 1 152 ? -23.172 13.891 13.922 1 97.19 152 CYS B C 1
ATOM 3245 O O . CYS B 1 152 ? -23.234 12.695 14.219 1 97.19 152 CYS B O 1
ATOM 3247 N N . PHE B 1 153 ? -22.094 14.398 13.383 1 97.69 153 PHE B N 1
ATOM 3248 C CA . PHE B 1 153 ? -20.938 13.57 13.094 1 97.69 153 PHE B CA 1
ATOM 3249 C C . PHE B 1 153 ? -19.797 13.859 14.07 1 97.69 153 PHE B C 1
ATOM 3251 O O . PHE B 1 153 ? -18.734 13.266 13.984 1 97.69 153 PHE B O 1
ATOM 3258 N N . SER B 1 154 ? -20.016 14.789 14.906 1 95.38 154 SER B N 1
ATOM 3259 C CA . SER B 1 154 ? -18.984 15.195 15.859 1 95.38 154 SER B CA 1
ATOM 3260 C C . SER B 1 154 ? -18.969 14.297 17.078 1 95.38 154 SER B C 1
ATOM 3262 O O . SER B 1 154 ? -20.031 13.906 17.594 1 95.38 154 SER B O 1
ATOM 3264 N N . LYS B 1 155 ? -17.766 13.969 17.531 1 90.56 155 LYS B N 1
ATOM 3265 C CA . LYS B 1 155 ? -17.688 13.312 18.828 1 90.56 155 LYS B CA 1
ATOM 3266 C C . LYS B 1 155 ? -18.234 14.211 19.938 1 90.56 155 LYS B C 1
ATOM 3268 O O . LYS B 1 155 ? -18.297 15.43 19.766 1 90.56 155 LYS B O 1
ATOM 3273 N N . SER B 1 156 ? -18.562 13.547 21.031 1 82.56 156 SER B N 1
ATOM 3274 C CA . SER B 1 156 ? -19.094 14.297 22.172 1 82.56 156 SER B CA 1
ATOM 3275 C C . SER B 1 156 ? -17.969 14.969 22.953 1 82.56 156 SER B C 1
ATOM 3277 O O . SER B 1 156 ? -16.812 14.539 22.891 1 82.56 156 SER B O 1
ATOM 3279 N N . ASN B 1 157 ? -18.234 15.945 23.641 1 80.94 157 ASN B N 1
ATOM 3280 C CA . ASN B 1 157 ? -17.328 16.609 24.578 1 80.94 157 ASN B CA 1
ATOM 3281 C C . ASN B 1 157 ? -16.125 17.203 23.859 1 80.94 157 ASN B C 1
ATOM 3283 O O . ASN B 1 157 ? -14.984 17 24.281 1 80.94 157 ASN B O 1
ATOM 3287 N N . THR B 1 158 ? -16.391 17.703 22.766 1 79.12 158 THR B N 1
ATOM 3288 C CA . THR B 1 158 ? -15.328 18.391 22.047 1 79.12 158 THR B CA 1
ATOM 3289 C C . THR B 1 158 ? -15.328 19.891 22.375 1 79.12 158 THR B C 1
ATOM 3291 O O . THR B 1 158 ? -16.328 20.422 22.875 1 79.12 158 THR B O 1
ATOM 3294 N N . ASP B 1 159 ? -14.195 20.484 22.312 1 80.62 159 ASP B N 1
ATOM 3295 C CA . ASP B 1 159 ? -14.016 21.906 22.656 1 80.62 159 ASP B CA 1
ATOM 3296 C C . ASP B 1 159 ? -14.188 22.781 21.422 1 80.62 159 ASP B C 1
ATOM 3298 O O . ASP B 1 159 ? -13.469 23.781 21.266 1 80.62 159 ASP B O 1
ATOM 3302 N N . VAL B 1 160 ? -15.148 22.531 20.609 1 84.06 160 VAL B N 1
ATOM 3303 C CA . VAL B 1 160 ? -15.281 23.312 19.391 1 84.06 160 VAL B CA 1
ATOM 3304 C C . VAL B 1 160 ? -16.297 24.422 19.609 1 84.06 160 VAL B C 1
ATOM 3306 O O . VAL B 1 160 ? -17.219 24.281 20.406 1 84.06 160 VAL B O 1
ATOM 3309 N N . LYS B 1 161 ? -16.141 25.5 18.891 1 89.12 161 LYS B N 1
ATOM 3310 C CA . LYS B 1 161 ? -17.016 26.656 18.984 1 89.12 161 LYS B CA 1
ATOM 3311 C C . LYS B 1 161 ? -18.219 26.516 18.062 1 89.12 161 LYS B C 1
ATOM 3313 O O . LYS B 1 161 ? -19.266 27.125 18.281 1 89.12 161 LYS B O 1
ATOM 3318 N N . THR B 1 162 ? -18.047 25.844 17.016 1 94.12 162 THR B N 1
ATOM 3319 C CA . THR B 1 162 ? -19.094 25.625 16.031 1 94.12 162 THR B CA 1
ATOM 3320 C C . THR B 1 162 ? -18.953 24.266 15.375 1 94.12 162 THR B C 1
ATOM 3322 O O . THR B 1 162 ? -17.891 23.656 15.414 1 94.12 162 THR B O 1
ATOM 3325 N N . TYR B 1 163 ? -20.016 23.828 14.859 1 96.31 163 TYR B N 1
ATOM 3326 C CA . TYR B 1 163 ? -20.016 22.547 14.18 1 96.31 163 TYR B CA 1
ATOM 3327 C C . TYR B 1 163 ? -20.125 22.719 12.664 1 96.31 163 TYR B C 1
ATOM 3329 O O . TYR B 1 163 ? -20.391 21.766 11.938 1 96.31 163 TYR B O 1
ATOM 3337 N N . LEU B 1 164 ? -19.953 23.969 12.258 1 97.38 164 LEU B N 1
ATOM 3338 C CA . LEU B 1 164 ? -20.062 24.297 10.836 1 97.38 164 LEU B CA 1
ATOM 3339 C C . LEU B 1 164 ? -18.766 23.953 10.102 1 97.38 164 LEU B C 1
ATOM 3341 O O . LEU B 1 164 ? -17.672 24.266 10.57 1 97.38 164 LEU B O 1
ATOM 3345 N N . CYS B 1 165 ? -18.891 23.234 9.055 1 98 165 CYS B N 1
ATOM 3346 C CA . CYS B 1 165 ? -17.828 22.922 8.125 1 98 165 CYS B CA 1
ATOM 3347 C C . CYS B 1 165 ? -18.234 23.219 6.688 1 98 165 CYS B C 1
ATOM 3349 O O . CYS B 1 165 ? -19.422 23.188 6.359 1 98 165 CYS B O 1
ATOM 3351 N N . ASP B 1 166 ? -17.297 23.516 5.887 1 98.44 166 ASP B N 1
ATOM 3352 C CA . ASP B 1 166 ? -17.516 23.734 4.457 1 98.44 166 ASP B CA 1
ATOM 3353 C C . ASP B 1 166 ? -16.984 22.547 3.643 1 98.44 166 ASP B C 1
ATOM 3355 O O . ASP B 1 166 ? -15.844 22.594 3.156 1 98.44 166 ASP B O 1
ATOM 3359 N N . VAL B 1 167 ? -17.812 21.562 3.48 1 98.75 167 VAL B N 1
ATOM 3360 C CA . VAL B 1 167 ? -17.438 20.406 2.689 1 98.75 167 VAL B CA 1
ATOM 3361 C C . VAL B 1 167 ? -17.531 20.734 1.201 1 98.75 167 VAL B C 1
ATOM 3363 O O . VAL B 1 167 ? -18.578 21.172 0.725 1 98.75 167 VAL B O 1
ATOM 3366 N N . ARG B 1 168 ? -16.469 20.438 0.525 1 98.5 168 ARG B N 1
ATOM 3367 C CA . ARG B 1 168 ? -16.375 20.891 -0.863 1 98.5 168 ARG B CA 1
ATOM 3368 C C . ARG B 1 168 ? -16.391 19.688 -1.816 1 98.5 168 ARG B C 1
ATOM 3370 O O . ARG B 1 168 ? -16.719 19.844 -2.994 1 98.5 168 ARG B O 1
ATOM 3377 N N . LYS B 1 169 ? -15.961 18.641 -1.38 1 98.69 169 LYS B N 1
ATOM 3378 C CA . LYS B 1 169 ? -15.938 17.391 -2.135 1 98.69 169 LYS B CA 1
ATOM 3379 C C . LYS B 1 169 ? -16.281 16.203 -1.243 1 98.69 169 LYS B C 1
ATOM 3381 O O . LYS B 1 169 ? -15.891 16.156 -0.074 1 98.69 169 LYS B O 1
ATOM 3386 N N . ALA B 1 170 ? -17.047 15.289 -1.751 1 98.88 170 ALA B N 1
ATOM 3387 C CA . ALA B 1 170 ? -17.375 14.023 -1.105 1 98.88 170 ALA B CA 1
ATOM 3388 C C . ALA B 1 170 ? -17.812 12.984 -2.133 1 98.88 170 ALA B C 1
ATOM 3390 O O . ALA B 1 170 ? -18.891 13.094 -2.725 1 98.88 170 ALA B O 1
ATOM 3391 N N . GLN B 1 171 ? -16.969 12 -2.279 1 98.81 171 GLN B N 1
ATOM 3392 C CA . GLN B 1 171 ? -17.281 11.086 -3.371 1 98.81 171 GLN B CA 1
ATOM 3393 C C . GLN B 1 171 ? -16.578 9.742 -3.182 1 98.81 171 GLN B C 1
ATOM 3395 O O . GLN B 1 171 ? -15.43 9.688 -2.736 1 98.81 171 GLN B O 1
ATOM 3400 N N . TRP B 1 172 ? -17.328 8.719 -3.547 1 98.81 172 TRP B N 1
ATOM 3401 C CA . TRP B 1 172 ? -16.766 7.375 -3.65 1 98.81 172 TRP B CA 1
ATOM 3402 C C . TRP B 1 172 ? -16.344 7.066 -5.082 1 98.81 172 TRP B C 1
ATOM 3404 O O . TRP B 1 172 ? -17.094 7.344 -6.027 1 98.81 172 TRP B O 1
ATOM 3414 N N . ILE B 1 173 ? -15.188 6.508 -5.254 1 98.56 173 ILE B N 1
ATOM 3415 C CA . ILE B 1 173 ? -14.719 6.039 -6.555 1 98.56 173 ILE B CA 1
ATOM 3416 C C . ILE B 1 173 ? -14.07 4.664 -6.406 1 98.56 173 ILE B C 1
ATOM 3418 O O . ILE B 1 173 ? -13.289 4.438 -5.473 1 98.56 173 ILE B O 1
ATOM 3422 N N . LYS B 1 174 ? -14.422 3.766 -7.246 1 96.38 174 LYS B N 1
ATOM 3423 C CA . LYS B 1 174 ? -13.703 2.498 -7.309 1 96.38 174 LYS B CA 1
ATOM 3424 C C . LYS B 1 174 ? -12.32 2.682 -7.93 1 96.38 174 LYS B C 1
ATOM 3426 O O . LYS B 1 174 ? -12.195 3.252 -9.016 1 96.38 174 LYS B O 1
ATOM 3431 N N . ASP B 1 175 ? -11.328 2.291 -7.215 1 92.62 175 ASP B N 1
ATOM 3432 C CA . ASP B 1 175 ? -9.938 2.371 -7.664 1 92.62 175 ASP B CA 1
ATOM 3433 C C . ASP B 1 175 ? -9.25 1.015 -7.551 1 92.62 175 ASP B C 1
ATOM 3435 O O . ASP B 1 175 ? -8.672 0.69 -6.512 1 92.62 175 ASP B O 1
ATOM 3439 N N . GLU B 1 176 ? -9.109 0.327 -8.695 1 88.62 176 GLU B N 1
ATOM 3440 C CA . GLU B 1 176 ? -8.508 -1.002 -8.727 1 88.62 176 GLU B CA 1
ATOM 3441 C C . GLU B 1 176 ? -9.195 -1.946 -7.746 1 88.62 176 GLU B C 1
ATOM 3443 O O . GLU B 1 176 ? -10.391 -2.215 -7.867 1 88.62 176 GLU B O 1
ATOM 3448 N N . GLU B 1 177 ? -8.453 -2.266 -6.707 1 90.94 177 GLU B N 1
ATOM 3449 C CA . GLU B 1 177 ? -8.953 -3.299 -5.805 1 90.94 177 GLU B CA 1
ATOM 3450 C C . GLU B 1 177 ? -9.602 -2.686 -4.566 1 90.94 177 GLU B C 1
ATOM 3452 O O . GLU B 1 177 ? -9.977 -3.402 -3.637 1 90.94 177 GLU B O 1
ATOM 3457 N N . LYS B 1 178 ? -9.742 -1.328 -4.586 1 97.25 178 LYS B N 1
ATOM 3458 C CA . LYS B 1 178 ? -10.312 -0.704 -3.395 1 97.25 178 LYS B CA 1
ATOM 3459 C C . LYS B 1 178 ? -11.352 0.352 -3.77 1 97.25 178 LYS B C 1
ATOM 3461 O O . LYS B 1 178 ? -11.375 0.828 -4.906 1 97.25 178 LYS B O 1
ATOM 3466 N N . LEU B 1 179 ? -12.32 0.596 -2.896 1 98.31 179 LEU B N 1
ATOM 3467 C CA . LEU B 1 179 ? -13.219 1.739 -2.908 1 98.31 179 LEU B CA 1
ATOM 3468 C C . LEU B 1 179 ? -12.648 2.893 -2.09 1 98.31 179 LEU B C 1
ATOM 3470 O O . LEU B 1 179 ? -12.234 2.701 -0.943 1 98.31 179 LEU B O 1
ATOM 3474 N N . VAL B 1 180 ? -12.586 4.035 -2.717 1 98.88 180 VAL B N 1
ATOM 3475 C CA . VAL B 1 180 ? -11.977 5.188 -2.057 1 98.88 180 VAL B CA 1
ATOM 3476 C C . VAL B 1 180 ? -13.023 6.281 -1.867 1 98.88 180 VAL B C 1
ATOM 3478 O O . VAL B 1 180 ? -13.641 6.742 -2.836 1 98.88 180 VAL B O 1
ATOM 3481 N N . PHE B 1 181 ? -13.289 6.641 -0.647 1 98.94 181 PHE B N 1
ATOM 3482 C CA . PHE B 1 181 ? -14.078 7.832 -0.334 1 98.94 181 PHE B CA 1
ATOM 3483 C C . PHE B 1 181 ? -13.172 9.047 -0.18 1 98.94 181 PHE B C 1
ATOM 3485 O O . PHE B 1 181 ? -12.25 9.047 0.634 1 98.94 181 PHE B O 1
ATOM 3492 N N . THR B 1 182 ? -13.344 10.047 -0.97 1 98.94 182 THR B N 1
ATOM 3493 C CA . THR B 1 182 ? -12.594 11.297 -0.858 1 98.94 182 THR B CA 1
ATOM 3494 C C . THR B 1 182 ? -13.484 12.414 -0.338 1 98.94 182 THR B C 1
ATOM 3496 O O . THR B 1 182 ? -14.586 12.633 -0.856 1 98.94 182 THR B O 1
ATOM 3499 N N . ILE B 1 183 ? -13.023 13.125 0.67 1 98.94 183 ILE B N 1
ATOM 3500 C CA . ILE B 1 183 ? -13.758 14.258 1.207 1 98.94 183 ILE B CA 1
ATOM 3501 C C . ILE B 1 183 ? -12.797 15.422 1.469 1 98.94 183 ILE B C 1
ATOM 3503 O O . ILE B 1 183 ? -11.688 15.211 1.963 1 98.94 183 ILE B O 1
ATOM 3507 N N . SER B 1 184 ? -13.164 16.578 1.036 1 98.88 184 SER B N 1
ATOM 3508 C CA . SER B 1 184 ? -12.406 17.797 1.263 1 98.88 184 SER B CA 1
ATOM 3509 C C . SER B 1 184 ? -13.258 18.859 1.959 1 98.88 184 SER B C 1
ATOM 3511 O O . SER B 1 184 ? -14.445 19 1.65 1 98.88 184 SER B O 1
ATOM 3513 N N . ALA B 1 185 ? -12.703 19.562 2.869 1 98.69 185 ALA B N 1
ATOM 3514 C CA . ALA B 1 185 ? -13.391 20.641 3.588 1 98.69 185 ALA B CA 1
ATOM 3515 C C . ALA B 1 185 ? -12.398 21.641 4.164 1 98.69 185 ALA B C 1
ATOM 3517 O O . ALA B 1 185 ? -11.188 21.406 4.133 1 98.69 185 ALA B O 1
ATOM 3518 N N . ASP B 1 186 ? -12.922 22.75 4.617 1 97.5 186 ASP B N 1
ATOM 3519 C CA . ASP B 1 186 ? -12.086 23.734 5.309 1 97.5 186 ASP B CA 1
ATOM 3520 C C . ASP B 1 186 ? -11.586 23.188 6.645 1 97.5 186 ASP B C 1
ATOM 3522 O O . ASP B 1 186 ? -10.477 23.5 7.078 1 97.5 186 ASP B O 1
ATOM 3526 N N . ARG B 1 187 ? -12.359 22.453 7.207 1 96.56 187 ARG B N 1
ATOM 3527 C CA . ARG B 1 187 ? -12.031 21.797 8.477 1 96.56 187 ARG B CA 1
ATOM 3528 C C . ARG B 1 187 ? -12.906 20.578 8.695 1 96.56 187 ARG B C 1
ATOM 3530 O O . ARG B 1 187 ? -13.914 20.391 8.016 1 96.56 187 ARG B O 1
ATOM 3537 N N . PHE B 1 188 ? -12.516 19.797 9.586 1 97.25 188 PHE B N 1
ATOM 3538 C CA . PHE B 1 188 ? -13.297 18.656 10.039 1 97.25 188 PHE B CA 1
ATOM 3539 C C . PHE B 1 188 ? -13.398 18.625 11.562 1 97.25 188 PHE B C 1
ATOM 3541 O O . PHE B 1 188 ? -12.469 19.062 12.25 1 97.25 188 PHE B O 1
ATOM 3548 N N . LEU B 1 189 ? -14.492 18.156 12.016 1 96.62 189 LEU B N 1
ATOM 3549 C CA . LEU B 1 189 ? -14.656 17.906 13.445 1 96.62 189 LEU B CA 1
ATOM 3550 C C . LEU B 1 189 ? -14 16.594 13.852 1 96.62 189 LEU B C 1
ATOM 3552 O O . LEU B 1 189 ? -13.656 15.773 13 1 96.62 189 LEU B O 1
ATOM 3556 N N . ARG B 1 190 ? -13.812 16.438 15.203 1 94.81 190 ARG B N 1
ATOM 3557 C CA . ARG B 1 190 ? -13.234 15.203 15.711 1 94.81 190 ARG B CA 1
ATOM 3558 C C . ARG B 1 190 ? -14.102 14 15.336 1 94.81 190 ARG B C 1
ATOM 3560 O O . ARG B 1 190 ? -15.305 13.992 15.594 1 94.81 190 ARG B O 1
ATOM 3567 N N . ASN B 1 191 ? -13.5 13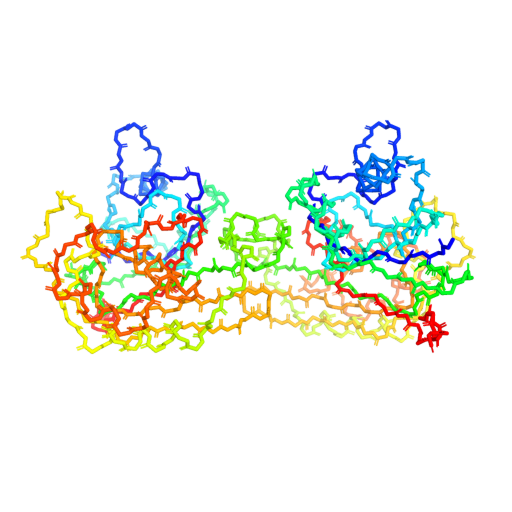 14.648 1 96.25 191 ASN B N 1
ATOM 3568 C CA . ASN B 1 191 ? -14.117 11.734 14.289 1 96.25 191 ASN B CA 1
ATOM 3569 C C . ASN B 1 191 ? -15.117 11.898 13.148 1 96.25 191 ASN B C 1
ATOM 3571 O O . ASN B 1 191 ? -15.789 10.938 12.758 1 96.25 191 ASN B O 1
ATOM 3575 N N . MET B 1 192 ? -15.18 13 12.625 1 97.81 192 MET B N 1
ATOM 3576 C CA . MET B 1 192 ? -16.234 13.367 11.68 1 97.81 192 MET B CA 1
ATOM 3577 C C . MET B 1 192 ? -16.219 12.453 10.461 1 97.81 192 MET B C 1
ATOM 3579 O O . MET B 1 192 ? -17.234 11.852 10.117 1 97.81 192 MET B O 1
ATOM 3583 N N . VAL B 1 193 ? -15.047 12.281 9.836 1 98.69 193 VAL B N 1
ATOM 3584 C CA . VAL B 1 193 ? -14.945 11.555 8.57 1 98.69 193 VAL B CA 1
ATOM 3585 C C . VAL B 1 193 ? -15.305 10.086 8.789 1 98.69 193 VAL B C 1
ATOM 3587 O O . VAL B 1 193 ? -16.016 9.484 7.977 1 98.69 193 VAL B O 1
ATOM 3590 N N . ARG B 1 194 ? -14.883 9.531 9.867 1 98.69 194 ARG B N 1
ATOM 3591 C CA . ARG B 1 194 ? -15.148 8.125 10.156 1 98.69 194 ARG B CA 1
ATOM 3592 C C . ARG B 1 194 ? -16.641 7.891 10.406 1 98.69 194 ARG B C 1
ATOM 3594 O O . ARG B 1 194 ? -17.172 6.859 10 1 98.69 194 ARG B O 1
ATOM 3601 N N . ALA B 1 195 ? -17.281 8.844 11.047 1 98.5 195 ALA B N 1
ATOM 3602 C CA . ALA B 1 195 ? -18.719 8.758 11.258 1 98.5 195 ALA B CA 1
ATOM 3603 C C . ALA B 1 195 ? -19.484 8.906 9.945 1 98.5 195 ALA B C 1
ATOM 3605 O O . ALA B 1 195 ? -20.469 8.219 9.711 1 98.5 195 ALA B O 1
ATOM 3606 N N . ILE B 1 196 ? -19.016 9.805 9.133 1 98.75 196 ILE B N 1
ATOM 3607 C CA . ILE B 1 196 ? -19.625 10.008 7.82 1 98.75 196 ILE B CA 1
ATOM 3608 C C . ILE B 1 196 ? -19.531 8.711 7.016 1 98.75 196 ILE B C 1
ATOM 3610 O O . ILE B 1 196 ? -20.547 8.258 6.457 1 98.75 196 ILE B O 1
ATOM 3614 N N . VAL B 1 197 ? -18.375 8.109 6.977 1 98.88 197 VAL B N 1
ATOM 3615 C CA . VAL B 1 197 ? -18.188 6.879 6.219 1 98.88 197 VAL B CA 1
ATOM 3616 C C . VAL B 1 197 ? -19.109 5.793 6.758 1 98.88 197 VAL B C 1
ATOM 3618 O O . VAL B 1 197 ? -19.75 5.074 5.988 1 98.88 197 VAL B O 1
ATOM 3621 N N . GLY B 1 198 ? -19.188 5.691 8.086 1 98.81 198 GLY B N 1
ATOM 3622 C CA . GLY B 1 198 ? -20.109 4.73 8.672 1 98.81 198 GLY B CA 1
ATOM 3623 C C . GLY B 1 198 ? -21.547 4.926 8.219 1 98.81 198 GLY B C 1
ATOM 3624 O O . GLY B 1 198 ? -22.25 3.955 7.941 1 98.81 198 GLY B O 1
ATOM 3625 N N . THR B 1 199 ? -21.953 6.129 8.172 1 98.81 199 THR B N 1
ATOM 3626 C CA . THR B 1 199 ? -23.312 6.461 7.742 1 98.81 199 THR B CA 1
ATOM 3627 C C . THR B 1 199 ? -23.516 6.117 6.27 1 98.81 199 THR B C 1
ATOM 3629 O O . THR B 1 199 ? -24.547 5.555 5.895 1 98.81 199 THR B O 1
ATOM 3632 N N . LEU B 1 200 ? -22.562 6.48 5.469 1 98.88 200 LEU B N 1
ATOM 3633 C CA . LEU B 1 200 ? -22.625 6.172 4.043 1 98.88 200 LEU B CA 1
ATOM 3634 C C . LEU B 1 200 ? -22.656 4.664 3.811 1 98.88 200 LEU B C 1
ATOM 3636 O O . LEU B 1 200 ? -23.312 4.188 2.879 1 98.88 200 LEU B O 1
ATOM 3640 N N . LEU B 1 201 ? -21.953 3.908 4.645 1 98.75 201 LEU B N 1
ATOM 3641 C CA . LEU B 1 201 ? -21.969 2.451 4.547 1 98.75 201 LEU B CA 1
ATOM 3642 C C . LEU B 1 201 ? -23.359 1.903 4.859 1 98.75 201 LEU B C 1
ATOM 3644 O O . LEU B 1 201 ? -23.812 0.958 4.211 1 98.75 201 LEU B O 1
ATOM 3648 N N . ASP B 1 202 ? -24.031 2.486 5.844 1 98.56 202 ASP B N 1
ATOM 3649 C CA . ASP B 1 202 ? -25.406 2.08 6.117 1 98.56 202 ASP B CA 1
ATOM 3650 C C . ASP B 1 202 ? -26.281 2.225 4.871 1 98.56 202 ASP B C 1
ATOM 3652 O O . ASP B 1 202 ? -27.094 1.343 4.566 1 98.56 202 ASP B O 1
ATOM 3656 N N . VAL B 1 203 ? -26.109 3.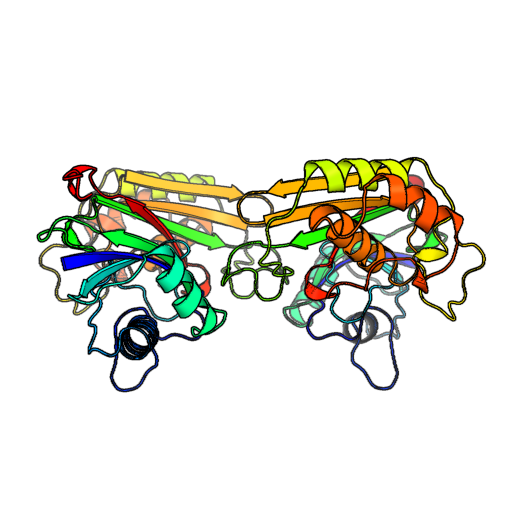311 4.191 1 98.69 203 VAL B N 1
ATOM 3657 C CA . VAL B 1 203 ? -26.844 3.549 2.949 1 98.69 203 VAL B CA 1
ATOM 3658 C C . VAL B 1 203 ? -26.453 2.49 1.916 1 98.69 203 VAL B C 1
ATOM 3660 O O . VAL B 1 203 ? -27.328 1.879 1.296 1 98.69 203 VAL B O 1
ATOM 3663 N N . GLY B 1 204 ? -25.188 2.301 1.725 1 98.56 204 GLY B N 1
ATOM 3664 C CA . GLY B 1 204 ? -24.703 1.345 0.741 1 98.56 204 GLY B CA 1
ATOM 3665 C C . GLY B 1 204 ? -25.188 -0.073 1.008 1 98.56 204 GLY B C 1
ATOM 3666 O O . GLY B 1 204 ? -25.359 -0.857 0.075 1 98.56 204 GLY B O 1
ATOM 3667 N N . LEU B 1 205 ? -25.375 -0.427 2.291 1 98.19 205 LEU B N 1
ATOM 3668 C CA . LEU B 1 205 ? -25.797 -1.762 2.711 1 98.19 205 LEU B CA 1
ATOM 3669 C C . LEU B 1 205 ? -27.312 -1.899 2.658 1 98.19 205 LEU B C 1
ATOM 3671 O O . LEU B 1 205 ? -27.859 -2.984 2.891 1 98.19 205 LEU B O 1
ATOM 3675 N N . GLY B 1 206 ? -27.984 -0.773 2.4 1 97.69 206 GLY B N 1
ATOM 3676 C CA . GLY B 1 206 ? -29.438 -0.779 2.305 1 97.69 206 GLY B CA 1
ATOM 3677 C C . GLY B 1 206 ? -30.125 -0.668 3.652 1 97.69 206 GLY B C 1
ATOM 3678 O O . GLY B 1 206 ? -31.328 -0.913 3.764 1 97.69 206 GLY B O 1
ATOM 3679 N N . LYS B 1 207 ? -29.359 -0.363 4.633 1 97.12 207 LYS B N 1
ATOM 3680 C CA . LYS B 1 207 ? -29.938 -0.195 5.961 1 97.12 207 LYS B CA 1
ATOM 3681 C C . LYS B 1 207 ? -30.719 1.118 6.062 1 97.12 207 LYS B C 1
ATOM 3683 O O . LYS B 1 207 ? -31.562 1.278 6.941 1 97.12 207 LYS B O 1
ATOM 3688 N N . SER B 1 208 ? -30.375 2.064 5.238 1 96.81 208 SER B N 1
ATOM 3689 C CA . SER B 1 208 ? -31.047 3.355 5.125 1 96.81 208 SER B CA 1
ATOM 3690 C C . SER B 1 208 ? -31.016 3.869 3.691 1 96.81 208 SER B C 1
ATOM 3692 O O . SER B 1 208 ? -30.297 3.332 2.848 1 96.81 208 SER B O 1
ATOM 3694 N N . SER B 1 209 ? -31.844 4.805 3.422 1 96.56 209 SER B N 1
ATOM 3695 C CA . SER B 1 209 ? -31.844 5.43 2.104 1 96.56 209 SER B CA 1
ATOM 3696 C C . SER B 1 209 ? -30.922 6.637 2.061 1 96.56 209 SER B C 1
ATOM 3698 O O . SER B 1 209 ? -30.547 7.18 3.105 1 96.56 209 SER B O 1
ATOM 3700 N N . HIS B 1 210 ? -30.516 7.016 0.805 1 96.12 210 HIS B N 1
ATOM 3701 C CA . HIS B 1 210 ? -29.672 8.195 0.676 1 96.12 210 HIS B CA 1
ATOM 3702 C C . HIS B 1 210 ? -30.375 9.438 1.201 1 96.12 210 HIS B C 1
ATOM 3704 O O . HIS B 1 210 ? -29.734 10.359 1.704 1 96.12 210 HIS B O 1
ATOM 3710 N N . THR B 1 211 ? -31.719 9.469 1.195 1 95.31 211 THR B N 1
ATOM 3711 C CA . THR B 1 211 ? -32.469 10.633 1.643 1 95.31 211 THR B CA 1
ATOM 3712 C C . THR B 1 211 ? -32.438 10.75 3.164 1 95.31 211 THR B C 1
ATOM 3714 O O . THR B 1 211 ? -32.688 11.828 3.713 1 95.31 211 THR B O 1
ATOM 3717 N N . ASP B 1 212 ? -32.125 9.633 3.789 1 96.19 212 ASP B N 1
ATOM 3718 C CA . ASP B 1 212 ? -32.031 9.641 5.246 1 96.19 212 ASP B CA 1
ATOM 3719 C C . ASP B 1 212 ? -30.859 10.516 5.719 1 96.19 212 ASP B C 1
ATOM 3721 O O . ASP B 1 212 ? -30.828 10.953 6.875 1 96.19 212 ASP B O 1
ATOM 3725 N N . MET B 1 213 ? -29.922 10.742 4.844 1 97.25 213 MET B N 1
ATOM 3726 C CA . MET B 1 213 ? -28.781 11.594 5.188 1 97.25 213 MET B CA 1
ATOM 3727 C C . MET B 1 213 ? -29.266 12.977 5.637 1 97.25 213 MET B C 1
ATOM 3729 O O . MET B 1 213 ? -28.719 13.539 6.594 1 97.25 213 MET B O 1
ATOM 3733 N N . GLU B 1 214 ? -30.281 13.492 4.977 1 96.94 214 GLU B N 1
ATOM 3734 C CA . GLU B 1 214 ? -30.828 14.789 5.348 1 96.94 214 GLU B CA 1
ATOM 3735 C C . GLU B 1 214 ? -31.391 14.773 6.77 1 96.94 214 GLU B C 1
ATOM 3737 O O . GLU B 1 214 ? -31.188 15.719 7.531 1 96.94 214 GLU B O 1
ATOM 3742 N N . TYR B 1 215 ? -32.031 13.672 7.023 1 96.62 215 TYR B N 1
ATOM 3743 C CA . TYR B 1 215 ? -32.594 13.523 8.359 1 96.62 215 TYR B CA 1
ATOM 3744 C C . TYR B 1 215 ? -31.5 13.43 9.414 1 96.62 215 TYR B C 1
ATOM 3746 O O . TYR B 1 215 ? -31.594 14.047 10.477 1 96.62 215 TYR B O 1
ATOM 3754 N N . VAL B 1 216 ? -30.5 12.672 9.156 1 97.75 216 VAL B N 1
ATOM 3755 C CA . VAL B 1 216 ? -29.375 12.516 10.07 1 97.75 216 VAL B CA 1
ATOM 3756 C C . VAL B 1 216 ? -28.75 13.875 10.344 1 97.75 216 VAL B C 1
ATOM 3758 O O . VAL B 1 216 ? -28.562 14.258 11.508 1 97.75 216 VAL B O 1
ATOM 3761 N N . LEU B 1 217 ? -28.484 14.656 9.281 1 97.81 217 LEU B N 1
ATOM 3762 C CA . LEU B 1 217 ? -27.859 15.969 9.398 1 97.81 217 LEU B CA 1
ATOM 3763 C C . LEU B 1 217 ? -28.75 16.922 10.18 1 97.81 217 LEU B C 1
ATOM 3765 O O . LEU B 1 217 ? -28.281 17.625 11.078 1 97.81 217 LEU B O 1
ATOM 3769 N N . ALA B 1 218 ? -30.031 16.875 9.914 1 96.81 218 ALA B N 1
ATOM 3770 C CA . ALA B 1 218 ? -30.984 17.781 10.547 1 96.81 218 ALA B CA 1
ATOM 3771 C C . ALA B 1 218 ? -31.141 17.469 12.031 1 96.81 218 ALA B C 1
ATOM 3773 O O . ALA B 1 218 ? -31.438 18.344 12.836 1 96.81 218 ALA B O 1
ATOM 3774 N N . SER B 1 219 ? -30.875 16.297 12.398 1 96.62 219 SER B N 1
ATOM 3775 C CA . SER B 1 219 ? -31.078 15.852 13.781 1 96.62 219 SER B CA 1
ATOM 3776 C C . SER B 1 219 ? -30.031 16.469 14.711 1 96.62 219 SER B C 1
ATOM 3778 O O . SER B 1 219 ? -30.266 16.594 15.914 1 96.62 219 SER B O 1
ATOM 3780 N N . LYS B 1 220 ? -28.875 16.703 14.234 1 96.12 220 LYS B N 1
ATOM 3781 C CA . LYS B 1 220 ? -27.719 17.188 15 1 96.12 220 LYS B CA 1
ATOM 3782 C C . LYS B 1 220 ? -27.375 16.234 16.125 1 96.12 220 LYS B C 1
ATOM 3784 O O . LYS B 1 220 ? -26.734 16.625 17.109 1 96.12 220 LYS B O 1
ATOM 3789 N N . ASP B 1 221 ? -27.844 15.023 16 1 95.75 221 ASP B N 1
ATOM 3790 C CA . ASP B 1 221 ? -27.688 13.984 17.016 1 95.75 221 ASP B CA 1
ATOM 3791 C C . ASP B 1 221 ? -26.734 12.891 16.547 1 95.75 221 ASP B C 1
ATOM 3793 O O . ASP B 1 221 ? -27.031 12.156 15.609 1 95.75 221 ASP B O 1
ATOM 3797 N N . ARG B 1 222 ? -25.656 12.734 17.266 1 96.06 222 ARG B N 1
ATOM 3798 C CA . ARG B 1 222 ? -24.625 11.75 16.906 1 96.06 222 ARG B CA 1
ATOM 3799 C C . ARG B 1 222 ? -25.219 10.344 16.906 1 96.06 222 ARG B C 1
ATOM 3801 O O . ARG B 1 222 ? -24.797 9.5 16.109 1 96.06 222 ARG B O 1
ATOM 3808 N N . GLY B 1 223 ? -26.188 10.094 17.688 1 95.75 223 GLY B N 1
ATOM 3809 C CA . GLY B 1 223 ? -26.812 8.781 17.797 1 95.75 223 GLY B CA 1
ATOM 3810 C C . GLY B 1 223 ? -27.562 8.367 16.547 1 95.75 223 GLY B C 1
ATOM 3811 O O . GLY B 1 223 ? -27.875 7.188 16.375 1 95.75 223 GLY B O 1
ATOM 3812 N N . LYS B 1 224 ? -27.828 9.328 15.688 1 96.75 224 LYS B N 1
ATOM 3813 C CA . LYS B 1 224 ? -28.578 9.031 14.461 1 96.75 224 LYS B CA 1
ATOM 3814 C C . LYS B 1 224 ? -27.625 8.734 13.305 1 96.75 224 LYS B C 1
ATOM 3816 O O . LYS B 1 224 ? -28.047 8.25 12.258 1 96.75 224 LYS B O 1
ATOM 3821 N N . ALA B 1 225 ? -26.344 9.047 13.461 1 97.19 225 ALA B N 1
ATOM 3822 C CA . ALA B 1 225 ? -25.328 8.773 12.438 1 97.19 225 ALA B CA 1
ATOM 3823 C C . ALA B 1 225 ? -24.812 7.348 12.547 1 97.19 225 ALA B C 1
ATOM 3825 O O . ALA B 1 225 ? -25.078 6.656 13.539 1 97.19 225 ALA B O 1
ATOM 3826 N N . GLY B 1 226 ? -24.172 6.883 11.547 1 96.62 226 GLY B N 1
ATOM 3827 C CA . GLY B 1 226 ? -23.594 5.555 11.539 1 96.62 226 GLY B CA 1
ATOM 3828 C C . GLY B 1 226 ? -22.438 5.41 12.516 1 96.62 226 GLY B C 1
ATOM 3829 O O . GLY B 1 226 ? -21.969 6.402 13.078 1 96.62 226 GLY B O 1
ATOM 3830 N N . VAL B 1 227 ? -22.047 4.223 12.742 1 97.12 227 VAL B N 1
ATOM 3831 C CA . VAL B 1 227 ? -20.938 3.908 13.633 1 97.12 227 VAL B CA 1
ATOM 3832 C C . VAL B 1 227 ? -19.641 4.492 13.078 1 97.12 227 VAL B C 1
ATOM 3834 O O . VAL B 1 227 ? -19.5 4.668 11.859 1 97.12 227 VAL B O 1
ATOM 3837 N N . SER B 1 228 ? -18.703 4.828 13.953 1 97.56 228 SER B N 1
ATOM 3838 C CA . SER B 1 228 ? -17.375 5.234 13.508 1 97.56 228 SER B CA 1
ATOM 3839 C C . SER B 1 228 ? -16.594 4.055 12.938 1 97.56 228 SER B C 1
ATOM 3841 O O . SER B 1 228 ? -16.328 3.078 13.648 1 97.56 228 SER B O 1
ATOM 3843 N N . VAL B 1 229 ? -16.172 4.156 11.734 1 98.56 229 VAL B N 1
ATOM 3844 C CA . VAL B 1 229 ? -15.461 3.064 11.07 1 98.56 229 VAL B CA 1
ATOM 3845 C C . VAL B 1 229 ? -14.008 3.023 11.539 1 98.56 229 VAL B C 1
ATOM 3847 O O . VAL B 1 229 ? -13.523 3.967 12.172 1 98.56 229 VAL B O 1
ATOM 3850 N N . PRO B 1 230 ? -13.305 1.91 11.289 1 98.5 230 PRO B N 1
ATOM 3851 C CA . PRO B 1 230 ? -11.93 1.761 11.773 1 98.5 230 PRO B CA 1
ATOM 3852 C C . PRO B 1 230 ? -11 2.869 11.266 1 98.5 230 PRO B C 1
ATOM 3854 O O . PRO B 1 230 ? -11.102 3.281 10.109 1 98.5 230 PRO B O 1
ATOM 3857 N N . ALA B 1 231 ? -10.039 3.254 12.094 1 98.56 231 ALA B N 1
ATOM 3858 C CA . ALA B 1 231 ? -9.117 4.344 11.797 1 98.56 231 ALA B CA 1
ATOM 3859 C C . ALA B 1 231 ? -8.133 3.945 10.695 1 98.56 231 ALA B C 1
ATOM 3861 O O . ALA B 1 231 ? -7.668 4.793 9.93 1 98.56 231 ALA B O 1
ATOM 3862 N N . LYS B 1 232 ? -7.82 2.656 10.602 1 98.19 232 LYS B N 1
ATOM 3863 C CA . LYS B 1 232 ? -6.762 2.168 9.727 1 98.19 232 LYS B CA 1
ATOM 3864 C C . LYS B 1 232 ? -7.078 2.465 8.258 1 98.19 232 LYS B C 1
ATOM 3866 O O . LYS B 1 232 ? -6.195 2.398 7.402 1 98.19 232 LYS B O 1
ATOM 3871 N N . GLY B 1 233 ? -8.336 2.746 7.977 1 98.69 233 GLY B N 1
ATOM 3872 C CA . GLY B 1 233 ? -8.711 3.039 6.605 1 98.69 233 GLY B CA 1
ATOM 3873 C C . GLY B 1 233 ? -8.648 4.52 6.27 1 98.69 233 GLY B C 1
ATOM 3874 O O . GLY B 1 233 ? -8.852 4.91 5.121 1 98.69 233 GLY B O 1
ATOM 3875 N N . LEU B 1 234 ? -8.352 5.355 7.195 1 98.88 234 LEU B N 1
ATOM 3876 C CA . LEU B 1 234 ? -8.445 6.797 7.016 1 98.88 234 LEU B CA 1
ATOM 3877 C C . LEU B 1 234 ? -7.062 7.41 6.809 1 98.88 234 LEU B C 1
ATOM 3879 O O . LEU B 1 234 ? -6.133 7.125 7.566 1 98.88 234 LEU B O 1
ATOM 3883 N N . TYR B 1 235 ? -6.949 8.25 5.754 1 98.81 235 TYR B N 1
ATOM 3884 C CA . TYR B 1 235 ? -5.707 8.914 5.371 1 98.81 235 TYR B CA 1
ATOM 3885 C C . TYR B 1 235 ? -5.922 10.406 5.191 1 98.81 235 TYR B C 1
ATOM 3887 O O . TYR B 1 235 ? -6.77 10.828 4.398 1 98.81 235 TYR B O 1
ATOM 3895 N N . LEU B 1 236 ? -5.211 11.227 5.941 1 98.81 236 LEU B N 1
ATOM 3896 C CA . LEU B 1 236 ? -5.059 12.617 5.52 1 98.81 236 LEU B CA 1
ATOM 3897 C C . LEU B 1 236 ? -4.141 12.727 4.309 1 98.81 236 LEU B C 1
ATOM 3899 O O . LEU B 1 236 ? -2.967 12.352 4.379 1 98.81 236 LEU B O 1
ATOM 3903 N N . THR B 1 237 ? -4.66 13.281 3.184 1 98.5 237 THR B N 1
ATOM 3904 C CA . THR B 1 237 ? -3.889 13.102 1.959 1 98.5 237 THR B CA 1
ATOM 3905 C C . THR B 1 237 ? -3.428 14.453 1.412 1 98.5 237 THR B C 1
ATOM 3907 O O . THR B 1 237 ? -2.531 14.508 0.568 1 98.5 237 THR B O 1
ATOM 3910 N N . SER B 1 238 ? -4.102 15.492 1.88 1 98.38 238 SER B N 1
ATOM 3911 C CA . SER B 1 238 ? -3.709 16.797 1.342 1 98.38 238 SER B CA 1
ATOM 3912 C C . SER B 1 238 ? -4.129 17.922 2.273 1 98.38 238 SER B C 1
ATOM 3914 O O . SER B 1 238 ? -5.215 17.891 2.855 1 98.38 238 SER B O 1
ATOM 3916 N N . ILE B 1 239 ? -3.299 18.875 2.426 1 98.44 239 ILE B N 1
ATOM 3917 C CA . ILE B 1 239 ? -3.602 20.125 3.098 1 98.44 239 ILE B CA 1
ATOM 3918 C C . ILE B 1 239 ? -3.176 21.297 2.215 1 98.44 239 ILE B C 1
ATOM 3920 O O . ILE B 1 239 ? -2.057 21.328 1.697 1 98.44 239 ILE B O 1
ATOM 3924 N N . LYS B 1 240 ? -4.051 22.234 2.057 1 97.88 240 LYS B N 1
ATOM 3925 C CA . LYS B 1 240 ? -3.754 23.391 1.222 1 97.88 240 LYS B CA 1
ATOM 3926 C C . LYS B 1 240 ? -3.607 24.656 2.068 1 97.88 240 LYS B C 1
ATOM 3928 O O . LYS B 1 240 ? -4.344 24.844 3.035 1 97.88 240 LYS B O 1
ATOM 3933 N N . TYR B 1 241 ? -2.707 25.484 1.685 1 97.12 241 TYR B N 1
ATOM 3934 C CA . TYR B 1 241 ? -2.455 26.766 2.305 1 97.12 241 TYR B CA 1
ATOM 3935 C C . TYR B 1 241 ? -2.535 27.891 1.277 1 97.12 241 TYR B C 1
ATOM 3937 O O . TYR B 1 241 ? -2.301 27.672 0.087 1 97.12 241 TYR B O 1
ATOM 3945 N N . PRO B 1 242 ? -2.879 29.062 1.789 1 94.69 242 PRO B N 1
ATOM 3946 C CA . PRO B 1 242 ? -2.791 30.203 0.864 1 94.69 242 PRO B CA 1
ATOM 3947 C C . PRO B 1 242 ? -1.35 30.578 0.523 1 94.69 242 PRO B C 1
ATOM 3949 O O . PRO B 1 242 ? -0.433 30.281 1.293 1 94.69 242 PRO B O 1
ATOM 3952 N N . ASN B 1 243 ? -1.09 31.094 -0.628 1 87.62 243 ASN B N 1
ATOM 3953 C CA . ASN B 1 243 ? 0.241 31.422 -1.123 1 87.62 243 ASN B CA 1
ATOM 3954 C C . ASN B 1 243 ? 0.956 32.406 -0.193 1 87.62 243 ASN B C 1
ATOM 3956 O O . ASN B 1 243 ? 2.186 32.469 -0.198 1 87.62 243 ASN B O 1
ATOM 3960 N N . ASN B 1 244 ? 0.26 33.125 0.581 1 83.75 244 ASN B N 1
ATOM 3961 C CA . ASN B 1 244 ? 0.846 34.219 1.356 1 83.75 244 ASN B CA 1
ATOM 3962 C C . ASN B 1 244 ? 1.582 33.688 2.588 1 83.75 244 ASN B C 1
ATOM 3964 O O . ASN B 1 244 ? 2.191 34.469 3.326 1 83.75 244 ASN B O 1
ATOM 3968 N N . ILE B 1 245 ? 1.55 32.375 2.77 1 82.38 245 ILE B N 1
ATOM 3969 C CA . ILE B 1 245 ? 2.234 31.891 3.965 1 82.38 245 ILE B CA 1
ATOM 3970 C C . ILE B 1 245 ? 3.729 31.75 3.686 1 82.38 245 ILE B C 1
ATOM 3972 O O . ILE B 1 245 ? 4.535 31.656 4.613 1 82.38 245 ILE B O 1
ATOM 3976 N N . PHE B 1 246 ? 3.994 31.625 2.396 1 78.19 246 PHE B N 1
ATOM 3977 C CA . PHE B 1 246 ? 5.391 31.422 2.025 1 78.19 246 PHE B CA 1
ATOM 3978 C C . PHE B 1 246 ? 6.168 32.719 2.111 1 78.19 246 PHE B C 1
ATOM 3980 O O . PHE B 1 246 ? 5.637 33.781 1.807 1 78.19 246 PHE B O 1
ATOM 3987 N N . ASP B 1 247 ? 7.285 32.719 2.896 1 67.5 247 ASP B N 1
ATOM 3988 C CA . ASP B 1 247 ? 8.141 33.906 3.041 1 67.5 247 ASP B CA 1
ATOM 3989 C C . ASP B 1 247 ? 8.633 34.375 1.683 1 67.5 247 ASP B C 1
ATOM 3991 O O . ASP B 1 247 ? 9.32 33.656 0.965 1 67.5 247 ASP B O 1
ATOM 3995 N N . HIS B 1 248 ? 7.84 35.219 0.984 1 55.31 248 HIS B N 1
ATOM 3996 C CA . HIS B 1 248 ? 8.273 35.844 -0.271 1 55.31 248 HIS B CA 1
ATOM 3997 C C . HIS B 1 248 ? 9.484 36.719 -0.061 1 55.31 248 HIS B C 1
ATOM 3999 O O . HIS B 1 248 ? 9.945 37.406 -0.996 1 55.31 248 HIS B O 1
ATOM 4005 N N . ASN B 1 249 ? 9.875 36.938 1.092 1 46.19 249 ASN B N 1
ATOM 4006 C CA . ASN B 1 249 ? 10.898 37.969 1.186 1 46.19 249 ASN B CA 1
ATOM 4007 C C . ASN B 1 249 ? 12.234 37.469 0.635 1 46.19 249 ASN B C 1
ATOM 4009 O O . ASN B 1 249 ? 13.258 38.125 0.827 1 46.19 249 ASN B O 1
ATOM 4013 N N . GLY B 1 250 ? 12.539 36.375 -0.146 1 35.5 250 GLY B N 1
ATOM 4014 C CA . GLY B 1 250 ? 13.828 36.688 -0.745 1 35.5 250 GLY B CA 1
ATOM 4015 C C . GLY B 1 250 ? 13.766 37.781 -1.802 1 35.5 250 GLY B C 1
ATOM 4016 O O . GLY B 1 250 ? 12.703 38.031 -2.367 1 35.5 250 GLY B O 1
#